Protein AF-I2Q4E9-F1 (afdb_monomer_lite)

Secondary structure (DSSP, 8-state):
----EEEPTTS-EEE------HHHHHHHHHH-EEEEEEE-TTT--EEEEEEEEEE--BS-S-HHHHHHHHHHHHHHHHHHHHT----B-TTT--BS--SHHHH----GGGS-SEEEEEE-----TTSTT-B---SSHHHHHHHHHHHHHHHHHH-TTS-SSS---HHHHHHHHSTT-S----S--SS---PPP---TT------------PPPTTTHHHHTSSPPS-HHHHHHHHHHHHTT-S-HHHHHHHHHHHHHHHHHHHTTHHHHH-HHHHHHHHHHHHHHHHHHHHH-SSHHHHHHHHHHHHHHHHHHHHHHHHHHHHTS-GGGHHHHHHHHHHHHHHHHHHHHHHHHHHHHHHHHHHHHHHHHHHHHHHHHHHHHHHHSPPPP------

Organism: NCBI:txid596152

Structure (mmCIF, N/CA/C/O backbone):
data_AF-I2Q4E9-F1
#
_entry.id   AF-I2Q4E9-F1
#
loop_
_atom_site.group_PDB
_atom_site.id
_atom_site.type_symbol
_atom_site.label_atom_id
_atom_site.label_alt_id
_atom_site.label_comp_id
_atom_site.label_asym_id
_atom_site.label_entity_id
_atom_site.label_seq_id
_atom_site.pdbx_PDB_ins_code
_atom_site.Cartn_x
_atom_site.Cartn_y
_atom_site.Cartn_z
_atom_site.occupancy
_atom_site.B_iso_or_equiv
_atom_site.auth_seq_id
_atom_site.auth_comp_id
_atom_site.auth_asym_id
_atom_site.auth_atom_id
_atom_site.pdbx_PDB_model_num
ATOM 1 N N . MET A 1 1 ? -12.817 32.345 -15.854 1.00 25.72 1 MET A N 1
ATOM 2 C CA . MET A 1 1 ? -14.142 31.921 -15.344 1.00 25.72 1 MET A CA 1
ATOM 3 C C . MET A 1 1 ? -14.482 30.576 -15.973 1.00 25.72 1 MET A C 1
ATOM 5 O O . MET A 1 1 ? -15.157 30.546 -16.992 1.00 25.72 1 MET A O 1
ATOM 9 N N . GLU A 1 2 ? -13.985 29.474 -15.420 1.00 22.28 2 GLU A N 1
ATOM 10 C CA . GLU A 1 2 ? -14.404 28.134 -15.856 1.00 22.28 2 GLU A CA 1
ATOM 11 C C . GLU A 1 2 ? -15.542 27.676 -14.948 1.00 22.28 2 GLU A C 1
ATOM 13 O O . GLU A 1 2 ? -15.425 27.701 -13.723 1.00 22.28 2 GLU A O 1
ATOM 18 N N . ARG A 1 3 ? -16.692 27.393 -15.563 1.00 25.44 3 ARG A N 1
ATOM 19 C CA . ARG A 1 3 ? -17.965 27.120 -14.894 1.00 25.44 3 ARG A CA 1
ATOM 20 C C . ARG A 1 3 ? -18.155 25.608 -14.843 1.00 25.44 3 ARG A C 1
ATOM 22 O O . ARG A 1 3 ? -18.410 25.006 -15.881 1.00 25.44 3 ARG A O 1
ATOM 29 N N . LEU A 1 4 ? -18.049 25.005 -13.660 1.00 29.97 4 LEU A N 1
ATOM 30 C CA . LEU A 1 4 ? -18.476 23.620 -13.465 1.00 29.97 4 LEU A CA 1
ATOM 31 C C . LEU A 1 4 ? -20.012 23.584 -13.503 1.00 29.97 4 LEU A C 1
ATOM 33 O O . LEU A 1 4 ? -20.673 24.251 -12.707 1.00 29.97 4 LEU A O 1
ATOM 37 N N . ILE A 1 5 ? -20.573 22.848 -14.461 1.00 29.17 5 ILE A N 1
ATOM 38 C CA . ILE A 1 5 ? -22.015 22.625 -14.598 1.00 29.17 5 ILE A CA 1
ATOM 39 C C . ILE A 1 5 ? -22.276 21.173 -14.206 1.00 29.17 5 ILE A C 1
ATOM 41 O O . ILE A 1 5 ? -21.861 20.262 -14.915 1.00 29.17 5 ILE A O 1
ATOM 45 N N . THR A 1 6 ? -22.970 20.955 -13.094 1.00 33.75 6 THR A N 1
ATOM 46 C CA . THR A 1 6 ? -23.475 19.636 -12.698 1.00 33.75 6 THR A CA 1
ATOM 47 C C . THR A 1 6 ? -24.942 19.485 -13.113 1.00 33.75 6 THR A C 1
ATOM 49 O O . THR A 1 6 ? -25.739 20.425 -13.016 1.00 33.75 6 THR A O 1
ATOM 52 N N . LEU A 1 7 ? -25.285 18.303 -13.635 1.00 27.81 7 LEU A N 1
ATOM 53 C CA . LEU A 1 7 ? -26.624 17.926 -14.094 1.00 27.81 7 LEU A CA 1
ATOM 54 C C . LEU A 1 7 ? -27.297 17.040 -13.034 1.00 27.81 7 LEU A C 1
ATOM 56 O O . LEU A 1 7 ? -26.728 16.031 -12.627 1.00 27.81 7 LEU A O 1
ATOM 60 N N . ASP A 1 8 ? -28.495 17.427 -12.591 1.00 29.73 8 ASP A N 1
ATOM 61 C CA . ASP A 1 8 ? -29.363 16.628 -11.711 1.00 29.73 8 ASP A CA 1
ATOM 62 C C . ASP A 1 8 ? -29.952 15.411 -12.464 1.00 29.73 8 ASP A C 1
ATOM 64 O O . ASP A 1 8 ? -30.070 15.425 -13.691 1.00 29.73 8 ASP A O 1
ATOM 68 N N . VAL A 1 9 ? -30.398 14.382 -11.736 1.00 37.41 9 VAL A N 1
ATOM 69 C CA . VAL A 1 9 ? -31.041 13.148 -12.241 1.00 37.41 9 VAL A CA 1
ATOM 70 C C . VAL A 1 9 ? -32.334 13.443 -13.032 1.00 37.41 9 VAL A C 1
ATOM 72 O O . VAL A 1 9 ? -32.775 12.619 -13.825 1.00 37.41 9 VAL A O 1
ATOM 75 N N . ASN A 1 10 ? -32.899 14.649 -12.893 1.00 28.41 10 ASN A N 1
ATOM 76 C CA . ASN A 1 10 ? -34.045 15.152 -13.667 1.00 28.41 10 ASN A CA 1
ATOM 77 C C . ASN A 1 10 ? -33.666 16.090 -14.837 1.00 28.41 10 ASN A C 1
ATOM 79 O O . ASN A 1 10 ? -34.530 16.776 -15.382 1.00 28.41 10 ASN A O 1
ATOM 83 N N . GLY A 1 11 ? -32.385 16.183 -15.212 1.00 29.09 11 GLY A N 1
ATOM 84 C CA . GLY A 1 11 ? -31.930 16.983 -16.356 1.00 29.09 11 GLY A CA 1
ATOM 85 C C . GLY A 1 11 ? -31.947 18.504 -16.150 1.00 29.09 11 GLY A C 1
ATOM 86 O O . GLY A 1 11 ? -31.750 19.250 -17.108 1.00 29.09 11 GLY A O 1
ATOM 87 N N . GLN A 1 12 ? -32.156 18.999 -14.924 1.00 30.12 12 GLN A N 1
ATOM 88 C CA . GLN A 1 12 ? -32.081 20.434 -14.633 1.00 30.12 12 GLN A CA 1
ATOM 89 C C . GLN A 1 12 ? -30.677 20.850 -14.175 1.00 30.12 12 GLN A C 1
ATOM 91 O O . GLN A 1 12 ? -30.132 20.327 -13.205 1.00 30.12 12 GLN A O 1
ATOM 96 N N . GLN A 1 13 ? -30.095 21.826 -14.880 1.00 31.19 13 GLN A N 1
ATOM 97 C CA . GLN A 1 13 ? -28.816 22.450 -14.536 1.00 31.19 13 GLN A CA 1
ATOM 98 C C . GLN A 1 13 ? -28.975 23.347 -13.302 1.00 31.19 13 GLN A C 1
ATOM 100 O O . GLN A 1 13 ? -29.776 24.285 -13.318 1.00 31.19 13 GLN A O 1
ATOM 105 N N . ARG A 1 14 ? -28.166 23.136 -12.256 1.00 34.09 14 ARG A N 1
ATOM 106 C CA . ARG A 1 14 ? -28.027 24.106 -11.158 1.00 34.09 14 ARG A CA 1
ATOM 107 C C . ARG A 1 14 ? -26.578 24.540 -10.973 1.00 34.09 14 ARG A C 1
ATOM 109 O O . ARG A 1 14 ? -25.658 23.734 -10.988 1.00 34.09 14 ARG A O 1
ATOM 116 N N . ARG A 1 15 ? -26.411 25.858 -10.830 1.00 30.95 15 ARG A N 1
ATOM 117 C CA . ARG A 1 15 ? -25.130 26.566 -10.720 1.00 30.95 15 ARG A CA 1
ATOM 118 C C . ARG A 1 15 ? -24.689 26.602 -9.258 1.00 30.95 15 ARG A C 1
ATOM 120 O O . ARG A 1 15 ? -25.474 27.010 -8.406 1.00 30.95 15 ARG A O 1
ATOM 127 N N . VAL A 1 16 ? -23.448 26.212 -8.985 1.00 36.72 16 VAL A N 1
ATOM 128 C CA . VAL A 1 16 ? -22.804 26.403 -7.680 1.00 36.72 16 VAL A CA 1
ATOM 129 C C . VAL A 1 16 ? -21.796 27.541 -7.826 1.00 36.72 16 VAL A C 1
ATOM 131 O O . VAL A 1 16 ? -20.816 27.406 -8.555 1.00 36.72 16 VAL A O 1
ATOM 134 N N . ASP A 1 17 ? -22.055 28.671 -7.165 1.00 27.62 17 ASP A N 1
ATOM 135 C CA . ASP A 1 17 ? -21.123 29.802 -7.127 1.00 27.62 17 ASP A CA 1
ATOM 136 C C . ASP A 1 17 ? -19.975 29.491 -6.157 1.00 27.62 17 ASP A C 1
ATOM 138 O O . ASP A 1 17 ? -20.152 29.430 -4.940 1.00 27.62 17 ASP A O 1
ATOM 142 N N . VAL A 1 18 ? -18.782 29.269 -6.710 1.00 36.78 18 VAL A N 1
ATOM 143 C CA . VAL A 1 18 ? -17.543 29.073 -5.947 1.00 36.78 18 VAL A CA 1
ATOM 144 C C . VAL A 1 18 ? -16.968 30.447 -5.598 1.00 36.78 18 VAL A C 1
ATOM 146 O O . VAL A 1 18 ? -16.813 31.291 -6.482 1.00 36.78 18 VAL A O 1
ATOM 149 N N . MET A 1 19 ? -16.648 30.687 -4.318 1.00 28.83 19 MET A N 1
ATOM 150 C CA . MET A 1 19 ? -16.044 31.954 -3.885 1.00 28.83 19 MET A CA 1
ATOM 151 C C . MET A 1 19 ? -14.761 32.261 -4.682 1.00 28.83 19 MET A C 1
ATOM 153 O O . MET A 1 19 ? -13.938 31.362 -4.878 1.00 28.83 19 MET A O 1
ATOM 157 N N . PRO A 1 20 ? -14.556 33.520 -5.117 1.00 30.92 20 PRO A N 1
ATOM 158 C CA . PRO A 1 20 ? -13.465 33.905 -6.001 1.00 30.92 20 PRO A CA 1
ATOM 159 C C . PRO A 1 20 ? -12.181 34.073 -5.187 1.00 30.92 20 PRO A C 1
ATOM 161 O O . PRO A 1 20 ? -11.743 35.181 -4.906 1.00 30.92 20 PRO A O 1
ATOM 164 N N . ASN A 1 21 ? -11.593 32.965 -4.749 1.00 38.53 21 ASN A N 1
ATOM 165 C CA . ASN A 1 21 ? -10.270 32.973 -4.144 1.00 38.53 21 ASN A CA 1
ATOM 166 C C . ASN A 1 21 ? -9.388 32.032 -4.966 1.00 38.53 21 ASN A C 1
ATOM 168 O O . ASN A 1 21 ? -9.621 30.822 -4.979 1.00 38.53 21 ASN A O 1
ATOM 172 N N . GLU A 1 22 ? -8.417 32.582 -5.699 1.00 38.06 22 GLU A N 1
ATOM 173 C CA . GLU A 1 22 ? -7.571 31.829 -6.640 1.00 38.06 22 GLU A CA 1
ATOM 174 C C . GLU A 1 22 ? -6.900 30.627 -5.967 1.00 38.06 22 GLU A C 1
ATOM 176 O O . GLU A 1 22 ? -6.833 29.549 -6.550 1.00 38.06 22 GLU A O 1
ATOM 181 N N . THR A 1 23 ? -6.523 30.767 -4.696 1.00 35.53 23 THR A N 1
ATOM 182 C CA . THR A 1 23 ? -5.937 29.711 -3.862 1.00 35.53 23 THR A CA 1
ATOM 183 C C . THR A 1 23 ? -6.911 28.565 -3.580 1.00 35.53 23 THR A C 1
ATOM 185 O O . THR A 1 23 ? -6.511 27.401 -3.597 1.00 35.53 23 THR A O 1
ATOM 188 N N . LEU A 1 24 ? -8.195 28.864 -3.348 1.00 35.16 24 LEU A N 1
ATOM 189 C CA . LEU A 1 24 ? -9.225 27.848 -3.119 1.00 35.16 24 LEU A CA 1
ATOM 190 C C . LEU A 1 24 ? -9.562 27.141 -4.434 1.00 35.16 24 LEU A C 1
ATOM 192 O O . LEU A 1 24 ? -9.652 25.922 -4.454 1.00 35.16 24 LEU A O 1
ATOM 196 N N . ALA A 1 25 ? -9.649 27.879 -5.543 1.00 36.25 25 ALA A N 1
ATOM 197 C CA . ALA A 1 25 ? -9.829 27.296 -6.868 1.00 36.25 25 ALA A CA 1
ATOM 198 C C . ALA A 1 25 ? -8.639 26.406 -7.274 1.00 36.25 25 ALA A C 1
ATOM 200 O O . ALA A 1 25 ? -8.851 25.346 -7.846 1.00 36.25 25 ALA A O 1
ATOM 201 N N . GLN A 1 26 ? -7.397 26.778 -6.940 1.00 36.91 26 GLN A N 1
ATOM 202 C CA . GLN A 1 26 ? -6.211 25.929 -7.131 1.00 36.91 26 GLN A CA 1
ATOM 203 C C . GLN A 1 26 ? -6.264 24.662 -6.257 1.00 36.91 26 GLN A C 1
ATOM 205 O O . GLN A 1 26 ? -6.006 23.564 -6.729 1.00 36.91 26 GLN A O 1
ATOM 210 N N . THR A 1 27 ? -6.666 24.797 -4.991 1.00 36.69 27 THR A N 1
ATOM 211 C CA . THR A 1 27 ? -6.737 23.669 -4.043 1.00 36.69 27 THR A CA 1
ATOM 212 C C . THR A 1 27 ? -7.867 22.694 -4.393 1.00 36.69 27 THR A C 1
ATOM 214 O O . THR A 1 27 ? -7.703 21.479 -4.288 1.00 36.69 27 THR A O 1
ATOM 217 N N . LEU A 1 28 ? -9.008 23.225 -4.845 1.00 40.31 28 LEU A N 1
ATOM 218 C CA . LEU A 1 28 ? -10.130 22.450 -5.374 1.00 40.31 28 LEU A CA 1
ATOM 219 C C . LEU A 1 28 ? -9.763 21.769 -6.696 1.00 40.31 28 LEU A C 1
ATOM 221 O O . LEU A 1 28 ? -10.203 20.648 -6.926 1.00 40.31 28 LEU A O 1
ATOM 225 N N . ARG A 1 29 ? -8.918 22.406 -7.519 1.00 42.44 29 ARG A N 1
ATOM 226 C CA . ARG A 1 29 ? -8.370 21.806 -8.741 1.00 42.44 29 ARG A CA 1
ATOM 227 C C . ARG A 1 29 ? -7.461 20.616 -8.446 1.00 42.44 29 ARG A C 1
ATOM 229 O O . ARG A 1 29 ? -7.549 19.625 -9.153 1.00 42.44 29 ARG A O 1
ATOM 236 N N . ASP A 1 30 ? -6.647 20.657 -7.395 1.00 50.84 30 ASP A N 1
ATOM 237 C CA . ASP A 1 30 ? -5.638 19.613 -7.201 1.00 50.84 30 ASP A CA 1
ATOM 238 C C . ASP A 1 30 ? -6.224 18.272 -6.691 1.00 50.84 30 ASP A C 1
ATOM 240 O O . ASP A 1 30 ? -5.701 17.205 -7.036 1.00 50.84 30 ASP A O 1
ATOM 244 N N . LYS A 1 31 ? -7.254 18.274 -5.815 1.00 63.19 31 LYS A N 1
ATOM 245 C CA . LYS A 1 31 ? -7.641 17.066 -5.034 1.00 63.19 31 LYS A CA 1
ATOM 246 C C . LYS A 1 31 ? -9.112 17.005 -4.555 1.00 63.19 31 LYS A C 1
ATOM 248 O O . LYS A 1 31 ? -9.338 16.685 -3.385 1.00 63.19 31 LYS A O 1
ATOM 253 N N . LEU A 1 32 ? -10.112 17.251 -5.404 1.00 71.56 32 LEU A N 1
ATOM 254 C CA . LEU A 1 32 ? -11.533 17.185 -5.008 1.00 71.56 32 LEU A CA 1
ATOM 255 C C . LEU A 1 32 ? -12.065 15.744 -4.872 1.00 71.56 32 LEU A C 1
ATOM 257 O O . LEU A 1 32 ? -11.861 14.892 -5.734 1.00 71.56 32 LEU A O 1
ATOM 261 N N . ARG A 1 33 ? -12.802 15.471 -3.790 1.00 77.56 33 ARG A N 1
ATOM 262 C CA . ARG A 1 33 ? -13.567 14.228 -3.598 1.00 77.56 33 ARG A CA 1
ATOM 263 C C . ARG A 1 33 ? -14.935 14.544 -3.034 1.00 77.56 33 ARG A C 1
ATOM 265 O O . ARG A 1 33 ? -15.054 15.418 -2.180 1.00 77.56 33 ARG A O 1
ATOM 272 N N . LEU A 1 34 ? -15.933 13.812 -3.503 1.00 76.94 34 LEU A N 1
ATOM 273 C CA . LEU A 1 34 ? -17.318 13.951 -3.080 1.00 76.94 34 LEU A CA 1
ATOM 274 C C . LEU A 1 34 ? -17.823 12.579 -2.645 1.00 76.94 34 LEU A C 1
ATOM 276 O O . LEU A 1 34 ? -17.596 11.594 -3.345 1.00 76.94 34 LEU A O 1
ATOM 280 N N . ALA A 1 35 ? -18.473 12.529 -1.488 1.00 80.50 35 ALA A N 1
ATOM 281 C CA . ALA A 1 35 ? -19.070 11.323 -0.939 1.00 80.50 35 ALA A CA 1
ATOM 282 C C . ALA A 1 35 ? -20.516 11.617 -0.531 1.00 80.50 35 ALA A C 1
ATOM 284 O O . ALA A 1 35 ? -20.783 12.631 0.113 1.00 80.50 35 ALA A O 1
ATOM 285 N N . GLU A 1 36 ? -21.426 10.720 -0.887 1.00 80.56 36 GLU A N 1
ATOM 286 C CA . GLU A 1 36 ? -22.821 10.718 -0.460 1.00 80.56 36 GLU A CA 1
ATOM 287 C C . GLU A 1 36 ? -23.061 9.496 0.425 1.00 80.56 36 GLU A C 1
ATOM 289 O O . GLU A 1 36 ? -22.721 8.369 0.051 1.00 80.56 36 GLU A O 1
ATOM 294 N N . VAL A 1 37 ? -23.651 9.715 1.601 1.00 85.50 37 VAL A N 1
ATOM 295 C CA . VAL A 1 37 ? -23.957 8.654 2.564 1.00 85.50 37 VAL A CA 1
ATOM 296 C C . VAL A 1 37 ? -25.436 8.664 2.930 1.00 85.50 37 VAL A C 1
ATOM 298 O O . VAL A 1 37 ? -26.036 9.715 3.136 1.00 85.50 37 VAL A O 1
ATOM 301 N N . GLU A 1 38 ? -26.016 7.476 3.032 1.00 83.19 38 GLU A N 1
ATOM 302 C CA . GLU A 1 38 ? -27.360 7.245 3.553 1.00 83.19 38 GLU A CA 1
ATOM 303 C C . GLU A 1 38 ? -27.222 6.547 4.906 1.00 83.19 38 GLU A C 1
ATOM 305 O O . GLU A 1 38 ? -26.589 5.493 4.989 1.00 83.19 38 GLU A O 1
ATOM 310 N N . VAL A 1 39 ? -27.768 7.156 5.961 1.00 86.00 39 VAL A N 1
ATOM 311 C CA . VAL A 1 39 ? -27.661 6.671 7.344 1.00 86.00 39 VAL A CA 1
ATOM 312 C C . VAL A 1 39 ? -29.039 6.265 7.847 1.00 86.00 39 VAL A C 1
ATOM 314 O O . VAL A 1 39 ? -29.979 7.058 7.796 1.00 86.00 39 VAL A O 1
ATOM 317 N N . ASP A 1 40 ? -29.145 5.043 8.356 1.00 84.75 40 ASP A N 1
ATOM 318 C CA . ASP A 1 40 ? -30.302 4.564 9.098 1.00 84.75 40 ASP A CA 1
ATOM 319 C C . ASP A 1 40 ? -30.143 4.939 10.576 1.00 84.75 40 ASP A C 1
ATOM 321 O O . ASP A 1 40 ? -29.236 4.477 11.267 1.00 84.75 40 ASP A O 1
ATOM 325 N N . THR A 1 41 ? -31.030 5.803 11.062 1.00 81.62 41 THR A N 1
ATOM 326 C CA . THR A 1 41 ? -30.992 6.312 12.435 1.00 81.62 41 THR A CA 1
ATOM 327 C C . THR A 1 41 ? -31.463 5.305 13.478 1.00 81.62 41 THR A C 1
ATOM 329 O O . THR A 1 41 ? -31.186 5.505 14.655 1.00 81.62 41 THR A O 1
ATOM 332 N N . GLU A 1 42 ? -32.181 4.249 13.085 1.00 80.88 42 GLU A N 1
ATOM 333 C CA . GLU A 1 42 ? -32.656 3.223 14.021 1.00 80.88 42 GLU A CA 1
ATOM 334 C C . GLU A 1 42 ? -31.565 2.188 14.311 1.00 80.88 42 GLU A C 1
ATOM 336 O O . GLU A 1 42 ? -31.411 1.742 15.446 1.00 80.88 42 GLU A O 1
ATOM 341 N N . THR A 1 43 ? -30.779 1.827 13.293 1.00 81.44 43 THR A N 1
ATOM 342 C CA . THR A 1 43 ? -29.720 0.810 13.410 1.00 81.44 43 THR A CA 1
ATOM 343 C C . THR A 1 43 ? -28.309 1.393 13.506 1.00 81.44 43 THR A C 1
ATOM 345 O O . THR A 1 43 ? -27.374 0.685 13.879 1.00 81.44 43 THR A O 1
ATOM 348 N N . GLY A 1 44 ? -28.127 2.665 13.140 1.00 81.69 44 GLY A N 1
ATOM 349 C CA . GLY A 1 44 ? -26.822 3.314 12.986 1.00 81.69 44 GLY A CA 1
ATOM 350 C C . GLY A 1 44 ? -26.017 2.815 11.784 1.00 81.69 44 GLY A C 1
ATOM 351 O O . GLY A 1 44 ? -24.884 3.252 11.572 1.00 81.69 44 GLY A O 1
ATOM 352 N N . MET A 1 45 ? -26.570 1.892 10.993 1.00 84.06 45 MET A N 1
ATOM 353 C CA . MET A 1 45 ? -25.941 1.408 9.773 1.00 84.06 45 MET A CA 1
ATOM 354 C C . MET A 1 45 ? -25.996 2.489 8.700 1.00 84.06 45 MET A C 1
ATOM 356 O O . MET A 1 45 ? -26.955 3.250 8.599 1.00 84.06 45 MET A O 1
ATOM 360 N N . TYR A 1 46 ? -24.970 2.544 7.860 1.00 86.19 46 TYR A N 1
ATOM 361 C CA . TYR A 1 46 ? -24.936 3.493 6.759 1.00 86.19 46 TYR A CA 1
ATOM 362 C C . TYR A 1 46 ? -24.282 2.897 5.521 1.00 86.19 46 TYR A C 1
ATOM 364 O O . TYR A 1 46 ? -23.523 1.926 5.589 1.00 86.19 46 TYR A O 1
ATOM 372 N N . ARG A 1 47 ? -24.591 3.496 4.374 1.00 84.06 47 ARG A N 1
ATOM 373 C CA . ARG A 1 47 ? -24.114 3.074 3.059 1.00 84.06 47 ARG A CA 1
ATOM 374 C C . ARG A 1 47 ? -23.636 4.276 2.266 1.00 84.06 47 ARG A C 1
ATOM 376 O O . ARG A 1 47 ? -24.246 5.339 2.318 1.00 84.06 47 ARG A O 1
ATOM 383 N N . ILE A 1 48 ? -22.554 4.092 1.518 1.00 86.88 48 ILE A N 1
ATOM 384 C CA . ILE A 1 48 ? -22.030 5.108 0.603 1.00 86.88 48 ILE A CA 1
ATOM 385 C C . ILE A 1 48 ? -22.743 4.920 -0.738 1.00 86.88 48 ILE A C 1
ATOM 387 O O . ILE A 1 48 ? -22.608 3.872 -1.367 1.00 86.88 48 ILE A O 1
ATOM 391 N N . VAL A 1 49 ? -23.542 5.904 -1.140 1.00 84.12 49 VAL A N 1
ATOM 392 C CA . VAL A 1 49 ? -24.394 5.824 -2.338 1.00 84.12 49 VAL A CA 1
ATOM 393 C C . VAL A 1 49 ? -23.619 6.268 -3.575 1.00 84.12 49 VAL A C 1
ATOM 395 O O . VAL A 1 49 ? -23.603 5.570 -4.589 1.00 84.12 49 VAL A O 1
ATOM 398 N N . ASP A 1 50 ? -22.930 7.401 -3.469 1.00 83.25 50 ASP A N 1
ATOM 399 C CA . ASP A 1 50 ? -22.132 7.977 -4.545 1.00 83.25 50 ASP A CA 1
ATOM 400 C C . ASP A 1 50 ? -20.769 8.408 -4.013 1.00 83.25 50 ASP A C 1
ATOM 402 O O . ASP A 1 50 ? -20.639 8.934 -2.905 1.00 83.25 50 ASP A O 1
ATOM 406 N N . PHE A 1 51 ? -19.734 8.144 -4.797 1.00 84.50 51 PHE A N 1
ATOM 407 C CA . PHE A 1 51 ? -18.377 8.528 -4.488 1.00 84.50 51 PHE A CA 1
ATOM 408 C C . PHE A 1 51 ? -17.636 8.915 -5.769 1.00 84.50 51 PHE A C 1
ATOM 410 O O . PHE A 1 51 ? -17.380 8.088 -6.651 1.00 84.50 51 PHE A O 1
ATOM 417 N N . HIS A 1 52 ? -17.250 10.186 -5.851 1.00 85.44 52 HIS A N 1
ATOM 418 C CA . HIS A 1 52 ? -16.552 10.754 -6.998 1.00 85.44 52 HIS A CA 1
ATOM 419 C C . HIS A 1 52 ? -15.161 11.249 -6.605 1.00 85.44 52 HIS A C 1
ATOM 421 O O . HIS A 1 52 ? -14.992 11.960 -5.608 1.00 85.44 52 HIS A O 1
ATOM 427 N N . VAL A 1 53 ? -14.158 10.899 -7.413 1.00 82.81 53 VAL A N 1
ATOM 428 C CA . VAL A 1 53 ? -12.767 11.312 -7.207 1.00 82.81 53 VAL A CA 1
ATOM 429 C C . VAL A 1 53 ? -12.265 12.123 -8.386 1.00 82.81 53 VAL A C 1
ATOM 431 O O . VAL A 1 53 ? -12.031 11.570 -9.456 1.00 82.81 53 VAL A O 1
ATOM 434 N N . GLN A 1 54 ? -11.969 13.396 -8.153 1.00 82.56 54 GLN A N 1
ATOM 435 C CA . GLN A 1 54 ? -11.176 14.199 -9.067 1.00 82.56 54 GLN A CA 1
ATOM 436 C C . GLN A 1 54 ? -9.730 14.245 -8.568 1.00 82.56 54 GLN A C 1
ATOM 438 O O . GLN A 1 54 ? -9.436 14.597 -7.420 1.00 82.56 54 GLN A O 1
ATOM 443 N N . ALA A 1 55 ? -8.807 13.833 -9.426 1.00 78.62 55 ALA A N 1
ATOM 444 C CA . ALA A 1 55 ? -7.404 13.701 -9.075 1.00 78.62 55 ALA A CA 1
ATOM 445 C C . ALA A 1 55 ? -6.513 14.417 -10.086 1.00 78.62 55 ALA A C 1
ATOM 447 O O . ALA A 1 55 ? -6.535 14.112 -11.280 1.00 78.62 55 ALA A O 1
ATOM 448 N N . ASP A 1 56 ? -5.665 15.317 -9.592 1.00 75.69 56 ASP A N 1
ATOM 449 C CA . ASP A 1 56 ? -4.569 15.846 -10.384 1.00 75.69 56 ASP A CA 1
ATOM 450 C C . ASP A 1 56 ? -3.318 14.975 -10.220 1.00 75.69 56 ASP A C 1
ATOM 452 O O . ASP A 1 56 ? -2.668 14.947 -9.172 1.00 75.69 56 ASP A O 1
ATOM 456 N N . ALA A 1 57 ? -2.992 14.242 -11.280 1.00 73.56 57 ALA A N 1
ATOM 457 C CA . ALA A 1 57 ? -1.784 13.434 -11.374 1.00 73.56 57 ALA A CA 1
ATOM 458 C C . ALA A 1 57 ? -0.878 13.887 -12.516 1.00 73.56 57 ALA A C 1
ATOM 460 O O . ALA A 1 57 ? -0.079 13.104 -13.029 1.00 73.56 57 ALA A O 1
ATOM 461 N N . GLY A 1 58 ? -0.984 15.147 -12.933 1.00 77.81 58 GLY A N 1
ATOM 462 C CA . GLY A 1 58 ? -0.251 15.576 -14.107 1.00 77.81 58 GLY A CA 1
ATOM 463 C C . GLY A 1 58 ? -0.824 14.965 -15.392 1.00 77.81 58 GLY A C 1
ATOM 464 O O . GLY A 1 58 ? -2.029 14.747 -15.542 1.00 77.81 58 GLY A O 1
ATOM 465 N N . ARG A 1 59 ? 0.076 14.600 -16.304 1.00 75.00 59 ARG A N 1
ATOM 466 C CA . ARG A 1 59 ? -0.214 13.794 -17.487 1.00 75.00 59 ARG A CA 1
ATOM 467 C C . ARG A 1 59 ? -0.527 12.350 -17.088 1.00 75.00 59 ARG A C 1
ATOM 469 O O . ARG A 1 59 ? 0.330 11.629 -16.576 1.00 75.00 59 ARG A O 1
ATOM 476 N N . VAL A 1 60 ? -1.737 11.893 -17.402 1.00 80.25 60 VAL A N 1
ATOM 477 C CA . VAL A 1 60 ? -2.123 10.486 -17.228 1.00 80.25 60 VAL A CA 1
ATOM 478 C C . VAL A 1 60 ? -1.423 9.634 -18.285 1.00 80.25 60 VAL A C 1
ATOM 480 O O . VAL A 1 60 ? -1.737 9.715 -19.468 1.00 80.25 60 VAL A O 1
ATOM 483 N N . VAL A 1 61 ? -0.476 8.800 -17.852 1.00 76.50 61 VAL A N 1
ATOM 484 C CA . VAL A 1 61 ? 0.286 7.915 -18.750 1.00 76.50 61 VAL A CA 1
ATOM 485 C C . VAL A 1 61 ? -0.559 6.732 -19.228 1.00 76.50 61 VAL A C 1
ATOM 487 O O . VAL A 1 61 ? -0.552 6.403 -20.408 1.00 76.50 61 VAL A O 1
ATOM 490 N N . HIS A 1 62 ? -1.303 6.091 -18.319 1.00 79.00 62 HIS A N 1
ATOM 491 C CA . HIS A 1 62 ? -2.130 4.926 -18.641 1.00 79.00 62 HIS A CA 1
ATOM 492 C C . HIS A 1 62 ? -3.483 4.974 -17.904 1.00 79.00 62 HIS A C 1
ATOM 494 O O . HIS A 1 62 ? -3.547 4.626 -16.718 1.00 79.00 62 HIS A O 1
ATOM 500 N N . PRO A 1 63 ? -4.593 5.324 -18.585 1.00 80.50 63 PRO A N 1
ATOM 501 C CA . PRO A 1 63 ? -5.891 5.575 -17.946 1.00 80.50 63 PRO A CA 1
ATOM 502 C C . PRO A 1 63 ? -6.442 4.414 -17.109 1.00 80.50 63 PRO A C 1
ATOM 504 O O . PRO A 1 63 ? -6.939 4.627 -16.008 1.00 80.50 63 PRO A O 1
ATOM 507 N N . ARG A 1 64 ? -6.309 3.159 -17.565 1.00 76.81 64 ARG A N 1
ATOM 508 C CA . ARG A 1 64 ? -6.833 2.004 -16.800 1.00 76.81 64 ARG A CA 1
ATOM 509 C C . ARG A 1 64 ? -6.056 1.739 -15.508 1.00 76.81 64 ARG A C 1
ATOM 511 O O . ARG A 1 64 ? -6.644 1.341 -14.510 1.00 76.81 64 ARG A O 1
ATOM 518 N N . ALA A 1 65 ? -4.741 1.963 -15.525 1.00 73.94 65 ALA A N 1
ATOM 519 C CA . ALA A 1 65 ? -3.889 1.768 -14.354 1.00 73.94 65 ALA A CA 1
ATOM 520 C C . ALA A 1 65 ? -4.120 2.902 -13.350 1.00 73.94 65 ALA A C 1
ATOM 522 O O . ALA A 1 65 ? -4.200 2.664 -12.148 1.00 73.94 65 ALA A O 1
ATOM 523 N N . PHE A 1 66 ? -4.307 4.117 -13.871 1.00 80.00 66 PHE A N 1
ATOM 524 C CA . PHE A 1 66 ? -4.726 5.277 -13.103 1.00 80.00 66 PHE A CA 1
ATOM 525 C C . PHE A 1 66 ? -6.054 5.027 -12.374 1.00 80.00 66 PHE A C 1
ATOM 527 O O . PHE A 1 66 ? -6.097 5.129 -11.150 1.00 80.00 66 PHE A O 1
ATOM 534 N N . ALA A 1 67 ? -7.092 4.593 -13.096 1.00 81.81 67 ALA A N 1
ATOM 535 C CA . ALA A 1 67 ? -8.389 4.244 -12.518 1.00 81.81 67 ALA A CA 1
ATOM 536 C C . ALA A 1 67 ? -8.266 3.171 -11.422 1.00 81.81 67 ALA A C 1
ATOM 538 O O . ALA A 1 67 ? -8.815 3.327 -10.335 1.00 81.81 67 ALA A O 1
ATOM 539 N N . GLY A 1 68 ? -7.486 2.112 -11.671 1.00 83.38 68 GLY A N 1
ATOM 540 C CA . GLY A 1 68 ? -7.250 1.053 -10.687 1.00 83.38 68 GLY A CA 1
ATOM 541 C C . GLY A 1 68 ? -6.608 1.562 -9.391 1.00 83.38 68 GLY A C 1
ATOM 542 O O . GLY A 1 68 ? -7.021 1.159 -8.304 1.00 83.38 68 GLY A O 1
ATOM 543 N N . GLN A 1 69 ? -5.640 2.481 -9.485 1.00 82.19 69 GLN A N 1
ATOM 544 C CA . GLN A 1 69 ? -5.034 3.103 -8.303 1.00 82.19 69 GLN A CA 1
ATOM 545 C C . GLN A 1 69 ? -6.016 4.023 -7.580 1.00 82.19 69 GLN A C 1
ATOM 547 O O . GLN A 1 69 ? -6.124 3.941 -6.360 1.00 82.19 69 GLN A O 1
ATOM 552 N N . VAL A 1 70 ? -6.759 4.859 -8.310 1.00 85.25 70 VAL A N 1
ATOM 553 C CA . VAL A 1 70 ? -7.757 5.757 -7.716 1.00 85.25 70 VAL A CA 1
ATOM 554 C C . VAL A 1 70 ? -8.795 4.958 -6.931 1.00 85.25 70 VAL A C 1
ATOM 556 O O . VAL A 1 70 ? -8.978 5.205 -5.740 1.00 85.25 70 VAL A O 1
ATOM 559 N N . PHE A 1 71 ? -9.395 3.940 -7.548 1.00 89.31 71 PHE A N 1
ATOM 560 C CA . PHE A 1 71 ? -10.400 3.108 -6.894 1.00 89.31 71 PHE A CA 1
ATOM 561 C C . PHE A 1 71 ? -9.835 2.308 -5.722 1.00 89.31 71 PHE A C 1
ATOM 563 O O . PHE A 1 71 ? -10.384 2.365 -4.622 1.00 89.31 71 PHE A O 1
ATOM 570 N N . GLY A 1 72 ? -8.714 1.607 -5.915 1.00 88.06 72 GLY A N 1
ATOM 571 C CA . GLY A 1 72 ? -8.128 0.774 -4.864 1.00 88.06 72 GLY A CA 1
ATOM 572 C C . GLY A 1 72 ? -7.728 1.579 -3.626 1.00 88.06 72 GLY A C 1
ATOM 573 O O . GLY A 1 72 ? -7.939 1.146 -2.494 1.00 88.06 72 GLY A O 1
ATOM 574 N N . ARG A 1 73 ? -7.191 2.786 -3.825 1.00 88.25 73 ARG A N 1
ATOM 575 C CA . ARG A 1 73 ? -6.708 3.646 -2.736 1.00 88.25 73 ARG A CA 1
ATOM 576 C C . ARG A 1 73 ? -7.833 4.410 -2.061 1.00 88.25 73 ARG A C 1
ATOM 578 O O . ARG A 1 73 ? -7.822 4.546 -0.842 1.00 88.25 73 ARG A O 1
ATOM 585 N N . SER A 1 74 ? -8.850 4.824 -2.810 1.00 88.50 74 SER A N 1
ATOM 586 C CA . SER A 1 74 ? -10.069 5.354 -2.205 1.00 88.50 74 SER A CA 1
ATOM 587 C C . SER A 1 74 ? -10.800 4.298 -1.378 1.00 88.50 74 SER A C 1
ATOM 589 O O . SER A 1 74 ? -11.244 4.616 -0.279 1.00 88.50 74 SER A O 1
ATOM 591 N N . MET A 1 75 ? -10.824 3.035 -1.814 1.00 92.75 75 MET A N 1
ATOM 592 C CA . MET A 1 75 ? -11.404 1.948 -1.021 1.00 92.75 75 MET A CA 1
ATOM 593 C C . MET A 1 75 ? -10.651 1.710 0.297 1.00 92.75 75 MET A C 1
ATOM 595 O O . MET A 1 75 ? -11.274 1.459 1.328 1.00 92.75 75 MET A O 1
ATOM 599 N N . LEU A 1 76 ? -9.320 1.852 0.296 1.00 89.75 76 LEU A N 1
ATOM 600 C CA . LEU A 1 76 ? -8.517 1.811 1.524 1.00 89.75 76 LEU A CA 1
ATOM 601 C C . LEU A 1 76 ? -8.895 2.951 2.487 1.00 89.75 76 LEU A C 1
ATOM 603 O O . LEU A 1 76 ? -9.074 2.719 3.679 1.00 89.75 76 LEU A O 1
ATOM 607 N N . GLY A 1 77 ? -9.074 4.171 1.972 1.00 88.75 77 GLY A N 1
ATOM 608 C CA . GLY A 1 77 ? -9.522 5.315 2.773 1.00 88.75 77 GLY A CA 1
ATOM 609 C C . GLY A 1 77 ? -10.932 5.140 3.344 1.00 88.75 77 GLY A C 1
ATOM 610 O O . GLY A 1 77 ? -11.160 5.420 4.520 1.00 88.75 77 GLY A O 1
ATOM 611 N N . ILE A 1 78 ? -11.855 4.602 2.542 1.00 90.44 78 ILE A N 1
ATOM 612 C CA . ILE A 1 78 ? -13.204 4.213 2.980 1.00 90.44 78 ILE A CA 1
ATOM 613 C C . ILE A 1 78 ? -13.121 3.165 4.101 1.00 90.44 78 ILE A C 1
ATOM 615 O O . ILE A 1 78 ? -13.847 3.258 5.089 1.00 90.44 78 ILE A O 1
ATOM 619 N N . GLY A 1 79 ? -12.208 2.195 4.004 1.00 90.75 79 GLY A N 1
ATOM 620 C CA . GLY A 1 79 ? -11.982 1.200 5.054 1.00 90.75 79 GLY A CA 1
ATOM 621 C C . GLY A 1 79 ? -11.533 1.807 6.378 1.00 90.75 79 GLY A C 1
ATOM 622 O O . GLY A 1 79 ? -12.108 1.486 7.420 1.00 90.75 79 GLY A O 1
ATOM 623 N N . HIS A 1 80 ? -10.586 2.744 6.339 1.00 89.38 80 HIS A N 1
ATOM 624 C CA . HIS A 1 80 ? -10.161 3.495 7.524 1.00 89.38 80 HIS A CA 1
ATOM 625 C C . HIS A 1 80 ? -11.296 4.330 8.137 1.00 89.38 80 HIS A C 1
ATOM 627 O O . HIS A 1 80 ? -11.343 4.492 9.355 1.00 89.38 80 HIS A O 1
ATOM 633 N N . ALA A 1 81 ? -12.217 4.846 7.317 1.00 88.38 81 ALA A N 1
ATOM 634 C CA . ALA A 1 81 ? -13.356 5.626 7.798 1.00 88.38 81 ALA A CA 1
ATOM 635 C C . ALA A 1 81 ? -14.418 4.751 8.473 1.00 88.38 81 ALA A C 1
ATOM 637 O O . ALA A 1 81 ? -15.036 5.180 9.441 1.00 88.38 81 ALA A O 1
ATOM 638 N N . THR A 1 82 ? -14.629 3.538 7.958 1.00 86.88 82 THR A N 1
ATOM 639 C CA . THR A 1 82 ? -15.839 2.753 8.237 1.00 86.88 82 THR A CA 1
ATOM 640 C C . THR A 1 82 ? -15.640 1.600 9.201 1.00 86.88 82 THR A C 1
ATOM 642 O O . THR A 1 82 ? -16.539 1.316 9.980 1.00 86.88 82 THR A O 1
ATOM 645 N N . SER A 1 83 ? -14.511 0.890 9.129 1.00 84.50 83 SER A N 1
ATOM 646 C CA . SER A 1 83 ? -14.436 -0.480 9.664 1.00 84.50 83 SER A CA 1
ATOM 647 C C . SER A 1 83 ? -13.078 -0.884 10.227 1.00 84.50 83 SER A C 1
ATOM 649 O O . SER A 1 83 ? -13.012 -1.640 11.200 1.00 84.50 83 SER A O 1
ATOM 651 N N . GLN A 1 84 ? -11.988 -0.368 9.663 1.00 86.94 84 GLN A N 1
ATOM 652 C CA . GLN A 1 84 ? -10.647 -0.819 10.004 1.00 86.94 84 GLN A CA 1
ATOM 653 C C . GLN A 1 84 ? -10.138 -0.162 11.288 1.00 86.94 84 GLN A C 1
ATOM 655 O O . GLN A 1 84 ? -9.794 1.018 11.312 1.00 86.94 84 GLN A O 1
ATOM 660 N N . LYS A 1 85 ? -10.030 -0.960 12.357 1.00 82.56 85 LYS A N 1
ATOM 661 C CA . LYS A 1 85 ? -9.370 -0.572 13.611 1.00 82.56 85 LYS A CA 1
ATOM 662 C C . LYS A 1 85 ? -8.475 -1.672 14.159 1.00 82.56 85 LYS A C 1
ATOM 664 O O . LYS A 1 85 ? -8.789 -2.859 14.077 1.00 82.56 85 LYS A O 1
ATOM 669 N N . TRP A 1 86 ? -7.392 -1.245 14.798 1.00 82.00 86 TRP A N 1
ATOM 670 C CA . TRP A 1 86 ? -6.510 -2.099 15.582 1.00 82.00 86 TRP A CA 1
ATOM 671 C C . TRP A 1 86 ? -6.788 -1.860 17.057 1.00 82.00 86 TRP A C 1
ATOM 673 O O . TRP A 1 86 ? -6.817 -0.719 17.512 1.00 82.00 86 TRP A O 1
ATOM 683 N N . PHE A 1 87 ? -7.009 -2.934 17.804 1.00 82.25 87 PHE A N 1
ATOM 684 C CA . PHE A 1 87 ? -7.255 -2.860 19.236 1.00 82.25 87 PHE A CA 1
ATOM 685 C C . PHE A 1 87 ? -6.316 -3.807 19.971 1.00 82.25 87 PHE A C 1
ATOM 687 O O . PHE A 1 87 ? -6.049 -4.927 19.524 1.00 82.25 87 PHE A O 1
ATOM 694 N N . TYR A 1 88 ? -5.807 -3.305 21.088 1.00 84.88 88 TYR A N 1
ATOM 695 C CA . TYR A 1 88 ? -4.835 -3.965 21.941 1.00 84.88 88 TYR A CA 1
ATOM 696 C C . TYR A 1 88 ? -5.448 -4.171 23.322 1.00 84.88 88 TYR A C 1
ATOM 698 O O . TYR A 1 88 ? -6.215 -3.332 23.802 1.00 84.88 88 TYR A O 1
ATOM 706 N N . ASP A 1 89 ? -5.116 -5.291 23.951 1.00 84.31 89 ASP A N 1
ATOM 707 C CA . ASP A 1 89 ? -5.468 -5.551 25.339 1.00 84.31 89 ASP A CA 1
ATOM 708 C C . ASP A 1 89 ? -4.723 -4.558 26.240 1.00 84.31 89 ASP A C 1
ATOM 710 O O . ASP A 1 89 ? -3.495 -4.474 26.198 1.00 84.31 89 ASP A O 1
ATOM 714 N N . LYS A 1 90 ? -5.458 -3.809 27.068 1.00 87.56 90 LYS A N 1
ATOM 715 C CA . LYS A 1 90 ? -4.873 -2.812 27.974 1.00 87.56 90 LYS A CA 1
ATOM 716 C C . LYS A 1 90 ? -3.990 -3.433 29.055 1.00 87.56 90 LYS A C 1
ATOM 718 O O . LYS A 1 90 ? -3.092 -2.756 29.539 1.00 87.56 90 LYS A O 1
ATOM 723 N N . ARG A 1 91 ? -4.245 -4.683 29.458 1.00 89.75 91 ARG A N 1
ATOM 724 C CA . ARG A 1 91 ? -3.499 -5.339 30.542 1.00 89.75 91 ARG A CA 1
ATOM 725 C C . ARG A 1 91 ? -2.180 -5.929 30.058 1.00 89.75 91 ARG A C 1
ATOM 727 O O . ARG A 1 91 ? -1.183 -5.835 30.762 1.00 89.75 91 ARG A O 1
ATOM 734 N N . TYR A 1 92 ? -2.190 -6.542 28.876 1.00 85.25 92 TYR A N 1
ATOM 735 C CA . TYR A 1 92 ? -1.056 -7.320 28.364 1.00 85.25 92 TYR A CA 1
ATOM 736 C C . TYR A 1 92 ? -0.411 -6.728 27.102 1.00 85.25 92 TYR A C 1
ATOM 738 O O . TYR A 1 92 ? 0.568 -7.277 26.608 1.00 85.25 92 TYR A O 1
ATOM 746 N N . GLY A 1 93 ? -0.963 -5.652 26.532 1.00 86.31 93 GLY A N 1
ATOM 747 C CA . GLY A 1 93 ? -0.463 -5.034 25.297 1.00 86.31 93 GLY A CA 1
ATOM 748 C C . GLY A 1 93 ? -0.617 -5.909 24.048 1.00 86.31 93 GLY A C 1
ATOM 749 O O . GLY A 1 93 ? -0.055 -5.602 23.000 1.00 86.31 93 GLY A O 1
ATOM 750 N N . LEU A 1 94 ? -1.362 -7.014 24.132 1.00 83.88 94 LEU A N 1
ATOM 751 C CA . LEU A 1 94 ? -1.484 -7.976 23.041 1.00 83.88 94 LEU A CA 1
ATOM 752 C C . LEU A 1 94 ? -2.451 -7.465 21.964 1.00 83.88 94 LEU A C 1
ATOM 754 O O . LEU A 1 94 ? -3.541 -7.000 22.305 1.00 83.88 94 LEU A O 1
ATOM 758 N N . PRO A 1 95 ? -2.123 -7.596 20.664 1.00 84.25 95 PRO A N 1
ATOM 759 C CA . PRO A 1 95 ? -3.056 -7.251 19.600 1.00 84.25 95 PRO A CA 1
ATOM 760 C C . PRO A 1 95 ? -4.225 -8.231 19.627 1.00 84.25 95 PRO A C 1
ATOM 762 O O . PRO A 1 95 ? -4.033 -9.442 19.515 1.00 84.25 95 PRO A O 1
ATOM 765 N N . VAL A 1 96 ? -5.445 -7.723 19.761 1.00 82.12 96 VAL A N 1
ATOM 766 C CA . VAL A 1 96 ? -6.653 -8.557 19.776 1.00 82.12 96 VAL A CA 1
ATOM 767 C C . VAL A 1 96 ? -7.192 -8.733 18.356 1.00 82.12 96 VAL A C 1
ATOM 769 O O . VAL A 1 96 ? -7.724 -9.791 18.033 1.00 82.12 96 VAL A O 1
ATOM 772 N N . ALA A 1 97 ? -6.983 -7.743 17.483 1.00 82.25 97 ALA A N 1
ATOM 773 C CA . ALA A 1 97 ? -7.387 -7.755 16.078 1.00 82.25 97 ALA A CA 1
ATOM 774 C C . ALA A 1 97 ? -6.425 -8.582 15.196 1.00 82.25 97 ALA A C 1
ATOM 776 O O . ALA A 1 97 ? -5.741 -8.047 14.329 1.00 82.25 97 ALA A O 1
ATOM 777 N N . LYS A 1 98 ? -6.333 -9.897 15.435 1.00 82.06 98 LYS A N 1
ATOM 778 C CA . LYS A 1 98 ? -5.403 -10.792 14.713 1.00 82.06 98 LYS A CA 1
ATOM 779 C C . LYS A 1 98 ? -5.990 -11.380 13.429 1.00 82.06 98 LYS A C 1
ATOM 781 O O . LYS A 1 98 ? -5.251 -11.894 12.595 1.00 82.06 98 LYS A O 1
ATOM 786 N N . ARG A 1 99 ? -7.318 -11.367 13.282 1.00 83.94 99 ARG A N 1
ATOM 787 C CA . ARG A 1 99 ? -8.037 -11.995 12.160 1.00 83.94 99 ARG A CA 1
ATOM 788 C C . ARG A 1 99 ? -8.831 -10.964 11.363 1.00 83.94 99 ARG A C 1
ATOM 790 O O . ARG A 1 99 ? -9.316 -9.985 11.926 1.00 83.94 99 ARG A O 1
ATOM 797 N N . PHE A 1 100 ? -9.070 -11.245 10.080 1.00 84.38 100 PHE A N 1
ATOM 798 C CA . PHE A 1 100 ? -9.853 -10.362 9.201 1.00 84.38 100 PHE A CA 1
ATOM 799 C C . PHE A 1 100 ? -11.288 -10.121 9.674 1.00 84.38 100 PHE A C 1
ATOM 801 O O . PHE A 1 100 ? -11.838 -9.056 9.433 1.00 84.38 100 PHE A O 1
ATOM 808 N N . TYR A 1 101 ? -11.884 -11.052 10.420 1.00 81.69 101 TYR A N 1
ATOM 809 C CA . TYR A 1 101 ? -13.202 -10.830 11.022 1.00 81.69 101 TYR A CA 1
ATOM 810 C C . TYR A 1 101 ? -13.214 -9.686 12.059 1.00 81.69 101 TYR A C 1
ATOM 812 O O . TYR A 1 101 ? -14.239 -9.038 12.268 1.00 81.69 101 TYR A O 1
ATOM 820 N N . GLN A 1 102 ? -12.077 -9.437 12.713 1.00 81.31 102 GLN A N 1
ATOM 821 C CA . GLN A 1 102 ? -11.927 -8.418 13.753 1.00 81.31 102 GLN A CA 1
ATOM 822 C C . GLN A 1 102 ? -11.471 -7.076 13.178 1.00 81.31 102 GLN A C 1
ATOM 824 O O . GLN A 1 102 ? -11.992 -6.043 13.583 1.00 81.31 102 GLN A O 1
ATOM 829 N N . THR A 1 103 ? -10.526 -7.091 12.232 1.00 80.62 103 THR A N 1
ATOM 830 C CA . THR A 1 103 ? -10.059 -5.878 11.537 1.00 80.62 103 THR A CA 1
ATOM 831 C C . THR A 1 103 ? -11.022 -5.404 10.450 1.00 80.62 103 THR A C 1
ATOM 833 O O . THR A 1 103 ? -10.903 -4.265 10.015 1.00 80.62 103 THR A O 1
ATOM 836 N N . ARG A 1 104 ? -11.955 -6.268 10.020 1.00 83.88 104 ARG A N 1
ATOM 837 C CA . ARG A 1 104 ? -13.045 -6.011 9.063 1.00 83.88 104 ARG A CA 1
ATOM 838 C C . ARG A 1 104 ? -12.594 -5.167 7.863 1.00 83.88 104 ARG A C 1
ATOM 840 O O . ARG A 1 104 ? -13.094 -4.062 7.685 1.00 83.88 104 ARG A O 1
ATOM 847 N N . PRO A 1 105 ? -11.646 -5.651 7.036 1.00 86.75 105 PRO A N 1
ATOM 848 C CA . PRO A 1 105 ? -11.333 -4.963 5.792 1.00 86.75 105 PRO A CA 1
ATOM 849 C C . PRO A 1 105 ? -12.595 -4.865 4.917 1.00 86.75 105 PRO A C 1
ATOM 851 O O . PRO A 1 105 ? -13.432 -5.776 4.962 1.00 86.75 105 PRO A O 1
ATOM 854 N N . PRO A 1 106 ? -12.740 -3.798 4.113 1.00 88.12 106 PRO A N 1
ATOM 855 C CA . PRO A 1 106 ? -13.904 -3.637 3.259 1.00 88.12 106 PRO A CA 1
ATOM 856 C C . PRO A 1 106 ? -14.081 -4.815 2.311 1.00 88.12 106 PRO A C 1
ATOM 858 O O . PRO A 1 106 ? -13.115 -5.343 1.756 1.00 88.12 106 PRO A O 1
ATOM 861 N N . THR A 1 107 ? -15.333 -5.211 2.117 1.00 88.62 107 THR A N 1
ATOM 862 C CA . THR A 1 107 ? -15.689 -6.286 1.188 1.00 88.62 107 THR A CA 1
ATOM 863 C C . THR A 1 107 ? -16.207 -5.699 -0.118 1.00 88.62 107 THR A C 1
ATOM 865 O O . THR A 1 107 ? -16.416 -4.491 -0.228 1.00 88.62 107 THR A O 1
ATOM 868 N N . ILE A 1 108 ? -16.479 -6.554 -1.106 1.00 88.81 108 ILE A N 1
ATOM 869 C CA . ILE A 1 108 ? -17.122 -6.127 -2.355 1.00 88.81 108 ILE A CA 1
ATOM 870 C C . ILE A 1 108 ? -18.489 -5.460 -2.118 1.00 88.81 108 ILE A C 1
ATOM 872 O O . ILE A 1 108 ? -18.882 -4.585 -2.876 1.00 88.81 108 ILE A O 1
ATOM 876 N N . LEU A 1 109 ? -19.178 -5.815 -1.027 1.00 86.75 109 LEU A N 1
ATOM 877 C CA . LEU A 1 109 ? -20.463 -5.220 -0.642 1.00 86.75 109 LEU A CA 1
ATOM 878 C C . LEU A 1 109 ? -20.319 -3.827 -0.017 1.00 86.75 109 LEU A C 1
ATOM 880 O O . LEU A 1 109 ? -21.310 -3.138 0.187 1.00 86.75 109 LEU A O 1
ATOM 884 N N . SER A 1 110 ? -19.096 -3.416 0.317 1.00 84.44 110 SER A N 1
ATOM 885 C CA . SER A 1 110 ? -18.802 -2.096 0.881 1.00 84.44 110 SER A CA 1
ATOM 886 C C . SER A 1 110 ? -18.502 -1.051 -0.199 1.00 84.44 110 SER A C 1
ATOM 888 O O . SER A 1 110 ? -18.276 0.111 0.133 1.00 84.44 110 SER A O 1
ATOM 890 N N . ILE A 1 111 ? -18.442 -1.461 -1.470 1.00 88.62 111 ILE A N 1
ATOM 891 C CA . ILE A 1 111 ? -18.147 -0.573 -2.595 1.00 88.62 111 ILE A CA 1
ATOM 892 C C . ILE A 1 111 ? -19.327 0.397 -2.798 1.00 88.62 111 ILE A C 1
ATOM 894 O O . ILE A 1 111 ? -20.475 -0.052 -2.761 1.00 88.62 111 ILE A O 1
ATOM 898 N N . PRO A 1 112 ? -19.071 1.701 -3.029 1.00 87.06 112 PRO A N 1
ATOM 899 C CA . PRO A 1 112 ? -20.122 2.652 -3.387 1.00 87.06 112 PRO A CA 1
ATOM 900 C C . PRO A 1 112 ? -20.877 2.221 -4.650 1.00 87.06 112 PRO A C 1
ATOM 902 O O . PRO A 1 112 ? -20.254 1.757 -5.605 1.00 87.06 112 PRO A O 1
ATOM 905 N N . GLU A 1 113 ? -22.199 2.407 -4.693 1.00 80.38 113 GLU A N 1
ATOM 906 C CA . GLU A 1 113 ? -22.996 2.019 -5.873 1.00 80.38 113 GLU A CA 1
ATOM 907 C C . GLU A 1 113 ? -22.574 2.782 -7.125 1.00 80.38 113 GLU A C 1
ATOM 909 O O . GLU A 1 113 ? -22.426 2.205 -8.204 1.00 80.38 113 GLU A O 1
ATOM 914 N N . LYS A 1 114 ? -22.352 4.087 -6.970 1.00 83.19 114 LYS A N 1
ATOM 915 C CA . LYS A 1 114 ? -21.748 4.930 -7.994 1.00 83.19 114 LYS A CA 1
ATOM 916 C C . LYS A 1 114 ? -20.333 5.260 -7.562 1.00 83.19 114 LYS A C 1
ATOM 918 O O . LYS A 1 114 ? -20.121 5.982 -6.595 1.00 83.19 114 LYS A O 1
ATOM 923 N N . PHE A 1 115 ? -19.359 4.717 -8.285 1.00 90.25 115 PHE A N 1
ATOM 924 C CA . PHE A 1 115 ? -17.950 4.982 -8.029 1.00 90.25 115 PHE A CA 1
ATOM 925 C C . PHE A 1 115 ? -17.284 5.476 -9.311 1.00 90.25 115 PHE A C 1
ATOM 927 O O . PHE A 1 115 ? -17.071 4.713 -10.254 1.00 90.25 115 PHE A O 1
ATOM 934 N N . SER A 1 116 ? -16.982 6.773 -9.360 1.00 86.88 116 SER A N 1
ATOM 935 C CA . SER A 1 116 ? -16.468 7.438 -10.560 1.00 86.88 116 SER A CA 1
ATOM 936 C C . SER A 1 116 ? -15.173 8.203 -10.293 1.00 86.88 116 SER A C 1
ATOM 938 O O . SER A 1 116 ? -14.859 8.566 -9.157 1.00 86.88 116 SER A O 1
ATOM 940 N N . TRP A 1 117 ? -14.397 8.425 -11.354 1.00 86.56 117 TRP A N 1
ATOM 941 C CA . TRP A 1 117 ? -13.145 9.171 -11.299 1.00 86.56 117 TRP A CA 1
ATOM 942 C C . TRP A 1 117 ? -13.030 10.145 -12.469 1.00 86.56 117 TRP A C 1
ATOM 944 O O . TRP A 1 117 ? -13.543 9.886 -13.556 1.00 86.56 117 TRP A O 1
ATOM 954 N N . GLU A 1 118 ? -12.295 11.227 -12.247 1.00 83.00 118 GLU A N 1
ATOM 955 C CA . GLU A 1 118 ? -11.908 12.198 -13.261 1.00 83.00 118 GLU A CA 1
ATOM 956 C C . GLU A 1 118 ? -10.452 12.632 -13.037 1.00 83.00 118 GLU A C 1
ATOM 958 O O . GLU A 1 118 ? -9.979 12.737 -11.900 1.00 83.00 118 GLU A O 1
ATOM 963 N N . ALA A 1 119 ? -9.719 12.854 -14.128 1.00 81.31 119 ALA A N 1
ATOM 964 C CA . ALA A 1 119 ? -8.356 13.369 -14.084 1.00 81.31 119 ALA A CA 1
ATOM 965 C C . ALA A 1 119 ? -8.319 14.801 -14.611 1.00 81.31 119 ALA A C 1
ATOM 967 O O . ALA A 1 119 ? -8.870 15.088 -15.668 1.00 81.31 119 ALA A O 1
ATOM 968 N N . VAL A 1 120 ? -7.610 15.673 -13.899 1.00 80.94 120 VAL A N 1
ATOM 969 C CA . VAL A 1 120 ? -7.483 17.093 -14.268 1.00 80.94 120 VAL A CA 1
ATOM 970 C C . VAL A 1 120 ? -6.626 17.272 -15.527 1.00 80.94 120 VAL A C 1
ATOM 972 O O . VAL A 1 120 ? -6.891 18.142 -16.348 1.00 80.94 120 VAL A O 1
ATOM 975 N N . GLY A 1 121 ? -5.607 16.424 -15.706 1.00 74.38 121 GLY A N 1
ATOM 976 C CA . GLY A 1 121 ? -4.845 16.324 -16.954 1.00 74.38 121 GLY A CA 1
ATOM 977 C C . GLY A 1 121 ? -3.857 17.462 -17.227 1.00 74.38 121 GLY A C 1
ATOM 978 O O . GLY A 1 121 ? -3.357 17.552 -18.346 1.00 74.38 121 GLY A O 1
ATOM 979 N N . ILE A 1 122 ? -3.550 18.310 -16.240 1.00 76.81 122 ILE A N 1
ATOM 980 C CA . ILE A 1 122 ? -2.599 19.425 -16.376 1.00 76.81 122 ILE A CA 1
ATOM 981 C C . ILE A 1 122 ? -1.170 18.899 -16.184 1.00 76.81 122 ILE A C 1
ATOM 983 O O . ILE A 1 122 ? -0.837 18.530 -15.062 1.00 76.81 122 ILE A O 1
ATOM 987 N N . PRO A 1 123 ? -0.302 18.863 -17.215 1.00 72.19 123 PRO A N 1
ATOM 988 C CA . PRO A 1 123 ? 1.053 18.329 -17.081 1.00 72.19 123 PRO A CA 1
ATOM 989 C C . PRO A 1 123 ? 1.917 19.143 -16.109 1.00 72.19 123 PRO A C 1
ATOM 991 O O . PRO A 1 123 ? 1.893 20.372 -16.129 1.00 72.19 123 PRO A O 1
ATOM 994 N N . ASP A 1 124 ? 2.721 18.461 -15.292 1.00 69.75 124 ASP A N 1
ATOM 995 C CA . ASP A 1 124 ? 3.656 19.107 -14.366 1.00 69.75 124 ASP A CA 1
ATOM 996 C C . ASP A 1 124 ? 4.953 19.535 -15.088 1.00 69.75 124 ASP A C 1
ATOM 998 O O . ASP A 1 124 ? 5.712 18.663 -15.525 1.00 69.75 124 ASP A O 1
ATOM 1002 N N . PRO A 1 125 ? 5.268 20.843 -15.174 1.00 68.00 125 PRO A N 1
ATOM 1003 C CA . PRO A 1 125 ? 6.462 21.336 -15.864 1.00 68.00 125 PRO A CA 1
ATOM 1004 C C . PRO A 1 125 ? 7.785 20.901 -15.211 1.00 68.00 125 PRO A C 1
ATOM 1006 O O . PRO A 1 125 ? 8.835 21.021 -15.835 1.00 68.00 125 PRO A O 1
ATOM 1009 N N . GLN A 1 126 ? 7.766 20.412 -13.967 1.00 61.03 126 GLN A N 1
ATOM 1010 C CA . GLN A 1 126 ? 8.964 19.972 -13.240 1.00 61.03 126 GLN A CA 1
ATOM 1011 C C . GLN A 1 126 ? 9.349 18.519 -13.534 1.00 61.03 126 GLN A C 1
ATOM 1013 O O . GLN A 1 126 ? 10.417 18.070 -13.116 1.00 61.03 126 GLN A O 1
ATOM 1018 N N . THR A 1 127 ? 8.496 17.774 -14.240 1.00 56.31 127 THR A N 1
ATOM 1019 C CA . THR A 1 127 ? 8.728 16.359 -14.542 1.00 56.31 127 THR A CA 1
ATOM 1020 C C . THR A 1 127 ? 8.912 16.159 -16.049 1.00 56.31 127 THR A C 1
ATOM 1022 O O . THR A 1 127 ? 8.122 16.698 -16.824 1.00 56.31 127 THR A O 1
ATOM 1025 N N . PRO A 1 128 ? 9.893 15.353 -16.505 1.00 54.88 128 PRO A N 1
ATOM 1026 C CA . PRO A 1 128 ? 10.176 15.178 -17.937 1.00 54.88 128 PRO A CA 1
ATOM 1027 C C . PRO A 1 128 ? 8.981 14.688 -18.767 1.00 54.88 128 PRO A C 1
ATOM 1029 O O . PRO A 1 128 ? 8.872 14.982 -19.951 1.00 54.88 128 PRO A O 1
ATOM 1032 N N . VAL A 1 129 ? 8.074 13.935 -18.139 1.00 66.00 129 VAL A N 1
ATOM 1033 C CA . VAL A 1 129 ? 6.868 13.365 -18.763 1.00 66.00 129 VAL A CA 1
ATOM 1034 C C . VAL A 1 129 ? 5.580 14.084 -18.348 1.00 66.00 129 VAL A C 1
ATOM 1036 O O . VAL A 1 129 ? 4.489 13.694 -18.763 1.00 66.00 129 VAL A O 1
ATOM 1039 N N . GLY A 1 130 ? 5.678 15.112 -17.506 1.00 64.44 130 GLY A N 1
ATOM 1040 C CA . GLY A 1 130 ? 4.523 15.841 -16.993 1.00 64.44 130 GLY A CA 1
ATOM 1041 C C . GLY A 1 130 ? 3.662 15.080 -15.980 1.00 64.44 130 GLY A C 1
ATOM 1042 O O . GLY A 1 130 ? 2.586 15.573 -15.653 1.00 64.44 130 GLY A O 1
ATOM 1043 N N . ALA A 1 131 ? 4.062 13.891 -15.518 1.00 71.31 131 ALA A N 1
ATOM 1044 C CA . ALA A 1 131 ? 3.257 13.001 -14.675 1.00 71.31 131 ALA A CA 1
ATOM 1045 C C . ALA A 1 131 ? 3.617 13.106 -13.183 1.00 71.31 131 ALA A C 1
ATOM 1047 O O . ALA A 1 131 ? 4.783 13.240 -12.819 1.00 71.31 131 ALA A O 1
ATOM 1048 N N . ARG A 1 132 ? 2.611 12.959 -12.314 1.00 70.19 132 ARG A N 1
ATOM 1049 C CA . ARG A 1 132 ? 2.727 12.949 -10.847 1.00 70.19 132 ARG A CA 1
ATOM 1050 C C . ARG A 1 132 ? 2.161 11.657 -10.253 1.00 70.19 132 ARG A C 1
ATOM 1052 O O . ARG A 1 132 ? 1.341 10.968 -10.857 1.00 70.19 132 ARG A O 1
ATOM 1059 N N . GLY A 1 133 ? 2.606 11.318 -9.045 1.00 67.38 133 GLY A N 1
ATOM 1060 C CA . GLY A 1 133 ? 2.146 10.123 -8.334 1.00 67.38 133 GLY A CA 1
ATOM 1061 C C . GLY A 1 133 ? 0.710 10.256 -7.813 1.00 67.38 133 GLY A C 1
ATOM 1062 O O . GLY A 1 133 ? 0.360 11.270 -7.214 1.00 67.38 133 GLY A O 1
ATOM 1063 N N . ILE A 1 134 ? -0.106 9.204 -7.982 1.00 77.06 134 ILE A N 1
ATOM 1064 C CA . ILE A 1 134 ? -1.504 9.158 -7.503 1.00 77.06 134 ILE A CA 1
ATOM 1065 C C . ILE A 1 134 ? -1.807 8.013 -6.524 1.00 77.06 134 ILE A C 1
ATOM 1067 O O . ILE A 1 134 ? -2.937 7.849 -6.082 1.00 77.06 134 ILE A O 1
ATOM 1071 N N . GLY A 1 135 ? -0.820 7.198 -6.155 1.00 67.62 135 GLY A N 1
ATOM 1072 C CA . GLY A 1 135 ? -1.074 5.985 -5.372 1.00 67.62 135 GLY A CA 1
ATOM 1073 C C . GLY A 1 135 ? -1.393 6.208 -3.886 1.00 67.62 135 GLY A C 1
ATOM 1074 O O . GLY A 1 135 ? -1.884 5.302 -3.233 1.00 67.62 135 GLY A O 1
ATOM 1075 N N . GLU A 1 136 ? -1.132 7.378 -3.316 1.00 73.00 136 GLU A N 1
ATOM 1076 C CA . GLU A 1 136 ? -1.453 7.694 -1.914 1.00 73.00 136 GLU A CA 1
ATOM 1077 C C . GLU A 1 136 ? -2.612 8.692 -1.767 1.00 73.00 136 GLU A C 1
ATOM 1079 O O . GLU A 1 136 ? -3.523 8.410 -0.978 1.00 73.00 136 GLU A O 1
ATOM 1084 N N . PRO A 1 137 ? -2.654 9.808 -2.535 1.00 77.00 137 PRO A N 1
ATOM 1085 C CA . PRO A 1 137 ? -3.623 10.883 -2.317 1.00 77.00 137 PRO A CA 1
ATOM 1086 C C . PRO A 1 137 ? -5.100 10.456 -2.233 1.00 77.00 137 PRO A C 1
ATOM 1088 O O . PRO A 1 137 ? -5.826 11.041 -1.424 1.00 77.00 137 PRO A O 1
ATOM 1091 N N . PRO A 1 138 ? -5.586 9.455 -3.002 1.00 81.81 138 PRO A N 1
ATOM 1092 C CA . PRO A 1 138 ? -6.967 8.995 -2.896 1.00 81.81 138 PRO A CA 1
ATOM 1093 C C . PRO A 1 138 ? -7.337 8.415 -1.529 1.00 81.81 138 PRO A C 1
ATOM 1095 O O . PRO A 1 138 ? -8.510 8.472 -1.174 1.00 81.81 138 PRO A O 1
ATOM 1098 N N . THR A 1 139 ? -6.367 7.927 -0.750 1.00 82.38 139 THR A N 1
ATOM 1099 C CA . THR A 1 139 ? -6.595 7.302 0.563 1.00 82.38 139 THR A CA 1
ATOM 1100 C C . THR A 1 139 ? -7.037 8.328 1.605 1.00 82.38 139 THR A C 1
ATOM 1102 O O . THR A 1 139 ? -8.127 8.223 2.163 1.00 82.38 139 THR A O 1
ATOM 1105 N N . ALA A 1 140 ? -6.216 9.355 1.845 1.00 78.12 140 ALA A N 1
ATOM 1106 C CA . ALA A 1 140 ? -6.503 10.374 2.855 1.00 78.12 140 ALA A CA 1
ATOM 1107 C C . ALA A 1 140 ? -7.745 11.198 2.489 1.00 78.12 140 ALA A C 1
ATOM 1109 O O . ALA A 1 140 ? -8.587 11.481 3.339 1.00 78.12 140 ALA A O 1
ATOM 1110 N N . GLY A 1 141 ? -7.888 11.537 1.204 1.00 79.19 141 GLY A N 1
ATOM 1111 C CA . GLY A 1 141 ? -9.048 12.281 0.735 1.00 79.19 141 GLY A CA 1
ATOM 1112 C C . GLY A 1 141 ? -10.352 11.484 0.831 1.00 79.19 141 GLY A C 1
ATOM 1113 O O . GLY A 1 141 ? -11.392 12.075 1.096 1.00 79.19 141 GLY A O 1
ATOM 1114 N N . ALA A 1 142 ? -10.316 10.160 0.640 1.00 84.88 142 ALA A N 1
ATOM 1115 C CA . ALA A 1 142 ? -11.514 9.336 0.776 1.00 84.88 142 ALA A CA 1
ATOM 1116 C C . ALA A 1 142 ? -11.964 9.191 2.229 1.00 84.88 142 ALA A C 1
ATOM 1118 O O . ALA A 1 142 ? -13.153 9.325 2.504 1.00 84.88 142 ALA A O 1
ATOM 1119 N N . LEU A 1 143 ? -11.015 9.008 3.151 1.00 87.31 143 LEU A N 1
ATOM 1120 C CA . LEU A 1 143 ? -11.289 9.046 4.587 1.00 87.31 143 LEU A CA 1
ATOM 1121 C C . LEU A 1 143 ? -11.993 10.356 4.970 1.00 87.31 143 LEU A C 1
ATOM 1123 O O . LEU A 1 143 ? -13.070 10.331 5.558 1.00 87.31 143 LEU A O 1
ATOM 1127 N N . ALA A 1 144 ? -11.410 11.496 4.589 1.00 83.69 144 ALA A N 1
ATOM 1128 C CA . ALA A 1 144 ? -11.957 12.809 4.919 1.00 83.69 144 ALA A CA 1
ATOM 1129 C C . ALA A 1 144 ? -13.347 13.042 4.306 1.00 83.69 144 ALA A C 1
ATOM 1131 O O . ALA A 1 144 ? -14.242 13.502 5.007 1.00 83.69 144 ALA A O 1
ATOM 1132 N N . ALA A 1 145 ? -13.551 12.692 3.032 1.00 83.81 145 ALA A N 1
ATOM 1133 C CA . ALA A 1 145 ? -14.835 12.882 2.356 1.00 83.81 145 ALA A CA 1
ATOM 1134 C C . ALA A 1 145 ? -15.967 12.091 3.031 1.00 83.81 145 ALA A C 1
ATOM 1136 O O . ALA A 1 145 ? -17.037 12.644 3.273 1.00 83.81 145 ALA A O 1
ATOM 1137 N N . VAL A 1 146 ? -15.720 10.827 3.395 1.00 86.31 146 VAL A N 1
ATOM 1138 C CA . VAL A 1 146 ? -16.715 9.996 4.093 1.00 86.31 146 VAL A CA 1
ATOM 1139 C C . VAL A 1 146 ? -17.012 10.539 5.490 1.00 86.31 146 VAL A C 1
ATOM 1141 O O . VAL A 1 146 ? -18.177 10.639 5.864 1.00 86.31 146 VAL A O 1
ATOM 1144 N N . LEU A 1 147 ? -15.989 10.939 6.253 1.00 86.25 147 LEU A N 1
ATOM 1145 C CA . LEU A 1 147 ? -16.193 11.533 7.578 1.00 86.25 147 LEU A CA 1
ATOM 1146 C C . LEU A 1 147 ? -16.962 12.859 7.502 1.00 86.25 147 LEU A C 1
ATOM 1148 O O . LEU A 1 147 ? -17.845 13.088 8.320 1.00 86.25 147 LEU A O 1
ATOM 1152 N N . CYS A 1 148 ? -16.684 13.710 6.513 1.00 84.06 148 CYS A N 1
ATOM 1153 C CA . CYS A 1 148 ? -17.446 14.940 6.300 1.00 84.06 148 CYS A CA 1
ATOM 1154 C C . CYS A 1 148 ? -18.905 14.652 5.928 1.00 84.06 148 CYS A C 1
ATOM 1156 O O . CYS A 1 148 ? -19.797 15.300 6.463 1.00 84.06 148 CYS A O 1
ATOM 1158 N N . ALA A 1 149 ? -19.159 13.666 5.063 1.00 82.19 149 ALA A N 1
ATOM 1159 C CA . ALA A 1 149 ? -20.516 13.277 4.686 1.00 82.19 149 ALA A CA 1
ATOM 1160 C C . ALA A 1 149 ? -21.308 12.722 5.885 1.00 82.19 149 ALA A C 1
ATOM 1162 O O . ALA A 1 149 ? -22.472 13.061 6.082 1.00 82.19 149 ALA A O 1
ATOM 1163 N N . LEU A 1 150 ? -20.661 11.920 6.735 1.00 82.12 150 LEU A N 1
ATOM 1164 C CA . LEU A 1 150 ? -21.258 11.424 7.977 1.00 82.12 150 LEU A CA 1
ATOM 1165 C C . LEU A 1 150 ? -21.503 12.548 8.994 1.00 82.12 150 LEU A C 1
ATOM 1167 O O . LEU A 1 150 ? -22.524 12.532 9.677 1.00 82.12 150 LEU A O 1
ATOM 1171 N N . ALA A 1 151 ? -20.602 13.528 9.089 1.00 83.31 151 ALA A N 1
ATOM 1172 C CA . ALA A 1 151 ? -20.769 14.683 9.967 1.00 83.31 151 ALA A CA 1
ATOM 1173 C C . ALA A 1 151 ? -21.904 15.600 9.484 1.00 83.31 151 ALA A C 1
ATOM 1175 O O . ALA A 1 151 ? -22.662 16.099 10.306 1.00 83.31 151 ALA A O 1
ATOM 1176 N N . ASP A 1 152 ? -22.093 15.766 8.172 1.00 80.06 152 ASP A N 1
ATOM 1177 C CA . ASP A 1 152 ? -23.246 16.495 7.622 1.00 80.06 152 ASP A CA 1
ATOM 1178 C C . ASP A 1 152 ? -24.569 15.760 7.915 1.00 80.06 152 ASP A C 1
ATOM 1180 O O . ASP A 1 152 ? -25.560 16.386 8.295 1.00 80.06 152 ASP A O 1
ATOM 1184 N N . ALA A 1 153 ? -24.574 14.423 7.831 1.00 79.19 153 ALA A N 1
ATOM 1185 C CA . ALA A 1 153 ? -25.754 13.606 8.119 1.00 79.19 153 ALA A CA 1
ATOM 1186 C C . ALA A 1 153 ? -26.130 13.566 9.616 1.00 79.19 153 ALA A C 1
ATOM 1188 O O . ALA A 1 153 ? -27.315 13.594 9.954 1.00 79.19 153 ALA A O 1
ATOM 1189 N N . LEU A 1 154 ? -25.141 13.497 10.516 1.00 79.06 154 LEU A N 1
ATOM 1190 C CA . LEU A 1 154 ? -25.339 13.304 11.964 1.00 79.06 154 LEU A CA 1
ATOM 1191 C C . LEU A 1 154 ? -25.197 14.596 12.791 1.00 79.06 154 LEU A C 1
ATOM 1193 O O . LEU A 1 154 ? -25.668 14.669 13.929 1.00 79.06 154 LEU A O 1
ATOM 1197 N N . GLY A 1 155 ? -24.584 15.630 12.218 1.00 73.06 155 GLY A N 1
ATOM 1198 C CA . GLY A 1 155 ? -24.220 16.894 12.857 1.00 73.06 155 GLY A CA 1
ATOM 1199 C C . GLY A 1 155 ? -22.727 16.990 13.209 1.00 73.06 155 GLY A C 1
ATOM 1200 O O . GLY A 1 155 ? -22.087 16.003 13.566 1.00 73.06 155 GLY A O 1
ATOM 1201 N N . ASP A 1 156 ? -22.191 18.215 13.186 1.00 65.50 156 ASP A N 1
ATOM 1202 C CA . ASP A 1 156 ? -20.749 18.525 13.295 1.00 65.50 156 ASP A CA 1
ATOM 1203 C C . ASP A 1 156 ? -20.034 17.981 14.552 1.00 65.50 156 ASP A C 1
ATOM 1205 O O . ASP A 1 156 ? -18.814 17.847 14.561 1.00 65.50 156 ASP A O 1
ATOM 1209 N N . ASN A 1 157 ? -20.776 17.644 15.614 1.00 63.88 157 ASN A N 1
ATOM 1210 C CA . ASN A 1 157 ? -20.228 17.149 16.886 1.00 63.88 157 ASN A CA 1
ATOM 1211 C C . ASN A 1 157 ? -20.486 15.651 17.123 1.00 63.88 157 ASN A C 1
ATOM 1213 O O . ASN A 1 157 ? -20.318 15.177 18.247 1.00 63.88 157 ASN A O 1
ATOM 1217 N N . ALA A 1 158 ? -20.938 14.916 16.104 1.00 63.44 158 ALA A N 1
ATOM 1218 C CA . ALA A 1 158 ? -21.335 13.517 16.242 1.00 63.44 158 ALA A CA 1
ATOM 1219 C C . ALA A 1 158 ? -20.154 12.593 16.593 1.00 63.44 158 ALA A C 1
ATOM 1221 O O . ALA A 1 158 ? -20.296 11.688 17.409 1.00 63.44 158 ALA A O 1
ATOM 1222 N N . PHE A 1 159 ? -18.971 12.820 16.014 1.00 70.88 159 PHE A N 1
ATOM 1223 C CA . PHE A 1 159 ? -17.792 11.985 16.256 1.00 70.88 159 PHE A CA 1
ATOM 1224 C C . PHE A 1 159 ? -16.487 12.753 16.004 1.00 70.88 159 PHE A C 1
ATOM 1226 O O . PHE A 1 159 ? -16.397 13.596 15.119 1.00 70.88 159 PHE A O 1
ATOM 1233 N N . LEU A 1 160 ? -15.443 12.429 16.778 1.00 70.88 160 LEU A N 1
ATOM 1234 C CA . LEU A 1 160 ? -14.086 12.999 16.647 1.00 70.88 160 LEU A CA 1
ATOM 1235 C C . LEU A 1 160 ? -13.023 11.935 16.332 1.00 70.88 160 LEU A C 1
ATOM 1237 O O . LEU A 1 160 ? -11.823 12.196 16.408 1.00 70.88 160 LEU A O 1
ATOM 1241 N N . ARG A 1 161 ? -13.448 10.698 16.060 1.00 76.00 161 ARG A N 1
ATOM 1242 C CA . ARG A 1 161 ? -12.560 9.549 15.867 1.00 76.00 161 ARG A CA 1
ATOM 1243 C C . ARG A 1 161 ? -13.069 8.679 14.729 1.00 76.00 161 ARG A C 1
ATOM 1245 O O . ARG A 1 161 ? -14.271 8.504 14.575 1.00 76.00 161 ARG A O 1
ATOM 1252 N N . ALA A 1 162 ? -12.127 8.122 13.977 1.00 82.44 162 ALA A N 1
ATOM 1253 C CA . ALA A 1 162 ? -12.367 7.062 13.010 1.00 82.44 162 ALA A CA 1
ATOM 1254 C C . ALA A 1 162 ? -11.830 5.727 13.565 1.00 82.44 162 ALA A C 1
ATOM 1256 O O . ALA A 1 162 ? -10.865 5.742 14.341 1.00 82.44 162 ALA A O 1
ATOM 1257 N N . PRO A 1 163 ? -12.410 4.580 13.176 1.00 88.06 163 PRO A N 1
ATOM 1258 C CA . PRO A 1 163 ? -13.552 4.436 12.269 1.00 88.06 163 PRO A CA 1
ATOM 1259 C C . PRO A 1 163 ? -14.896 4.775 12.931 1.00 88.06 163 PRO A C 1
ATOM 1261 O O . PRO A 1 163 ? -15.073 4.569 14.131 1.00 88.06 163 PRO A O 1
ATOM 1264 N N . VAL A 1 164 ? -15.846 5.258 12.130 1.00 87.25 164 VAL A N 1
ATOM 1265 C CA . VAL A 1 164 ? -17.232 5.526 12.531 1.00 87.25 164 VAL A CA 1
ATOM 1266 C C . VAL A 1 164 ? -18.045 4.263 12.285 1.00 87.25 164 VAL A C 1
ATOM 1268 O O . VAL A 1 164 ? -18.486 3.990 11.174 1.00 87.25 164 VAL A O 1
ATOM 1271 N N . MET A 1 165 ? -18.192 3.450 13.320 1.00 87.69 165 MET A N 1
ATOM 1272 C CA . MET A 1 165 ? -18.953 2.200 13.274 1.00 87.69 165 MET A CA 1
ATOM 1273 C C . MET A 1 165 ? -20.419 2.453 13.674 1.00 87.69 165 MET A C 1
ATOM 1275 O O . MET A 1 165 ? -20.738 3.518 14.200 1.00 87.69 165 MET A O 1
ATOM 1279 N N . ALA A 1 166 ? -21.322 1.492 13.449 1.00 87.12 166 ALA A N 1
ATOM 1280 C CA . ALA A 1 166 ? -22.748 1.660 13.764 1.00 87.12 166 ALA A CA 1
ATOM 1281 C C . ALA A 1 166 ? -23.013 2.000 15.245 1.00 87.12 166 ALA A C 1
ATOM 1283 O O . ALA A 1 166 ? -23.846 2.846 15.544 1.00 87.12 166 ALA A O 1
ATOM 1284 N N . ASP A 1 167 ? -22.240 1.423 16.170 1.00 85.31 167 ASP A N 1
ATOM 1285 C CA . ASP A 1 167 ? -22.255 1.773 17.598 1.00 85.31 167 ASP A CA 1
ATOM 1286 C C . ASP A 1 1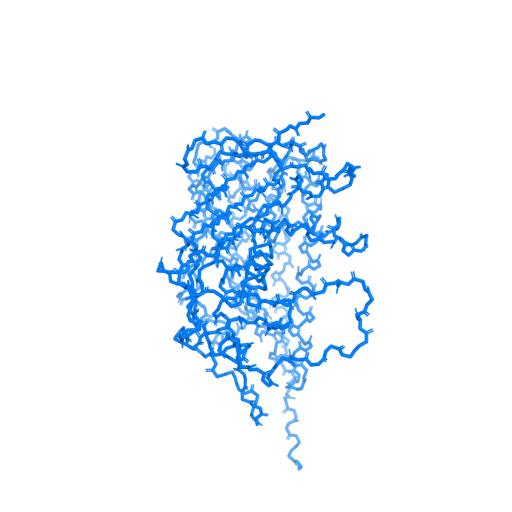67 ? -21.860 3.236 17.846 1.00 85.31 167 ASP A C 1
ATOM 1288 O O . ASP A 1 167 ? -22.450 3.907 18.685 1.00 85.31 167 ASP A O 1
ATOM 1292 N N . THR A 1 168 ? -20.895 3.751 17.082 1.00 85.00 168 THR A N 1
ATOM 1293 C CA . THR A 1 168 ? -20.474 5.158 17.147 1.00 85.00 168 THR A CA 1
ATOM 1294 C C . THR A 1 168 ? -21.573 6.085 16.632 1.00 85.00 168 THR A C 1
ATOM 1296 O O . THR A 1 168 ? -21.797 7.146 17.207 1.00 85.00 168 THR A O 1
ATOM 1299 N N . VAL A 1 169 ? -22.279 5.680 15.573 1.00 85.00 169 VAL A N 1
ATOM 1300 C CA . VAL A 1 169 ? -23.416 6.430 15.023 1.00 85.00 169 VAL A CA 1
ATOM 1301 C C . VAL A 1 169 ? -24.582 6.455 16.008 1.00 85.00 169 VAL A C 1
ATOM 1303 O O . VAL A 1 169 ? -25.107 7.527 16.289 1.00 85.00 169 VAL A O 1
ATOM 1306 N N . LEU A 1 170 ? -24.955 5.305 16.574 1.00 84.75 170 LEU A N 1
ATOM 1307 C CA . LEU A 1 170 ? -26.021 5.218 17.575 1.00 84.75 170 LEU A CA 1
ATOM 1308 C C . LEU A 1 170 ? -25.698 6.054 18.815 1.00 84.75 170 LEU A C 1
ATOM 1310 O O . LEU A 1 170 ? -26.529 6.852 19.239 1.00 84.75 170 LEU A O 1
ATOM 1314 N N . ALA A 1 171 ? -24.468 5.956 19.330 1.00 82.19 171 ALA A N 1
ATOM 1315 C CA . ALA A 1 171 ? -24.022 6.785 20.446 1.00 82.19 171 ALA A CA 1
ATOM 1316 C C . ALA A 1 171 ? -24.096 8.285 20.115 1.00 82.19 171 ALA A C 1
ATOM 1318 O O . ALA A 1 171 ? -24.452 9.087 20.969 1.00 82.19 171 ALA A O 1
ATOM 1319 N N . ALA A 1 172 ? -23.808 8.688 18.875 1.00 77.25 172 ALA A N 1
ATOM 1320 C CA . ALA A 1 172 ? -23.917 10.085 18.457 1.00 77.25 172 ALA A CA 1
ATOM 1321 C C . ALA A 1 172 ? -25.369 10.591 18.341 1.00 77.25 172 ALA A C 1
ATOM 1323 O O . ALA A 1 172 ? -25.612 11.799 18.428 1.00 77.25 172 ALA A O 1
ATOM 1324 N N . LEU A 1 173 ? -26.329 9.686 18.126 1.00 77.38 173 LEU A N 1
ATOM 1325 C CA . LEU A 1 173 ? -27.757 9.996 18.038 1.00 77.38 173 LEU A CA 1
ATOM 1326 C C . LEU A 1 173 ? -28.419 10.125 19.420 1.00 77.38 173 LEU A C 1
ATOM 1328 O O . LEU A 1 173 ? -29.479 10.749 19.524 1.00 77.38 173 LEU A O 1
ATOM 1332 N N . GLU A 1 174 ? -27.795 9.605 20.482 1.00 76.56 174 GLU A N 1
ATOM 1333 C CA . GLU A 1 174 ? -28.300 9.741 21.847 1.00 76.56 174 GLU A CA 1
ATOM 1334 C C . GLU A 1 174 ? -28.239 11.211 22.332 1.00 76.56 174 GLU A C 1
ATOM 1336 O O . GLU A 1 174 ? -27.190 11.861 22.251 1.00 76.56 174 GLU A O 1
ATOM 1341 N N . PRO A 1 175 ? -29.345 11.776 22.867 1.00 57.81 175 PRO A N 1
ATOM 1342 C CA . PRO A 1 175 ? -29.430 13.193 23.241 1.00 57.81 175 PRO A CA 1
ATOM 1343 C C . PRO A 1 175 ? -28.402 13.654 24.287 1.00 57.81 175 PRO A C 1
ATOM 1345 O O . PRO A 1 175 ? -28.022 14.825 24.291 1.00 57.81 175 PRO A O 1
ATOM 1348 N N . GLU A 1 176 ? -27.965 12.748 25.163 1.00 50.81 176 GLU A N 1
ATOM 1349 C CA . GLU A 1 176 ? -27.065 13.025 26.294 1.00 50.81 176 GLU A CA 1
ATOM 1350 C C . GLU A 1 176 ? -25.575 12.876 25.940 1.00 50.81 176 GLU A C 1
ATOM 1352 O O . GLU A 1 176 ? -24.718 13.370 26.670 1.00 50.81 176 GLU A O 1
ATOM 1357 N N . ALA A 1 177 ? -25.250 12.255 24.801 1.00 48.28 177 ALA A N 1
ATOM 1358 C CA . ALA A 1 177 ? -23.884 11.891 24.416 1.00 48.28 177 ALA A CA 1
ATOM 1359 C C . ALA A 1 177 ? -23.183 12.919 23.506 1.00 48.28 177 ALA A C 1
ATOM 1361 O O . ALA A 1 177 ? -22.024 12.731 23.124 1.00 48.28 177 ALA A O 1
ATOM 1362 N N . ARG A 1 178 ? -23.845 14.036 23.167 1.00 51.12 178 ARG A N 1
ATOM 1363 C CA . ARG A 1 178 ? -23.208 15.125 22.409 1.00 51.12 178 ARG A CA 1
ATOM 1364 C C . ARG A 1 178 ? -22.052 15.700 23.219 1.00 51.12 178 ARG A C 1
ATOM 1366 O O . ARG A 1 178 ? -22.262 16.341 24.246 1.00 51.12 178 ARG A O 1
ATOM 1373 N N . LEU A 1 179 ? -20.834 15.491 22.725 1.00 48.78 179 LEU A N 1
ATOM 1374 C CA . LEU A 1 179 ? -19.612 15.961 23.369 1.00 48.78 179 LEU A CA 1
ATOM 1375 C C . LEU A 1 179 ? -19.701 17.475 23.661 1.00 48.78 179 LEU A C 1
ATOM 1377 O O . LEU A 1 179 ? -19.969 18.256 22.740 1.00 48.78 179 LEU A O 1
ATOM 1381 N N . PRO A 1 180 ? -19.478 17.922 24.913 1.00 39.66 180 PRO A N 1
ATOM 1382 C CA . PRO A 1 180 ? -19.456 19.340 25.236 1.00 39.66 180 PRO A CA 1
ATOM 1383 C C . PRO A 1 180 ? -18.237 19.987 24.572 1.00 39.66 180 PRO A C 1
ATOM 1385 O O . PRO A 1 180 ? -17.091 19.720 24.933 1.00 39.66 180 PRO A O 1
ATOM 1388 N N . VAL A 1 181 ? -18.478 20.856 23.590 1.00 42.88 181 VAL A N 1
ATOM 1389 C CA . VAL A 1 181 ? -17.425 21.652 22.948 1.00 42.88 181 VAL A CA 1
ATOM 1390 C C . VAL A 1 181 ? -17.060 22.809 23.878 1.00 42.88 181 VAL A C 1
ATOM 1392 O O . VAL A 1 181 ? -17.540 23.931 23.734 1.00 42.88 181 VAL A O 1
ATOM 1395 N N . GLY A 1 182 ? -16.223 22.534 24.874 1.00 33.06 182 GLY A N 1
ATOM 1396 C CA . GLY A 1 182 ? -15.556 23.577 25.643 1.00 33.06 182 GLY A CA 1
ATOM 1397 C C . GLY A 1 182 ? -14.463 24.233 24.797 1.00 33.06 182 GLY A C 1
ATOM 1398 O O . GLY A 1 182 ? -13.415 23.633 24.584 1.00 33.06 182 GLY A O 1
ATOM 1399 N N . GLY A 1 183 ? -14.693 25.463 24.327 1.00 29.56 183 GLY A N 1
ATOM 1400 C CA . GLY A 1 183 ? -13.606 26.412 24.042 1.00 29.56 183 GLY A CA 1
ATOM 1401 C C . GLY A 1 183 ? -13.338 26.847 22.596 1.00 29.56 183 GLY A C 1
ATOM 1402 O O . GLY A 1 183 ? -12.550 27.770 22.425 1.00 29.56 183 GLY A O 1
ATOM 1403 N N . LEU A 1 184 ? -13.979 26.286 21.561 1.00 29.56 184 LEU A N 1
ATOM 1404 C CA . LEU A 1 184 ? -13.743 26.717 20.162 1.00 29.56 184 LEU A CA 1
ATOM 1405 C C . LEU A 1 184 ? -15.009 27.141 19.394 1.00 29.56 184 LEU A C 1
ATOM 1407 O O . LEU A 1 184 ? -15.034 27.155 18.167 1.00 29.56 184 LEU A O 1
ATOM 1411 N N . ALA A 1 185 ? -16.072 27.512 20.107 1.00 30.69 185 ALA A N 1
ATOM 1412 C CA . ALA A 1 185 ? -17.276 28.078 19.507 1.00 30.69 185 ALA A CA 1
ATOM 1413 C C . ALA A 1 185 ? -17.181 29.611 19.448 1.00 30.69 185 ALA A C 1
ATOM 1415 O O . ALA A 1 185 ? -17.755 30.316 20.274 1.00 30.69 18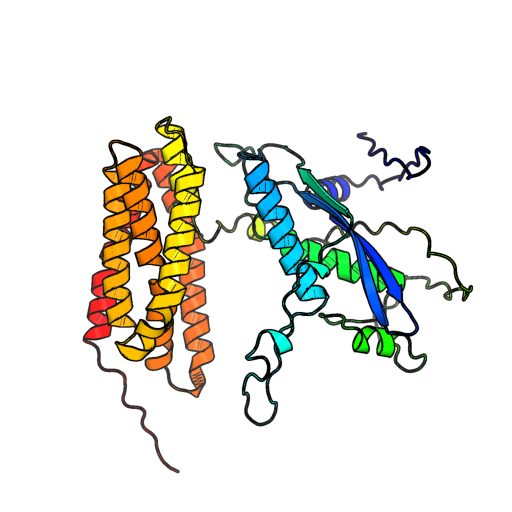5 ALA A O 1
ATOM 1416 N N . ALA A 1 186 ? -16.491 30.133 18.438 1.00 26.92 186 ALA A N 1
ATOM 1417 C CA . ALA A 1 186 ? -16.733 31.490 17.965 1.00 26.92 186 ALA A CA 1
ATOM 1418 C C . ALA A 1 186 ? -17.015 31.429 16.458 1.00 26.92 186 ALA A C 1
ATOM 1420 O O . ALA A 1 186 ? -16.107 31.254 15.654 1.00 26.92 186 ALA A O 1
ATOM 1421 N N . ASN A 1 187 ? -18.297 31.586 16.109 1.00 26.36 187 ASN A N 1
ATOM 1422 C CA . ASN A 1 187 ? -18.843 31.902 14.776 1.00 26.36 187 ASN A CA 1
ATOM 1423 C C . ASN A 1 187 ? -19.451 30.802 13.890 1.00 26.36 187 ASN A C 1
ATOM 1425 O O . ASN A 1 187 ? -19.764 31.092 12.737 1.00 26.36 187 ASN A O 1
ATOM 1429 N N . VAL A 1 188 ? -19.795 29.617 14.403 1.00 29.62 188 VAL A N 1
ATOM 1430 C CA . VAL A 1 188 ? -20.741 28.740 13.680 1.00 29.62 188 VAL A CA 1
ATOM 1431 C C . VAL A 1 188 ? -22.124 28.861 14.315 1.00 29.62 188 VAL A C 1
ATOM 1433 O O . VAL A 1 188 ? -22.398 28.300 15.372 1.00 29.62 188 VAL A O 1
ATOM 1436 N N . ARG A 1 189 ? -23.014 29.638 13.680 1.00 21.91 189 ARG A N 1
ATOM 1437 C CA . ARG A 1 189 ? -24.446 29.666 14.022 1.00 21.91 189 ARG A CA 1
ATOM 1438 C C . ARG A 1 189 ? -25.047 28.291 13.712 1.00 21.91 189 ARG A C 1
ATOM 1440 O O . ARG A 1 189 ? -25.482 28.043 12.590 1.00 21.91 189 ARG A O 1
ATOM 1447 N N . THR A 1 190 ? -25.102 27.409 14.702 1.00 24.81 190 THR A N 1
ATOM 1448 C CA . THR A 1 190 ? -25.811 26.132 14.594 1.00 24.81 190 THR A CA 1
ATOM 1449 C C . THR A 1 190 ? -27.319 26.388 14.663 1.00 24.81 190 THR A C 1
ATOM 1451 O O . THR A 1 190 ? -27.873 26.853 15.659 1.00 24.81 190 THR A O 1
ATOM 1454 N N . ARG A 1 191 ? -28.020 26.139 13.553 1.00 22.53 191 ARG A N 1
ATOM 1455 C CA . ARG A 1 191 ? -29.489 26.169 13.504 1.00 22.53 191 ARG A CA 1
ATOM 1456 C C . ARG A 1 191 ? -29.993 24.787 13.934 1.00 22.53 191 ARG A C 1
ATOM 1458 O O . ARG A 1 191 ? -29.517 23.792 13.401 1.00 22.53 191 ARG A O 1
ATOM 1465 N N . LYS A 1 192 ? -30.937 24.722 14.888 1.00 20.88 192 LYS A N 1
ATOM 1466 C CA . LYS A 1 192 ? -31.522 23.462 15.403 1.00 20.88 192 LYS A CA 1
ATOM 1467 C C . LYS A 1 192 ? -31.911 22.499 14.260 1.00 20.88 192 LYS A C 1
ATOM 1469 O O . LYS A 1 192 ? -32.549 22.959 13.305 1.00 20.88 192 LYS A O 1
ATOM 1474 N N . PRO A 1 193 ? -31.616 21.188 14.370 1.00 27.95 193 PRO A N 1
ATOM 1475 C CA . PRO A 1 193 ? -32.057 20.205 13.391 1.00 27.95 193 PRO A CA 1
ATOM 1476 C C . PRO A 1 193 ? -33.584 20.111 13.432 1.00 27.95 193 PRO A C 1
ATOM 1478 O O . PRO A 1 193 ? -34.199 19.997 14.494 1.00 27.95 193 PRO A O 1
ATOM 1481 N N . ARG A 1 194 ? -34.214 20.232 12.264 1.00 25.42 194 ARG A N 1
ATOM 1482 C CA . ARG A 1 194 ? -35.667 20.157 12.120 1.00 25.42 194 ARG A CA 1
ATOM 1483 C C . ARG A 1 194 ? -36.025 18.686 11.917 1.00 25.42 194 ARG A C 1
ATOM 1485 O O . ARG A 1 194 ? -35.840 18.165 10.824 1.00 25.42 194 ARG A O 1
ATOM 1492 N N . HIS A 1 195 ? -36.525 18.039 12.966 1.00 32.31 195 HIS A N 1
ATOM 1493 C CA . HIS A 1 195 ? -37.086 16.688 12.897 1.00 32.31 195 HIS A CA 1
ATOM 1494 C C . HIS A 1 195 ? -38.231 16.681 11.868 1.00 32.31 195 HIS A C 1
ATOM 1496 O O . HIS A 1 195 ? -39.233 17.377 12.056 1.00 32.31 195 HIS A O 1
ATOM 1502 N N . LYS A 1 196 ? -38.081 15.953 10.758 1.00 29.06 196 LYS A N 1
ATOM 1503 C CA . LYS A 1 196 ? -39.183 15.648 9.837 1.00 29.06 196 LYS A CA 1
ATOM 1504 C C . LYS A 1 196 ? -39.028 14.231 9.291 1.00 29.06 196 LYS A C 1
ATOM 1506 O O . LYS A 1 196 ? -38.055 13.931 8.611 1.00 29.06 196 LYS A O 1
ATOM 1511 N N . ASN A 1 197 ? -40.030 13.413 9.601 1.00 26.77 197 ASN A N 1
ATOM 1512 C CA . ASN A 1 197 ? -40.205 12.020 9.203 1.00 26.77 197 ASN A CA 1
ATOM 1513 C C . ASN A 1 197 ? -39.894 11.758 7.718 1.00 26.77 197 ASN A C 1
ATOM 1515 O O . ASN A 1 197 ? -40.435 12.433 6.838 1.00 26.77 197 ASN A O 1
ATOM 1519 N N . GLY A 1 198 ? -39.106 10.709 7.463 1.00 29.69 198 GLY A N 1
ATOM 1520 C CA . GLY A 1 198 ? -39.274 9.829 6.301 1.00 29.69 198 GLY A CA 1
ATOM 1521 C C . GLY A 1 198 ? -39.026 10.410 4.906 1.00 29.69 198 GLY A C 1
ATOM 1522 O O . GLY A 1 198 ? -39.633 9.938 3.949 1.00 29.69 198 GLY A O 1
ATOM 1523 N N . ARG A 1 199 ? -38.155 11.411 4.737 1.00 24.34 199 ARG A N 1
ATOM 1524 C CA . ARG A 1 199 ? -37.715 11.853 3.400 1.00 24.34 199 ARG A CA 1
ATOM 1525 C C . ARG A 1 199 ? -36.195 11.875 3.313 1.00 24.34 199 ARG A C 1
ATOM 1527 O O . ARG A 1 199 ? -35.559 12.475 4.174 1.00 24.34 199 ARG A O 1
ATOM 1534 N N . ARG A 1 200 ? -35.655 11.263 2.245 1.00 30.06 200 ARG A N 1
ATOM 1535 C CA . ARG A 1 200 ? -34.256 11.383 1.794 1.00 30.06 200 ARG A CA 1
ATOM 1536 C C . ARG A 1 200 ? -33.778 12.821 1.997 1.00 30.06 200 ARG A C 1
ATOM 1538 O O . ARG A 1 200 ? -34.355 13.752 1.429 1.00 30.06 200 ARG A O 1
ATOM 1545 N N . LEU A 1 201 ? -32.789 12.989 2.868 1.00 25.89 201 LEU A N 1
ATOM 1546 C CA . LEU A 1 201 ? -32.253 14.290 3.251 1.00 25.89 201 LEU A CA 1
ATOM 1547 C C . LEU A 1 201 ? -31.528 14.907 2.048 1.00 25.89 201 LEU A C 1
ATOM 1549 O O . LEU A 1 201 ? -30.704 14.266 1.407 1.00 25.89 201 LEU A O 1
ATOM 1553 N N . SER A 1 202 ? -31.911 16.137 1.694 1.00 25.05 202 SER A N 1
ATOM 1554 C CA . SER A 1 202 ? -31.436 16.817 0.490 1.00 25.05 202 SER A CA 1
ATOM 1555 C C . SER A 1 202 ? -30.077 17.485 0.696 1.00 25.05 202 SER A C 1
ATOM 1557 O O . SER A 1 202 ? -29.932 18.287 1.619 1.00 25.05 202 SER A O 1
ATOM 1559 N N . TRP A 1 203 ? -29.176 17.222 -0.250 1.00 27.02 203 TRP A N 1
ATOM 1560 C CA . TRP A 1 203 ? -27.968 17.947 -0.661 1.00 27.02 203 TRP A CA 1
ATOM 1561 C C . TRP A 1 203 ? -27.481 19.119 0.209 1.00 27.02 203 TRP A C 1
ATOM 1563 O O . TRP A 1 203 ? -28.032 20.225 0.159 1.00 27.02 203 TRP A O 1
ATOM 1573 N N . ARG A 1 204 ? -26.315 18.928 0.837 1.00 26.94 204 ARG A N 1
ATOM 1574 C CA . ARG A 1 204 ? -25.329 19.988 1.085 1.00 26.94 204 ARG A CA 1
ATOM 1575 C C . ARG A 1 204 ? -23.948 19.517 0.633 1.00 26.94 204 ARG A C 1
ATOM 1577 O O . ARG A 1 204 ? -23.355 18.615 1.206 1.00 26.94 204 ARG A O 1
ATOM 1584 N N . SER A 1 205 ? -23.446 20.114 -0.445 1.00 27.75 205 SER A N 1
ATOM 1585 C CA . SER A 1 205 ? -22.121 19.815 -0.986 1.00 27.75 205 SER A CA 1
ATOM 1586 C C . SER A 1 205 ? -21.039 20.403 -0.079 1.00 27.75 205 SER A C 1
ATOM 1588 O O . SER A 1 205 ? -20.823 21.613 -0.091 1.00 27.75 205 SER A O 1
ATOM 1590 N N . TYR A 1 206 ? -20.331 19.559 0.670 1.00 31.48 206 TYR A N 1
ATOM 1591 C CA . TYR A 1 206 ? -19.051 19.935 1.263 1.00 31.48 206 TYR A CA 1
ATOM 1592 C C . TYR A 1 206 ? -17.922 19.456 0.357 1.00 31.48 206 TYR A C 1
ATOM 1594 O O . TYR A 1 206 ? -17.591 18.276 0.296 1.00 31.48 206 TYR A O 1
ATOM 1602 N N . ALA A 1 207 ? -17.322 20.400 -0.364 1.00 28.08 207 ALA A N 1
ATOM 1603 C CA . ALA A 1 207 ? -16.004 20.197 -0.930 1.00 28.08 207 ALA A CA 1
ATOM 1604 C C . ALA A 1 207 ? -15.003 20.262 0.228 1.00 28.08 207 ALA A C 1
ATOM 1606 O O . ALA A 1 207 ? -14.673 21.350 0.703 1.00 28.08 207 ALA A O 1
ATOM 1607 N N . THR A 1 208 ? -14.522 19.116 0.707 1.00 32.91 208 THR A N 1
ATOM 1608 C CA . THR A 1 208 ? -13.400 19.107 1.647 1.00 32.91 208 THR A CA 1
ATOM 1609 C C . THR A 1 208 ? -12.128 19.433 0.866 1.00 32.91 208 THR A C 1
ATOM 1611 O O . THR A 1 208 ? -11.358 18.557 0.479 1.00 32.91 208 THR A O 1
ATOM 1614 N N . ALA A 1 209 ? -11.898 20.721 0.606 1.00 27.91 209 ALA A N 1
ATOM 1615 C CA . ALA A 1 209 ? -10.545 21.208 0.413 1.00 27.91 209 ALA A CA 1
ATOM 1616 C C . ALA A 1 209 ? -9.863 21.040 1.773 1.00 27.91 209 ALA A C 1
ATOM 1618 O O . ALA A 1 209 ? -10.127 21.811 2.695 1.00 27.91 209 ALA A O 1
ATOM 1619 N N . CYS A 1 210 ? -9.050 19.991 1.941 1.00 27.50 210 CYS A N 1
ATOM 1620 C CA . CYS A 1 210 ? -8.178 19.901 3.106 1.00 27.50 210 CYS A CA 1
ATOM 1621 C C . CYS A 1 210 ? -7.409 21.222 3.188 1.00 27.50 210 CYS A C 1
ATOM 1623 O O . CYS A 1 210 ? -6.615 21.524 2.294 1.00 27.50 210 CYS A O 1
ATOM 1625 N N . HIS A 1 211 ? -7.673 22.023 4.225 1.00 23.84 211 HIS A N 1
ATOM 1626 C CA . HIS A 1 211 ? -6.869 23.202 4.506 1.00 23.84 211 HIS A CA 1
ATOM 1627 C C . HIS A 1 211 ? -5.400 22.759 4.525 1.00 23.84 211 HIS A C 1
ATOM 1629 O O . HIS A 1 211 ? -5.072 21.794 5.225 1.00 23.84 211 HIS A O 1
ATOM 1635 N N . PRO A 1 212 ? -4.507 23.401 3.753 1.00 25.81 212 PRO A N 1
ATOM 1636 C CA . PRO A 1 212 ? -3.100 23.091 3.859 1.00 25.81 212 PRO A CA 1
ATOM 1637 C C . PRO A 1 212 ? -2.667 23.468 5.275 1.00 25.81 212 PRO A C 1
ATOM 1639 O O . PRO A 1 212 ? -2.726 24.635 5.660 1.00 25.81 212 PRO A O 1
ATOM 1642 N N . LEU A 1 213 ? -2.193 22.482 6.041 1.00 23.14 213 LEU A N 1
ATOM 1643 C CA . LEU A 1 213 ? -1.203 22.770 7.071 1.00 23.14 213 LEU A CA 1
ATOM 1644 C C . LEU A 1 213 ? -0.110 23.636 6.410 1.00 23.14 213 LEU A C 1
ATOM 1646 O O . LEU A 1 213 ? 0.299 23.318 5.281 1.00 23.14 213 LEU A O 1
ATOM 1650 N N . PRO A 1 214 ? 0.315 24.750 7.037 1.00 22.08 214 PRO A N 1
ATOM 1651 C CA . PRO A 1 214 ? 1.228 25.689 6.404 1.00 22.08 214 PRO A CA 1
ATOM 1652 C C . PRO A 1 214 ? 2.513 24.972 5.968 1.00 22.08 214 PRO A C 1
ATOM 1654 O O . PRO A 1 214 ? 3.041 24.127 6.689 1.00 22.08 214 PRO A O 1
ATOM 1657 N N . SER A 1 215 ? 2.965 25.304 4.755 1.00 26.48 215 SER A N 1
ATOM 1658 C CA . SER A 1 215 ? 4.281 25.029 4.143 1.00 26.48 215 SER A CA 1
ATOM 1659 C C . SER A 1 215 ? 4.805 23.584 4.016 1.00 26.48 215 SER A C 1
ATOM 1661 O O . SER A 1 215 ? 5.710 23.371 3.212 1.00 26.48 215 SER A O 1
ATOM 1663 N N . THR A 1 216 ? 4.231 22.575 4.671 1.00 24.92 216 THR A N 1
ATOM 1664 C CA . THR A 1 216 ? 4.754 21.185 4.669 1.00 24.92 216 THR A CA 1
ATOM 1665 C C . THR A 1 216 ? 4.114 20.268 3.619 1.00 24.92 216 THR A C 1
ATOM 1667 O O . THR A 1 216 ? 4.734 19.316 3.145 1.00 24.92 216 THR A O 1
ATOM 1670 N N . SER A 1 217 ? 2.901 20.574 3.150 1.00 27.06 217 SER A N 1
ATOM 1671 C CA . SER A 1 217 ? 2.174 19.734 2.178 1.00 27.06 217 SER A CA 1
ATOM 1672 C C . SER A 1 217 ? 2.699 19.823 0.737 1.00 27.06 217 SER A C 1
ATOM 1674 O O . SER A 1 217 ? 2.525 18.874 -0.028 1.00 27.06 217 SER A O 1
ATOM 1676 N N . ARG A 1 218 ? 3.426 20.896 0.374 1.00 27.02 218 ARG A N 1
ATOM 1677 C CA . ARG A 1 218 ? 4.206 20.948 -0.883 1.00 27.02 218 ARG A CA 1
ATOM 1678 C C . ARG A 1 218 ? 5.349 19.929 -0.894 1.00 27.02 218 ARG A C 1
ATOM 1680 O O . ARG A 1 218 ? 5.820 19.570 -1.966 1.00 27.02 218 ARG A O 1
ATOM 1687 N N . GLN A 1 219 ? 5.802 19.474 0.275 1.00 26.89 219 GLN A N 1
ATOM 1688 C CA . GLN A 1 219 ? 6.831 18.442 0.420 1.00 26.89 219 GLN A CA 1
ATOM 1689 C C . GLN A 1 219 ? 6.245 17.023 0.429 1.00 26.89 219 GLN A C 1
ATOM 1691 O O . GLN A 1 219 ? 6.878 16.115 -0.094 1.00 26.89 219 GLN A O 1
ATOM 1696 N N . ALA A 1 220 ? 5.017 16.833 0.917 1.00 26.61 220 ALA A N 1
ATOM 1697 C CA . ALA A 1 220 ? 4.361 15.520 0.948 1.00 26.61 220 ALA A CA 1
ATOM 1698 C C . ALA A 1 220 ? 3.912 15.009 -0.439 1.00 26.61 220 ALA A C 1
ATOM 1700 O O . ALA A 1 220 ? 3.660 13.826 -0.604 1.00 26.61 220 ALA A O 1
ATOM 1701 N N . SER A 1 221 ? 3.823 15.878 -1.455 1.00 30.16 221 SER A N 1
ATOM 1702 C CA . SER A 1 221 ? 3.712 15.467 -2.868 1.00 30.16 221 SER A CA 1
ATOM 1703 C C . SER A 1 221 ? 5.064 15.384 -3.586 1.00 30.16 221 SER A C 1
ATOM 1705 O O . SER A 1 221 ? 5.109 15.015 -4.756 1.00 30.16 221 SER A O 1
ATOM 1707 N N . ARG A 1 222 ? 6.152 15.782 -2.909 1.00 27.97 222 ARG A N 1
ATOM 1708 C CA . ARG A 1 222 ? 7.547 15.666 -3.364 1.00 27.97 222 ARG A CA 1
ATOM 1709 C C . ARG A 1 222 ? 8.234 14.424 -2.805 1.00 27.97 222 ARG A C 1
ATOM 1711 O O . ARG A 1 222 ? 9.388 14.189 -3.153 1.00 27.97 222 ARG A O 1
ATOM 1718 N N . THR A 1 223 ? 7.568 13.645 -1.954 1.00 25.27 223 THR A N 1
ATOM 1719 C CA . THR A 1 223 ? 8.069 12.334 -1.560 1.00 25.27 223 THR A CA 1
ATOM 1720 C C . THR A 1 223 ? 8.056 11.447 -2.800 1.00 25.27 223 THR A C 1
ATOM 1722 O O . THR A 1 223 ? 7.005 11.225 -3.411 1.00 25.27 223 THR A O 1
ATOM 1725 N N . PRO A 1 224 ? 9.225 10.971 -3.237 1.00 29.91 224 PRO A N 1
ATOM 1726 C CA . PRO A 1 224 ? 9.260 9.970 -4.270 1.00 29.91 224 PRO A CA 1
ATOM 1727 C C . PRO A 1 224 ? 8.546 8.731 -3.742 1.00 29.91 224 PRO A C 1
ATOM 1729 O O . PRO A 1 224 ? 8.725 8.336 -2.591 1.00 29.91 224 PRO A O 1
ATOM 1732 N N . TRP A 1 225 ? 7.704 8.146 -4.587 1.00 32.50 225 TRP A N 1
ATOM 1733 C CA . TRP A 1 225 ? 7.053 6.874 -4.313 1.00 32.50 225 TRP A CA 1
ATOM 1734 C C . TRP A 1 225 ? 8.085 5.853 -3.793 1.00 32.50 225 TRP A C 1
ATOM 1736 O O . TRP A 1 225 ? 9.205 5.841 -4.307 1.00 32.50 225 TRP A O 1
ATOM 1746 N N . PRO A 1 226 ? 7.722 4.949 -2.865 1.00 34.00 226 PRO A N 1
ATOM 1747 C CA . PRO A 1 226 ? 8.625 3.923 -2.332 1.00 34.00 226 PRO A CA 1
ATOM 1748 C C . PRO A 1 226 ? 9.156 2.909 -3.370 1.00 34.00 226 PRO A C 1
ATOM 1750 O O . PRO A 1 226 ? 9.806 1.940 -3.002 1.00 34.00 226 PRO A O 1
ATOM 1753 N N . TRP A 1 227 ? 8.904 3.117 -4.670 1.00 40.34 227 TRP A N 1
ATOM 1754 C CA . TRP A 1 227 ? 9.340 2.236 -5.761 1.00 40.34 227 TRP A CA 1
ATOM 1755 C C . TRP A 1 227 ? 9.972 3.026 -6.921 1.00 40.34 227 TRP A C 1
ATOM 1757 O O . TRP A 1 227 ? 9.376 3.141 -8.000 1.00 40.34 227 TRP A O 1
ATOM 1767 N N . PRO A 1 228 ? 11.161 3.620 -6.721 1.00 42.53 228 PRO A N 1
ATOM 1768 C CA . PRO A 1 228 ? 11.872 4.391 -7.751 1.00 42.53 228 PRO A CA 1
ATOM 1769 C C . PRO A 1 228 ? 12.212 3.536 -8.981 1.00 42.53 228 PRO A C 1
ATOM 1771 O O . PRO A 1 228 ? 12.153 3.980 -10.127 1.00 42.53 228 PRO A O 1
ATOM 1774 N N . ASP A 1 229 ? 12.501 2.266 -8.718 1.00 43.88 229 ASP A N 1
ATOM 1775 C CA . ASP A 1 229 ? 12.778 1.186 -9.654 1.00 43.88 229 ASP A CA 1
ATOM 1776 C C . ASP A 1 229 ? 11.562 0.819 -10.524 1.00 43.88 229 ASP A C 1
ATOM 1778 O O . ASP A 1 229 ? 11.703 0.478 -11.697 1.00 43.88 229 ASP A O 1
ATOM 1782 N N . ALA A 1 230 ? 10.341 0.902 -9.993 1.00 44.44 230 ALA A N 1
ATOM 1783 C CA . ALA A 1 230 ? 9.118 0.598 -10.736 1.00 44.44 230 ALA A CA 1
ATOM 1784 C C . ALA A 1 230 ? 8.844 1.612 -11.859 1.00 44.44 230 ALA A C 1
ATOM 1786 O O . ALA A 1 230 ? 8.531 1.212 -12.980 1.00 44.44 230 ALA A O 1
ATOM 1787 N N . SER A 1 231 ? 9.044 2.903 -11.589 1.00 49.59 231 SER A N 1
ATOM 1788 C CA . SER A 1 231 ? 8.912 3.975 -12.586 1.00 49.59 231 SER A CA 1
ATOM 1789 C C . SER A 1 231 ? 10.060 3.978 -13.603 1.00 49.59 231 SER A C 1
ATOM 1791 O O . SER A 1 231 ? 9.844 4.259 -14.777 1.00 49.59 231 SER A O 1
ATOM 1793 N N . ALA A 1 232 ? 11.283 3.625 -13.192 1.00 48.41 232 ALA A N 1
ATOM 1794 C CA . ALA A 1 232 ? 12.400 3.467 -14.125 1.00 48.41 232 ALA A CA 1
ATOM 1795 C C . ALA A 1 232 ? 12.200 2.268 -15.073 1.00 48.41 232 ALA A C 1
ATOM 1797 O O . ALA A 1 232 ? 12.534 2.355 -16.253 1.00 48.41 232 ALA A O 1
ATOM 1798 N N . ARG A 1 233 ? 11.600 1.164 -14.596 1.00 55.44 233 ARG A N 1
ATOM 1799 C CA . ARG A 1 233 ? 11.254 -0.009 -15.425 1.00 55.44 233 ARG A CA 1
ATOM 1800 C C . ARG A 1 233 ? 10.260 0.329 -16.528 1.00 55.44 233 ARG A C 1
ATOM 1802 O O . ARG A 1 233 ? 10.449 -0.112 -17.657 1.00 55.44 233 ARG A O 1
ATOM 1809 N N . THR A 1 234 ? 9.237 1.131 -16.240 1.00 52.75 234 THR A N 1
ATOM 1810 C CA . THR A 1 234 ? 8.275 1.538 -17.273 1.00 52.75 234 THR A CA 1
ATOM 1811 C C . THR A 1 234 ? 8.883 2.444 -18.311 1.00 52.75 234 THR A C 1
ATOM 1813 O O . THR A 1 234 ? 8.685 2.222 -19.503 1.00 52.75 234 THR A O 1
ATOM 1816 N N . LEU A 1 235 ? 9.636 3.443 -17.852 1.00 50.12 235 LEU A N 1
ATOM 1817 C CA . LEU A 1 235 ? 10.323 4.362 -18.737 1.00 50.12 235 LEU A CA 1
ATOM 1818 C C . LEU A 1 235 ? 11.348 3.620 -19.598 1.00 50.12 235 LEU A C 1
ATOM 1820 O O . LEU A 1 235 ? 11.409 3.881 -20.786 1.00 50.12 235 LEU A O 1
ATOM 1824 N N . GLY A 1 236 ? 12.093 2.658 -19.047 1.00 52.28 236 GLY A N 1
ATOM 1825 C CA . GLY A 1 236 ? 13.066 1.869 -19.807 1.00 52.28 236 GLY A CA 1
ATOM 1826 C C . GLY A 1 236 ? 12.441 0.964 -20.876 1.00 52.28 236 GLY A C 1
ATOM 1827 O O . GLY A 1 236 ? 13.041 0.772 -21.929 1.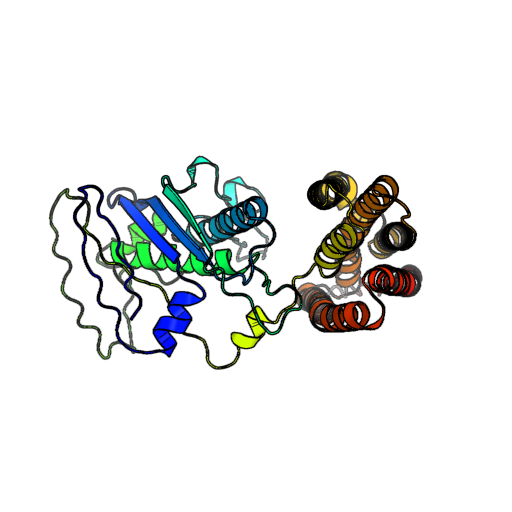00 52.28 236 GLY A O 1
ATOM 1828 N N . TYR A 1 237 ? 11.241 0.420 -20.640 1.00 57.62 237 TYR A N 1
ATOM 1829 C CA . TYR A 1 237 ? 10.494 -0.318 -21.672 1.00 57.62 237 TYR A CA 1
ATOM 1830 C C . TYR A 1 237 ? 9.965 0.619 -22.764 1.00 57.62 237 TYR A C 1
ATOM 1832 O O . TYR A 1 237 ? 10.068 0.295 -23.945 1.00 57.62 237 TYR A O 1
ATOM 1840 N N . ALA A 1 238 ? 9.451 1.792 -22.378 1.00 52.94 238 ALA A N 1
ATOM 1841 C CA . ALA A 1 238 ? 8.957 2.797 -23.317 1.00 52.94 238 ALA A CA 1
ATOM 1842 C C . ALA A 1 238 ? 10.083 3.406 -24.176 1.00 52.94 238 ALA A C 1
ATOM 1844 O O . ALA A 1 238 ? 9.906 3.569 -25.378 1.00 52.94 238 ALA A O 1
ATOM 1845 N N . ASP A 1 239 ? 11.247 3.676 -23.581 1.00 52.97 239 ASP A N 1
ATOM 1846 C CA . ASP A 1 239 ? 12.447 4.198 -24.253 1.00 52.97 239 ASP A CA 1
ATOM 1847 C C . ASP A 1 239 ? 13.014 3.205 -25.283 1.00 52.97 239 ASP A C 1
ATOM 1849 O O . ASP A 1 239 ? 13.489 3.593 -26.345 1.00 52.97 239 ASP A O 1
ATOM 1853 N N . ARG A 1 240 ? 12.886 1.898 -25.015 1.00 61.31 240 ARG A N 1
ATOM 1854 C CA . ARG A 1 240 ? 13.287 0.825 -25.942 1.00 61.31 240 ARG A CA 1
ATOM 1855 C C . ARG A 1 240 ? 12.196 0.427 -26.948 1.00 61.31 240 ARG A C 1
ATOM 1857 O O . ARG A 1 240 ? 12.421 -0.482 -27.743 1.00 61.31 240 ARG A O 1
ATOM 1864 N N . GLY A 1 241 ? 11.028 1.075 -26.914 1.00 54.44 241 GLY A N 1
ATOM 1865 C CA . GLY A 1 241 ? 9.902 0.775 -27.804 1.00 54.44 241 GLY A CA 1
ATOM 1866 C C . GLY A 1 241 ? 9.312 -0.628 -27.617 1.00 54.44 241 GLY A C 1
ATOM 1867 O O . GLY A 1 241 ? 8.782 -1.198 -28.566 1.00 54.44 241 GLY A O 1
ATOM 1868 N N . TRP A 1 242 ? 9.443 -1.221 -26.428 1.00 66.38 242 TRP A N 1
ATOM 1869 C CA . TRP A 1 242 ? 8.925 -2.561 -26.150 1.00 66.38 242 TRP A CA 1
ATOM 1870 C C . TRP A 1 242 ? 7.478 -2.508 -25.659 1.00 66.38 242 TRP A C 1
ATOM 1872 O O . TRP A 1 242 ? 7.172 -1.874 -24.647 1.00 66.38 242 TRP A O 1
ATOM 1882 N N . ASP A 1 243 ? 6.598 -3.247 -26.333 1.00 55.53 243 ASP A N 1
ATOM 1883 C CA . ASP A 1 243 ? 5.224 -3.461 -25.885 1.00 55.53 243 ASP A CA 1
ATOM 1884 C C . ASP A 1 243 ? 5.172 -4.360 -24.636 1.00 55.53 243 ASP A C 1
ATOM 1886 O O . ASP A 1 243 ? 5.991 -5.261 -24.448 1.00 55.53 243 ASP A O 1
ATOM 1890 N N . GLY A 1 244 ? 4.173 -4.144 -23.771 1.00 62.34 244 GLY A N 1
ATOM 1891 C CA . GLY A 1 244 ? 3.928 -5.018 -22.615 1.00 62.34 244 GLY A CA 1
ATOM 1892 C C . GLY A 1 244 ? 4.449 -4.514 -21.267 1.00 62.34 244 GLY A C 1
ATOM 1893 O O . GLY A 1 244 ? 4.616 -5.305 -20.344 1.00 62.34 244 GLY A O 1
ATOM 1894 N N . THR A 1 245 ? 4.620 -3.205 -21.080 1.00 62.81 245 THR A N 1
ATOM 1895 C CA . THR A 1 245 ? 4.988 -2.596 -19.784 1.00 62.81 245 THR 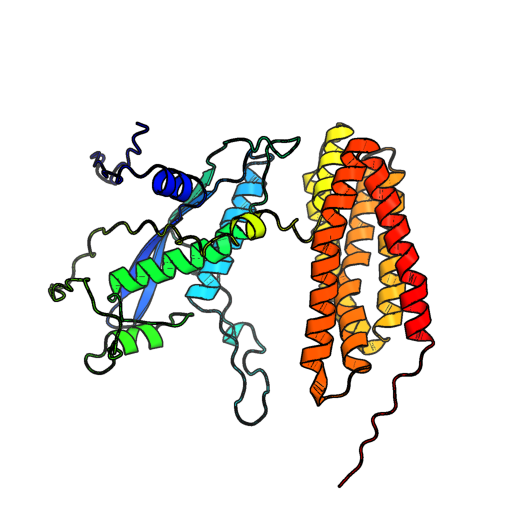A CA 1
ATOM 1896 C C . THR A 1 245 ? 4.100 -3.045 -18.611 1.00 62.81 245 THR A C 1
ATOM 1898 O O . THR A 1 245 ? 4.558 -3.164 -17.476 1.00 62.81 245 THR A O 1
ATOM 1901 N N . TRP A 1 246 ? 2.822 -3.335 -18.874 1.00 65.25 246 TRP A N 1
ATOM 1902 C CA . TRP A 1 246 ? 1.888 -3.851 -17.871 1.00 65.25 246 TRP A CA 1
ATOM 1903 C C . TRP A 1 246 ? 2.249 -5.269 -17.393 1.00 65.25 246 TRP A C 1
ATOM 1905 O O . TRP A 1 246 ? 2.113 -5.547 -16.202 1.00 65.25 246 TRP A O 1
ATOM 1915 N N . LEU A 1 247 ? 2.772 -6.134 -18.276 1.00 72.69 247 LEU A N 1
ATOM 1916 C CA . LEU A 1 247 ? 3.207 -7.494 -17.930 1.00 72.69 247 LEU A CA 1
ATOM 1917 C C . LEU A 1 247 ? 4.351 -7.458 -16.924 1.00 72.69 247 LEU A C 1
ATOM 1919 O O . LEU A 1 247 ? 4.336 -8.232 -15.973 1.00 72.69 247 LEU A O 1
ATOM 1923 N N . ALA A 1 248 ? 5.291 -6.524 -17.076 1.00 73.12 248 ALA A N 1
ATOM 1924 C CA . ALA A 1 248 ? 6.387 -6.353 -16.130 1.00 73.12 248 ALA A CA 1
ATOM 1925 C C . ALA A 1 248 ? 5.870 -6.066 -14.707 1.00 73.12 248 ALA A C 1
ATOM 1927 O O . ALA A 1 248 ? 6.283 -6.727 -13.757 1.00 73.12 248 ALA A O 1
ATOM 1928 N N . PHE A 1 249 ? 4.906 -5.156 -14.536 1.00 72.88 249 PHE A N 1
ATOM 1929 C CA . PHE A 1 249 ? 4.310 -4.889 -13.219 1.00 72.88 249 PHE A CA 1
ATOM 1930 C C . PHE A 1 249 ? 3.528 -6.061 -12.650 1.00 72.88 249 PHE A C 1
ATOM 1932 O O . PHE A 1 249 ? 3.599 -6.325 -11.448 1.00 72.88 249 PHE A O 1
ATOM 1939 N N . THR A 1 250 ? 2.751 -6.733 -13.498 1.00 78.94 250 THR A N 1
ATOM 1940 C CA . THR A 1 250 ? 1.971 -7.898 -13.093 1.00 78.94 250 THR A CA 1
ATOM 1941 C C . THR A 1 250 ? 2.906 -9.009 -12.636 1.00 78.94 250 THR A C 1
ATOM 1943 O O . THR A 1 250 ? 2.718 -9.546 -11.550 1.00 78.94 250 THR A O 1
ATOM 1946 N N . MET A 1 251 ? 3.965 -9.290 -13.394 1.00 82.50 251 MET A N 1
ATOM 1947 C CA . MET A 1 251 ? 4.967 -10.288 -13.041 1.00 82.50 251 MET A CA 1
ATOM 1948 C C . MET A 1 251 ? 5.758 -9.912 -11.785 1.00 82.50 251 MET A C 1
ATOM 1950 O O . MET A 1 251 ? 5.945 -10.771 -10.928 1.00 82.50 251 MET A O 1
ATOM 1954 N N . LEU A 1 252 ? 6.145 -8.642 -11.622 1.00 84.06 252 LEU A N 1
ATOM 1955 C CA . LEU A 1 252 ? 6.770 -8.141 -10.393 1.00 84.06 252 LEU A CA 1
ATOM 1956 C C . LEU A 1 252 ? 5.874 -8.377 -9.175 1.00 84.06 252 LEU A C 1
ATOM 1958 O O . LEU A 1 252 ? 6.324 -8.878 -8.149 1.00 84.06 252 LEU A O 1
ATOM 1962 N N . SER A 1 253 ? 4.600 -8.000 -9.297 1.00 82.62 253 SER A N 1
ATOM 1963 C CA . SER A 1 253 ? 3.632 -8.039 -8.203 1.00 82.62 253 SER A CA 1
ATOM 1964 C C . SER A 1 253 ? 3.259 -9.476 -7.847 1.00 82.62 253 SER A C 1
ATOM 1966 O O . SER A 1 253 ? 3.223 -9.816 -6.669 1.00 82.62 253 SER A O 1
ATOM 1968 N N . ILE A 1 254 ? 3.048 -10.341 -8.846 1.00 87.56 254 ILE A N 1
ATOM 1969 C CA . ILE A 1 254 ? 2.816 -11.776 -8.638 1.00 87.56 254 ILE A CA 1
ATOM 1970 C C . ILE A 1 254 ? 4.038 -12.404 -7.971 1.00 87.56 254 ILE A C 1
ATOM 1972 O O . ILE A 1 254 ? 3.878 -13.075 -6.958 1.00 87.56 254 ILE A O 1
ATOM 1976 N N . ALA A 1 255 ? 5.248 -12.151 -8.479 1.00 88.50 255 ALA A N 1
ATOM 1977 C CA . ALA A 1 255 ? 6.482 -12.651 -7.881 1.00 88.50 255 ALA A CA 1
ATOM 1978 C C . ALA A 1 255 ? 6.616 -12.208 -6.416 1.00 88.50 255 ALA A C 1
ATOM 1980 O O . ALA A 1 255 ? 6.812 -13.042 -5.536 1.00 88.50 255 ALA A O 1
ATOM 1981 N N . PHE A 1 256 ? 6.413 -10.920 -6.135 1.00 88.88 256 PHE A N 1
ATOM 1982 C CA . PHE A 1 256 ? 6.446 -10.375 -4.780 1.00 88.88 256 PHE A CA 1
ATOM 1983 C C . PHE A 1 256 ? 5.397 -11.027 -3.864 1.00 88.88 256 PHE A C 1
ATOM 1985 O O . PHE A 1 256 ? 5.705 -11.406 -2.734 1.00 88.88 256 PHE A O 1
ATOM 1992 N N . MET A 1 257 ? 4.153 -11.177 -4.336 1.00 87.81 257 MET A N 1
ATOM 1993 C CA . MET A 1 257 ? 3.060 -11.784 -3.568 1.00 87.81 257 MET A CA 1
ATOM 1994 C C . MET A 1 257 ? 3.312 -13.268 -3.295 1.00 87.81 257 MET A C 1
ATOM 1996 O O . MET A 1 257 ? 3.116 -13.712 -2.166 1.00 87.81 257 MET A O 1
ATOM 2000 N N . VAL A 1 258 ? 3.781 -14.021 -4.293 1.00 90.88 258 VAL A N 1
ATOM 2001 C CA . VAL A 1 258 ? 4.155 -15.436 -4.160 1.00 90.88 258 VAL A CA 1
ATOM 2002 C C . VAL A 1 258 ? 5.308 -15.576 -3.170 1.00 90.88 258 VAL A C 1
ATOM 2004 O O . VAL A 1 258 ? 5.211 -16.366 -2.232 1.00 90.88 258 VAL A O 1
ATOM 2007 N N . ALA A 1 259 ? 6.359 -14.765 -3.301 1.00 89.19 259 ALA A N 1
ATOM 2008 C CA . ALA A 1 259 ? 7.483 -14.805 -2.375 1.00 89.19 259 ALA A CA 1
ATOM 2009 C C . ALA A 1 259 ? 7.047 -14.507 -0.933 1.00 89.19 259 ALA A C 1
ATOM 2011 O O . ALA A 1 259 ? 7.378 -15.253 -0.015 1.00 89.19 259 ALA A O 1
ATOM 2012 N N . ARG A 1 260 ? 6.209 -13.489 -0.722 1.00 86.56 260 ARG A N 1
ATOM 2013 C CA . ARG A 1 260 ? 5.620 -13.195 0.594 1.00 86.56 260 ARG A CA 1
ATOM 2014 C C . ARG A 1 260 ? 4.750 -14.328 1.136 1.00 86.56 260 ARG A C 1
ATOM 2016 O O . ARG A 1 260 ? 4.841 -14.624 2.324 1.00 86.56 260 ARG A O 1
ATOM 2023 N N . ALA A 1 261 ? 3.913 -14.936 0.300 1.00 89.19 261 ALA A N 1
ATOM 2024 C CA . ALA A 1 261 ? 2.969 -15.965 0.725 1.00 89.19 261 ALA A CA 1
ATOM 2025 C C . ALA A 1 261 ? 3.669 -17.266 1.145 1.00 89.19 261 ALA A C 1
ATOM 2027 O O . ALA A 1 261 ? 3.312 -17.844 2.167 1.00 89.19 261 ALA A O 1
ATOM 2028 N N . PHE A 1 262 ? 4.674 -17.706 0.382 1.00 90.31 262 PHE A N 1
ATOM 2029 C CA . PHE A 1 262 ? 5.343 -18.990 0.616 1.00 90.31 262 PHE A CA 1
ATOM 2030 C C . PHE A 1 262 ? 6.613 -18.873 1.462 1.00 90.31 262 PHE A C 1
ATOM 2032 O O . PHE A 1 262 ? 6.931 -19.792 2.210 1.00 90.31 262 PHE A O 1
ATOM 2039 N N . PHE A 1 263 ? 7.332 -17.752 1.379 1.00 91.06 263 PHE A N 1
ATOM 2040 C CA . PHE A 1 263 ? 8.644 -17.586 2.012 1.00 91.06 263 PHE A CA 1
ATOM 2041 C C . PHE A 1 263 ? 8.659 -16.545 3.143 1.00 91.06 263 PHE A C 1
ATOM 2043 O O . PHE A 1 263 ? 9.703 -16.305 3.750 1.00 91.06 263 PHE A O 1
ATOM 2050 N N . GLY A 1 264 ? 7.506 -15.965 3.497 1.00 86.88 264 GLY A N 1
ATOM 2051 C CA . GLY A 1 264 ? 7.389 -14.958 4.560 1.00 86.88 264 GLY A CA 1
ATOM 2052 C C . GLY A 1 264 ? 7.848 -15.424 5.946 1.00 86.88 264 GLY A C 1
ATOM 2053 O O . GLY A 1 264 ? 8.271 -14.601 6.747 1.00 86.88 264 GLY A O 1
ATOM 2054 N N . HIS A 1 265 ? 7.825 -16.733 6.217 1.00 87.12 265 HIS A N 1
ATOM 2055 C CA . HIS A 1 265 ? 8.262 -17.313 7.493 1.00 87.12 265 HIS A CA 1
ATOM 2056 C C . HIS A 1 265 ? 9.775 -17.611 7.552 1.00 87.12 265 HIS A C 1
ATOM 2058 O O . HIS A 1 265 ? 10.283 -18.075 8.577 1.00 87.12 265 HIS A O 1
ATOM 2064 N N . LEU A 1 266 ? 10.509 -17.461 6.439 1.00 89.00 266 LEU A N 1
ATOM 2065 C CA . LEU A 1 266 ? 11.933 -17.804 6.384 1.00 89.00 266 LEU A CA 1
ATOM 2066 C C . LEU A 1 266 ? 12.804 -16.948 7.316 1.00 89.00 266 LEU A C 1
ATOM 2068 O O . LEU A 1 266 ? 13.691 -17.538 7.940 1.00 89.00 266 LEU A O 1
ATOM 2072 N N . PRO A 1 267 ? 12.584 -15.622 7.467 1.00 87.06 267 PRO A N 1
ATOM 2073 C CA . PRO A 1 267 ? 13.389 -14.800 8.371 1.00 87.06 267 PRO A CA 1
ATOM 2074 C C . PRO A 1 267 ? 13.360 -15.282 9.823 1.00 87.06 267 PRO A C 1
ATOM 2076 O O . PRO A 1 267 ? 14.393 -15.310 10.490 1.00 87.06 267 PRO A O 1
ATOM 2079 N N . ASP A 1 268 ? 12.197 -15.736 10.292 1.00 82.06 268 ASP A N 1
ATOM 2080 C CA . ASP A 1 268 ? 12.037 -16.223 11.661 1.00 82.06 268 ASP A CA 1
ATOM 2081 C C . ASP A 1 268 ? 12.735 -17.572 11.875 1.00 82.06 268 ASP A C 1
ATOM 2083 O O . ASP A 1 268 ? 13.331 -17.801 12.932 1.00 82.06 268 ASP A O 1
ATOM 2087 N N . LYS A 1 269 ? 12.706 -18.443 10.855 1.00 85.62 269 LYS A N 1
ATOM 2088 C CA . LYS A 1 269 ? 13.256 -19.806 10.906 1.00 85.62 269 LYS A CA 1
ATOM 2089 C C . LYS A 1 269 ? 14.770 -19.862 10.705 1.00 85.62 269 LYS A C 1
ATOM 2091 O O . LYS A 1 269 ? 15.451 -20.598 11.411 1.00 85.62 269 LYS A O 1
ATOM 2096 N N . PHE A 1 270 ? 15.293 -19.132 9.722 1.00 83.38 270 PHE A N 1
ATOM 2097 C CA . PHE A 1 270 ? 16.695 -19.227 9.296 1.00 83.38 270 PHE A CA 1
ATOM 2098 C C . PHE A 1 270 ? 17.547 -18.021 9.710 1.00 83.38 270 PHE A C 1
ATOM 2100 O O . PHE A 1 270 ? 18.761 -18.038 9.503 1.00 83.38 270 PHE A O 1
ATOM 2107 N N . GLY A 1 271 ? 16.932 -17.011 10.330 1.00 83.94 271 GLY A N 1
ATOM 2108 C CA . GLY A 1 271 ? 17.574 -15.761 10.720 1.00 83.94 271 GLY A CA 1
ATOM 2109 C C . GLY A 1 271 ? 17.440 -14.690 9.639 1.00 83.94 271 GLY A C 1
ATOM 2110 O O . GLY A 1 271 ? 17.609 -14.959 8.445 1.00 83.94 271 GLY A O 1
ATOM 2111 N N . GLY A 1 272 ? 17.160 -13.461 10.076 1.00 87.06 272 GLY A N 1
ATOM 2112 C CA . GLY A 1 272 ? 16.910 -12.318 9.204 1.00 87.06 272 GLY A CA 1
ATOM 2113 C C . GLY A 1 272 ? 18.082 -12.021 8.273 1.00 87.06 272 GLY A C 1
ATOM 2114 O O . GLY A 1 272 ? 17.906 -11.950 7.059 1.00 87.06 272 GLY A O 1
ATOM 2115 N N . ALA A 1 273 ? 19.301 -11.956 8.813 1.00 87.69 273 ALA A N 1
ATOM 2116 C CA . ALA A 1 273 ? 20.491 -11.622 8.027 1.00 87.69 273 ALA A CA 1
ATOM 2117 C C . ALA A 1 273 ? 20.787 -12.611 6.871 1.00 87.69 273 ALA A C 1
ATOM 2119 O O . ALA A 1 273 ? 21.137 -12.183 5.771 1.00 87.69 273 ALA A O 1
ATOM 2120 N N . ARG A 1 274 ? 20.585 -13.926 7.072 1.00 89.44 274 ARG A N 1
ATOM 2121 C CA . ARG A 1 274 ? 20.808 -14.957 6.029 1.00 89.44 274 ARG A CA 1
ATOM 2122 C C . ARG A 1 274 ? 19.801 -14.861 4.888 1.00 89.44 274 ARG A C 1
ATOM 2124 O O . ARG A 1 274 ? 20.163 -14.976 3.714 1.00 89.44 274 ARG A O 1
ATOM 2131 N N . VAL A 1 275 ? 18.532 -14.658 5.240 1.00 91.44 275 VAL A N 1
ATOM 2132 C CA . VAL A 1 275 ? 17.458 -14.497 4.255 1.00 91.44 275 VAL A CA 1
ATOM 2133 C C . VAL A 1 275 ? 17.651 -13.193 3.489 1.00 91.44 275 VAL A C 1
ATOM 2135 O O . VAL A 1 275 ? 17.600 -13.210 2.263 1.00 91.44 275 VAL A O 1
ATOM 2138 N N . ALA A 1 276 ? 17.978 -12.099 4.184 1.00 89.31 276 ALA A N 1
ATOM 2139 C CA . ALA A 1 276 ? 18.275 -10.812 3.565 1.00 89.31 276 ALA A CA 1
ATOM 2140 C C . ALA A 1 276 ? 19.427 -10.911 2.555 1.00 89.31 276 ALA A C 1
ATOM 2142 O O . ALA A 1 276 ? 19.267 -10.456 1.428 1.00 89.31 276 ALA A O 1
ATOM 2143 N N . LEU A 1 277 ? 20.542 -11.565 2.909 1.00 92.12 277 LEU A N 1
ATOM 2144 C CA . LEU A 1 277 ? 21.675 -11.760 1.997 1.00 92.12 277 LEU A CA 1
ATOM 2145 C C . LEU A 1 277 ? 21.255 -12.489 0.713 1.00 92.12 277 LEU A C 1
ATOM 2147 O O . LEU A 1 277 ? 21.551 -12.033 -0.387 1.00 92.12 277 LEU A O 1
ATOM 2151 N N . THR A 1 278 ? 20.534 -13.603 0.852 1.00 92.44 278 THR A N 1
ATOM 2152 C CA . THR A 1 278 ? 20.064 -14.392 -0.297 1.00 92.44 278 THR A CA 1
ATOM 2153 C C . THR A 1 278 ? 19.151 -13.554 -1.195 1.00 92.44 278 THR A C 1
ATOM 2155 O O . THR A 1 278 ? 19.331 -13.507 -2.410 1.00 92.44 278 THR A O 1
ATOM 2158 N N . CYS A 1 279 ? 18.204 -12.839 -0.591 1.00 92.06 279 CYS A N 1
ATOM 2159 C CA . CYS A 1 279 ? 17.255 -11.974 -1.279 1.00 92.06 279 CYS A CA 1
ATOM 2160 C C . CYS A 1 279 ? 17.924 -10.812 -2.021 1.00 92.06 279 CYS A C 1
ATOM 2162 O O . CYS A 1 279 ? 17.598 -10.576 -3.181 1.00 92.06 279 CYS A O 1
ATOM 2164 N N . VAL A 1 280 ? 18.903 -10.152 -1.399 1.00 91.94 280 VAL A N 1
ATOM 2165 C CA . VAL A 1 280 ? 19.701 -9.084 -2.019 1.00 91.94 280 VAL A CA 1
ATOM 2166 C C . VAL A 1 280 ? 20.476 -9.601 -3.233 1.00 91.94 280 VAL A C 1
ATOM 2168 O O . VAL A 1 280 ? 20.554 -8.911 -4.247 1.00 91.94 280 VAL A O 1
ATOM 2171 N N . MET A 1 281 ? 21.015 -10.825 -3.177 1.00 93.62 281 MET A N 1
ATOM 2172 C CA . MET A 1 281 ? 21.711 -11.421 -4.325 1.00 93.62 281 MET A CA 1
ATOM 2173 C C . MET A 1 281 ? 20.759 -11.690 -5.497 1.00 93.62 281 MET A C 1
ATOM 2175 O O . MET A 1 281 ? 21.100 -11.389 -6.641 1.00 93.62 281 MET A O 1
ATOM 2179 N N . PHE A 1 282 ? 19.557 -12.210 -5.225 1.00 93.88 282 PHE A N 1
ATOM 2180 C CA . PHE A 1 282 ? 18.518 -12.379 -6.247 1.00 93.88 282 PHE A CA 1
ATOM 2181 C C . PHE A 1 282 ? 18.054 -11.036 -6.824 1.00 93.88 282 PHE A C 1
ATOM 2183 O O . PHE A 1 282 ? 17.895 -10.905 -8.037 1.00 93.88 282 PHE A O 1
ATOM 2190 N N . GLU A 1 283 ? 17.883 -10.026 -5.973 1.00 92.50 283 GLU A N 1
ATOM 2191 C CA . GLU A 1 283 ? 17.497 -8.679 -6.387 1.00 92.50 283 GLU A CA 1
ATOM 2192 C C . GLU A 1 283 ? 18.553 -8.038 -7.296 1.00 92.50 283 GLU A C 1
ATOM 2194 O O . GLU A 1 283 ? 18.226 -7.589 -8.399 1.00 92.50 283 GLU A O 1
ATOM 2199 N N . GLY A 1 284 ? 19.819 -8.061 -6.870 1.00 92.69 284 GLY A N 1
ATOM 2200 C CA . GLY A 1 284 ? 20.954 -7.553 -7.636 1.00 92.69 284 GLY A CA 1
ATOM 2201 C C . GLY A 1 284 ? 21.101 -8.260 -8.982 1.00 92.69 284 GLY A C 1
ATOM 2202 O O . GLY A 1 284 ? 21.259 -7.597 -10.006 1.00 92.69 284 GLY A O 1
ATOM 2203 N N . LEU A 1 285 ? 20.955 -9.591 -9.018 1.00 94.88 285 LEU A N 1
ATOM 2204 C CA . LEU A 1 285 ? 20.966 -10.354 -10.269 1.00 94.88 285 LEU A CA 1
ATOM 2205 C C . LEU A 1 285 ? 19.816 -9.940 -11.203 1.00 94.88 285 LEU A C 1
ATOM 2207 O O . LEU A 1 285 ? 20.037 -9.756 -12.398 1.00 94.88 285 LEU A O 1
ATOM 2211 N N . GLY A 1 286 ? 18.606 -9.732 -10.673 1.00 92.06 286 GLY A N 1
ATOM 2212 C CA . GLY A 1 286 ? 17.463 -9.253 -11.458 1.00 92.06 286 GLY A CA 1
ATOM 2213 C C . GLY A 1 286 ? 17.691 -7.863 -12.063 1.00 92.06 286 GLY A C 1
ATOM 2214 O O . GLY A 1 286 ? 17.369 -7.627 -13.229 1.00 92.06 286 GLY A O 1
ATOM 2215 N N . LEU A 1 287 ? 18.329 -6.962 -11.308 1.00 91.62 287 LEU A N 1
ATOM 2216 C CA . LEU A 1 287 ? 18.704 -5.626 -11.779 1.00 91.62 287 LEU A CA 1
ATOM 2217 C C . LEU A 1 287 ? 19.809 -5.673 -12.849 1.00 91.62 287 LEU A C 1
ATOM 2219 O O . LEU A 1 287 ? 19.733 -4.935 -13.832 1.00 91.62 287 LEU A O 1
ATOM 2223 N N . VAL A 1 288 ? 20.786 -6.579 -12.727 1.00 93.69 288 VAL A N 1
ATOM 2224 C CA . VAL A 1 288 ? 21.797 -6.821 -13.776 1.00 93.69 288 VAL A CA 1
ATOM 2225 C C . VAL A 1 288 ? 21.149 -7.350 -15.058 1.00 93.69 288 VAL A C 1
ATOM 2227 O O . VAL A 1 288 ? 21.486 -6.886 -16.147 1.00 93.69 288 VAL A O 1
ATOM 2230 N N . LEU A 1 289 ? 20.186 -8.271 -14.951 1.00 92.00 289 LEU A N 1
ATOM 2231 C CA . LEU A 1 289 ? 19.436 -8.768 -16.109 1.00 92.00 289 LEU A CA 1
ATOM 2232 C C . LEU A 1 289 ? 18.650 -7.650 -16.803 1.00 92.00 289 LEU A C 1
ATOM 2234 O O . LEU A 1 289 ? 18.612 -7.603 -18.029 1.00 92.00 289 LEU A O 1
ATOM 2238 N N . LEU A 1 290 ? 18.063 -6.723 -16.040 1.00 88.25 290 LEU A N 1
ATOM 2239 C CA . LEU A 1 290 ? 17.383 -5.542 -16.582 1.00 88.25 290 LEU A CA 1
ATOM 2240 C C . LEU A 1 290 ? 18.332 -4.569 -17.287 1.00 88.25 290 LEU A C 1
ATOM 2242 O O . LEU A 1 290 ? 17.964 -3.976 -18.307 1.00 88.25 290 LEU A O 1
ATOM 2246 N N . TRP A 1 291 ? 19.543 -4.411 -16.755 1.00 90.50 291 TRP A N 1
ATOM 2247 C CA . TRP A 1 291 ? 20.586 -3.605 -17.378 1.00 90.50 291 TRP A CA 1
ATOM 2248 C C . TRP A 1 291 ? 21.029 -4.209 -18.719 1.00 90.50 291 TRP A C 1
ATOM 2250 O O . TRP A 1 291 ? 20.998 -3.513 -19.734 1.00 90.50 291 TRP A O 1
ATOM 2260 N N . LEU A 1 292 ? 21.343 -5.509 -18.737 1.00 90.69 292 LEU A N 1
ATOM 2261 C CA . LEU A 1 292 ? 21.837 -6.231 -19.916 1.00 90.69 292 LEU A CA 1
ATOM 2262 C C . LEU A 1 292 ? 20.748 -6.633 -20.918 1.00 90.69 292 LEU A C 1
ATOM 2264 O O . LEU A 1 292 ? 21.084 -7.168 -21.970 1.00 90.69 292 LEU A O 1
ATOM 2268 N N . ALA A 1 293 ? 19.464 -6.419 -20.612 1.00 88.00 293 ALA A N 1
ATOM 2269 C CA . ALA A 1 293 ? 18.353 -6.913 -21.419 1.00 88.00 293 ALA A CA 1
ATOM 2270 C C . ALA A 1 293 ? 18.424 -6.429 -22.883 1.00 88.00 293 ALA A C 1
ATOM 2272 O O . ALA A 1 293 ? 18.207 -5.240 -23.134 1.00 88.00 293 ALA A O 1
ATOM 2273 N N . PRO A 1 294 ? 18.637 -7.337 -23.861 1.00 80.62 294 PRO A N 1
ATOM 2274 C CA . PRO A 1 294 ? 18.584 -6.999 -25.280 1.00 80.62 294 PRO A CA 1
ATOM 2275 C C . PRO A 1 294 ? 17.156 -7.102 -25.841 1.00 80.62 294 PRO A C 1
ATOM 2277 O O . PRO A 1 294 ? 16.897 -6.653 -26.952 1.00 80.62 294 PRO A O 1
ATOM 2280 N N . GLY A 1 295 ? 16.222 -7.690 -25.081 1.00 81.69 295 GLY A N 1
ATOM 2281 C CA . GLY A 1 295 ? 14.833 -7.901 -25.480 1.00 81.69 295 GLY A CA 1
ATOM 2282 C C . GLY A 1 295 ? 13.875 -8.044 -24.286 1.00 81.69 295 GLY A C 1
ATOM 2283 O O . GLY A 1 295 ? 14.319 -8.253 -23.149 1.00 81.69 295 GLY A O 1
ATOM 2284 N N . PRO A 1 296 ? 12.554 -7.989 -24.537 1.00 80.25 296 PRO A N 1
ATOM 2285 C CA . PRO A 1 296 ? 11.527 -7.940 -23.496 1.00 80.25 296 PRO A CA 1
ATOM 2286 C C . PRO A 1 296 ? 11.467 -9.208 -22.636 1.00 80.25 296 PRO A C 1
ATOM 2288 O O . PRO A 1 296 ? 11.221 -9.120 -21.438 1.00 80.25 296 PRO A O 1
ATOM 2291 N N . ALA A 1 297 ? 11.752 -10.388 -23.196 1.00 85.50 297 ALA A N 1
ATOM 2292 C CA . ALA A 1 297 ? 11.735 -11.644 -22.440 1.00 85.50 297 ALA A CA 1
ATOM 2293 C C . ALA A 1 297 ? 12.778 -11.666 -21.306 1.00 85.50 297 ALA A C 1
ATOM 2295 O O . ALA A 1 297 ? 12.460 -12.044 -20.178 1.00 85.50 297 ALA A O 1
ATOM 2296 N N . LEU A 1 298 ? 14.007 -11.209 -21.582 1.00 87.62 298 LEU A N 1
ATOM 2297 C CA . LEU A 1 298 ? 15.064 -11.158 -20.568 1.00 87.62 298 LEU A CA 1
ATOM 2298 C C . LEU A 1 298 ? 14.773 -10.084 -19.517 1.00 87.62 298 LEU A C 1
ATOM 2300 O O . LEU A 1 298 ? 15.016 -10.291 -18.331 1.00 87.62 298 LEU A O 1
ATOM 2304 N N . ALA A 1 299 ? 14.186 -8.962 -19.937 1.00 85.12 299 ALA A N 1
ATOM 2305 C CA . ALA A 1 299 ? 13.756 -7.933 -19.008 1.00 85.12 299 ALA A CA 1
ATOM 2306 C C . ALA A 1 299 ? 12.613 -8.416 -18.101 1.00 85.12 299 ALA A C 1
ATOM 2308 O O . ALA A 1 299 ? 12.645 -8.122 -16.912 1.00 85.12 299 ALA A O 1
ATOM 2309 N N . LEU A 1 300 ? 11.641 -9.184 -18.605 1.00 85.81 300 LEU A N 1
ATOM 2310 C CA . LEU A 1 300 ? 10.583 -9.783 -17.780 1.00 85.81 300 LEU A CA 1
ATOM 2311 C C . LEU A 1 300 ? 11.160 -10.760 -16.750 1.00 85.81 300 LEU A C 1
ATOM 2313 O O . LEU A 1 300 ? 10.767 -10.704 -15.586 1.00 85.81 300 LEU A O 1
ATOM 2317 N N . ALA A 1 301 ? 12.131 -11.588 -17.148 1.00 90.38 301 ALA A N 1
ATOM 2318 C CA . ALA A 1 301 ? 12.862 -12.463 -16.231 1.00 90.38 301 ALA A CA 1
ATOM 2319 C C . ALA A 1 301 ? 13.656 -11.675 -15.171 1.00 90.38 301 ALA A C 1
ATOM 2321 O O . ALA A 1 301 ? 13.698 -12.062 -14.006 1.00 90.38 301 ALA A O 1
ATOM 2322 N N . GLY A 1 302 ? 14.251 -10.539 -15.545 1.00 90.19 302 GLY A N 1
ATOM 2323 C CA . GLY A 1 302 ? 14.893 -9.633 -14.592 1.00 90.19 302 GLY A CA 1
ATOM 2324 C C . GLY A 1 302 ? 13.895 -9.048 -13.590 1.00 90.19 302 GLY A C 1
ATOM 2325 O O . GLY A 1 302 ? 14.124 -9.104 -12.385 1.00 90.19 302 GLY A O 1
ATOM 2326 N N . VAL A 1 303 ? 12.743 -8.560 -14.067 1.00 88.00 303 VAL A N 1
ATOM 2327 C CA . VAL A 1 303 ? 11.688 -7.991 -13.212 1.00 88.00 303 VAL A CA 1
ATOM 2328 C C . VAL A 1 303 ? 11.116 -9.018 -12.232 1.00 88.00 303 VAL A C 1
ATOM 2330 O O . VAL A 1 303 ? 10.930 -8.686 -11.059 1.00 88.00 303 VAL A O 1
ATOM 2333 N N . THR A 1 304 ? 10.834 -10.248 -12.673 1.00 91.00 304 THR A N 1
ATOM 2334 C CA . THR A 1 304 ? 10.350 -11.310 -11.774 1.00 91.00 304 THR A CA 1
ATOM 2335 C C . THR A 1 304 ? 11.370 -11.611 -10.687 1.00 91.00 304 THR A C 1
ATOM 2337 O O . THR A 1 304 ? 11.002 -11.692 -9.516 1.00 91.00 304 THR A O 1
ATOM 2340 N N . LEU A 1 305 ? 12.648 -11.720 -11.053 1.00 93.19 305 LEU A N 1
ATOM 2341 C CA . LEU A 1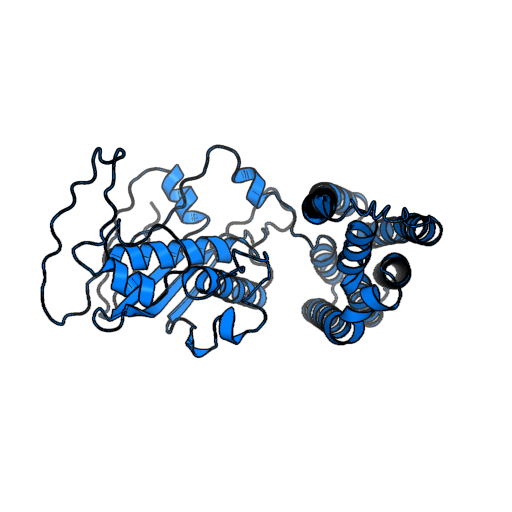 305 ? 13.722 -12.019 -10.115 1.00 93.19 305 LEU A CA 1
ATOM 2342 C C . LEU A 1 305 ? 13.912 -10.904 -9.082 1.00 93.19 305 LEU A C 1
ATOM 2344 O O . LEU A 1 305 ? 14.005 -11.183 -7.888 1.00 93.19 305 LEU A O 1
ATOM 2348 N N . THR A 1 306 ? 13.868 -9.642 -9.520 1.00 90.12 306 THR A N 1
ATOM 2349 C CA . THR A 1 306 ? 13.869 -8.482 -8.620 1.00 90.12 306 THR A CA 1
ATOM 2350 C C . THR A 1 306 ? 12.669 -8.515 -7.670 1.00 90.12 306 THR A C 1
ATOM 2352 O O . THR A 1 306 ? 12.833 -8.256 -6.483 1.00 90.12 306 THR A O 1
ATOM 2355 N N . GLY A 1 307 ? 11.474 -8.889 -8.144 1.00 86.44 307 GLY A N 1
ATOM 2356 C CA . GLY A 1 307 ? 10.278 -9.018 -7.301 1.00 86.44 307 GLY A CA 1
ATOM 2357 C C . GLY A 1 307 ? 10.387 -10.099 -6.228 1.00 86.44 307 GLY A C 1
ATOM 2358 O O . GLY A 1 307 ? 9.969 -9.874 -5.091 1.00 86.44 307 GLY A O 1
ATOM 2359 N N . LEU A 1 308 ? 10.976 -11.249 -6.574 1.00 90.56 308 LEU A N 1
ATOM 2360 C CA . LEU A 1 308 ? 11.256 -12.333 -5.628 1.00 90.56 308 LEU A CA 1
ATOM 2361 C C . LEU A 1 308 ? 12.292 -11.912 -4.578 1.00 90.56 308 LEU A C 1
ATOM 2363 O O . LEU A 1 308 ? 12.087 -12.151 -3.390 1.00 90.56 308 LEU A O 1
ATOM 2367 N N . GLY A 1 309 ? 13.387 -11.278 -5.011 1.00 87.75 309 GLY A N 1
ATOM 2368 C CA . GLY A 1 309 ? 14.462 -10.825 -4.129 1.00 87.75 309 GLY A CA 1
ATOM 2369 C C . GLY A 1 309 ? 13.991 -9.744 -3.160 1.00 87.75 309 GLY A C 1
ATOM 2370 O O . GLY A 1 309 ? 14.039 -9.932 -1.947 1.00 87.75 309 GLY A O 1
ATOM 2371 N N . TYR A 1 310 ? 13.424 -8.659 -3.683 1.00 87.69 310 TYR A N 1
ATOM 2372 C CA . TYR A 1 310 ? 13.021 -7.493 -2.894 1.00 87.69 310 TYR A CA 1
ATOM 2373 C C . TYR A 1 310 ? 11.960 -7.811 -1.818 1.00 87.69 310 TYR A C 1
ATOM 2375 O O . TYR A 1 310 ? 11.891 -7.157 -0.776 1.00 87.69 310 TYR A O 1
ATOM 2383 N N . SER A 1 311 ? 11.133 -8.845 -2.024 1.00 89.56 311 SER A N 1
ATOM 2384 C CA . SER A 1 311 ? 9.962 -9.134 -1.183 1.00 89.56 311 SER A CA 1
ATOM 2385 C C . SER A 1 311 ? 10.258 -9.341 0.307 1.00 89.56 311 SER A C 1
ATOM 2387 O O . SER A 1 311 ? 9.399 -9.033 1.150 1.00 89.56 311 SER A O 1
ATOM 2389 N N . LEU A 1 312 ? 11.425 -9.907 0.629 1.00 89.25 312 LEU A N 1
ATOM 2390 C CA . LEU A 1 312 ? 11.784 -10.294 1.994 1.00 89.25 312 LEU A CA 1
ATOM 2391 C C . LEU A 1 312 ? 12.918 -9.466 2.594 1.00 89.25 312 LEU A C 1
ATOM 2393 O O . LEU A 1 312 ? 13.131 -9.581 3.795 1.00 89.25 312 LEU A O 1
ATOM 2397 N N . VAL A 1 313 ? 13.600 -8.605 1.831 1.00 88.94 313 VAL A N 1
ATOM 2398 C CA . VAL A 1 313 ? 14.739 -7.820 2.349 1.00 88.94 313 VAL A CA 1
ATOM 2399 C C . VAL A 1 313 ? 14.319 -6.964 3.548 1.00 88.94 313 VAL A C 1
ATOM 2401 O O . VAL A 1 313 ? 14.937 -7.042 4.610 1.00 88.94 313 VAL A O 1
ATOM 2404 N N . TYR A 1 314 ? 13.216 -6.218 3.412 1.00 87.19 314 TYR A N 1
ATOM 2405 C CA . TYR A 1 314 ? 12.687 -5.371 4.485 1.00 87.19 314 TYR A CA 1
ATOM 2406 C C . TYR A 1 314 ? 12.276 -6.158 5.748 1.00 87.19 314 TYR A C 1
ATOM 2408 O O . TYR A 1 314 ? 12.811 -5.892 6.824 1.00 87.19 314 TYR A O 1
ATOM 2416 N N . PRO A 1 315 ? 11.370 -7.158 5.679 1.00 87.31 315 PRO A N 1
ATOM 2417 C CA . PRO A 1 315 ? 10.987 -7.906 6.876 1.00 87.31 315 PRO A CA 1
ATOM 2418 C C . PRO A 1 315 ? 12.156 -8.708 7.464 1.00 87.31 315 PRO A C 1
ATOM 2420 O O . PRO A 1 315 ? 12.234 -8.843 8.681 1.00 87.31 315 PRO A O 1
ATOM 2423 N N . ALA A 1 316 ? 13.089 -9.200 6.643 1.00 89.06 316 ALA A N 1
ATOM 2424 C CA . ALA A 1 316 ? 14.224 -9.970 7.134 1.00 89.06 316 ALA A CA 1
ATOM 2425 C C . ALA A 1 316 ? 15.203 -9.121 7.955 1.00 89.06 316 ALA A C 1
ATOM 2427 O O . ALA A 1 316 ? 15.578 -9.516 9.059 1.00 89.06 316 ALA A O 1
ATOM 2428 N N . LEU A 1 317 ? 15.567 -7.933 7.469 1.00 87.75 317 LEU A N 1
ATOM 2429 C CA . LEU A 1 317 ? 16.401 -7.003 8.235 1.00 87.75 317 LEU A CA 1
ATOM 2430 C C . LEU A 1 317 ? 15.644 -6.401 9.430 1.00 87.75 317 LEU A C 1
ATOM 2432 O O . LEU A 1 317 ? 16.252 -6.177 10.473 1.00 87.75 317 LEU A O 1
ATOM 2436 N N . GLY A 1 318 ? 14.324 -6.214 9.328 1.00 86.00 318 GLY A N 1
ATOM 2437 C CA . GLY A 1 318 ? 13.486 -5.781 10.450 1.00 86.00 318 GLY A CA 1
ATOM 2438 C C . GLY A 1 318 ? 13.477 -6.777 11.617 1.00 86.00 318 GLY A C 1
ATOM 2439 O O . GLY A 1 318 ? 13.636 -6.379 12.771 1.00 86.00 318 GLY A O 1
ATOM 2440 N N . VAL A 1 319 ? 13.375 -8.083 11.332 1.00 85.50 319 VAL A N 1
ATOM 2441 C CA . VAL A 1 319 ? 13.503 -9.138 12.359 1.00 85.50 319 VAL A CA 1
ATOM 2442 C C . VAL A 1 319 ? 14.882 -9.094 13.018 1.00 85.50 319 VAL A C 1
ATOM 2444 O O . VAL A 1 319 ? 14.988 -9.243 14.235 1.00 85.50 319 VAL A O 1
ATOM 2447 N N . GLU A 1 320 ? 15.938 -8.856 12.240 1.00 85.62 320 GLU A N 1
ATOM 2448 C CA . GLU A 1 320 ? 17.301 -8.741 12.761 1.00 85.62 320 GLU A CA 1
ATOM 2449 C C . GLU A 1 320 ? 17.474 -7.512 13.670 1.00 85.62 320 GLU A C 1
ATOM 2451 O O . GLU A 1 320 ? 18.099 -7.612 14.726 1.00 85.62 320 GLU A O 1
ATOM 2456 N N . ALA A 1 321 ? 16.873 -6.374 13.305 1.00 85.25 321 ALA A N 1
ATOM 2457 C CA . ALA A 1 321 ? 16.884 -5.157 14.114 1.00 85.25 321 ALA A CA 1
ATOM 2458 C C . ALA A 1 321 ? 16.211 -5.375 15.477 1.00 85.25 321 ALA A C 1
ATOM 2460 O O . ALA A 1 321 ? 16.758 -4.978 16.503 1.00 85.25 321 ALA A O 1
ATOM 2461 N N . ILE A 1 322 ? 15.067 -6.069 15.495 1.00 85.50 322 ILE A N 1
ATOM 2462 C CA . ILE A 1 322 ? 14.353 -6.414 16.730 1.00 85.50 322 ILE A CA 1
ATOM 2463 C C . ILE A 1 322 ? 15.188 -7.378 17.581 1.00 85.50 322 ILE A C 1
ATOM 2465 O O . ILE A 1 322 ? 15.416 -7.105 18.756 1.00 85.50 322 ILE A O 1
ATOM 2469 N N . ARG A 1 323 ? 15.713 -8.463 16.990 1.00 82.62 323 ARG A N 1
ATOM 2470 C CA . ARG A 1 323 ? 16.511 -9.482 17.705 1.00 82.62 323 ARG A CA 1
ATOM 2471 C C . ARG A 1 323 ? 17.774 -8.934 18.372 1.00 82.62 323 ARG A C 1
ATOM 2473 O O . ARG A 1 323 ? 18.265 -9.544 19.316 1.00 82.62 323 ARG A O 1
ATOM 2480 N N . ARG A 1 324 ? 18.321 -7.825 17.870 1.00 80.75 324 ARG A N 1
ATOM 2481 C CA . ARG A 1 324 ? 19.529 -7.172 18.405 1.00 80.75 324 ARG A CA 1
ATOM 2482 C C . ARG A 1 324 ? 19.236 -6.046 19.389 1.00 80.75 324 ARG A C 1
ATOM 2484 O O . ARG A 1 324 ? 20.175 -5.478 19.942 1.00 80.75 324 ARG A O 1
ATOM 2491 N N . SER A 1 325 ? 17.968 -5.709 19.586 1.00 81.50 325 SER A N 1
ATOM 2492 C CA . SER A 1 325 ? 17.544 -4.673 20.520 1.00 81.50 325 SER A CA 1
ATOM 2493 C C . SER A 1 325 ? 16.998 -5.288 21.811 1.00 81.50 325 SER A C 1
ATOM 2495 O O . SER A 1 325 ? 16.407 -6.366 21.764 1.00 81.50 325 SER A O 1
ATOM 2497 N N . PRO A 1 326 ? 17.182 -4.633 22.970 1.00 76.94 326 PRO A N 1
ATOM 2498 C CA . PRO A 1 326 ? 16.534 -5.059 24.204 1.00 76.94 326 PRO A CA 1
ATOM 2499 C C . PRO A 1 326 ? 15.008 -4.930 24.087 1.00 76.94 326 PRO A C 1
ATOM 2501 O O . PRO A 1 326 ? 14.500 -4.083 23.345 1.00 76.94 326 PRO A O 1
ATOM 2504 N N . ALA A 1 327 ? 14.279 -5.757 24.843 1.00 76.81 327 ALA A N 1
ATOM 2505 C CA . ALA A 1 327 ? 12.823 -5.870 24.745 1.00 76.81 327 ALA A CA 1
ATOM 2506 C C . ALA A 1 327 ? 12.095 -4.533 24.966 1.00 76.81 327 ALA A C 1
ATOM 2508 O O . ALA A 1 327 ? 11.099 -4.265 24.291 1.00 76.81 327 ALA A O 1
ATOM 2509 N N . GLU A 1 328 ? 12.614 -3.661 25.842 1.00 75.62 328 GLU A N 1
ATOM 2510 C CA . GLU A 1 328 ? 12.017 -2.342 26.091 1.00 75.62 328 GLU A CA 1
ATOM 2511 C C . GLU A 1 328 ? 12.173 -1.376 24.904 1.00 75.62 328 GLU A C 1
ATOM 2513 O O . GLU A 1 328 ? 11.398 -0.430 24.764 1.00 75.62 328 GLU A O 1
ATOM 2518 N N . ALA A 1 329 ? 13.149 -1.614 24.021 1.00 75.44 329 ALA A N 1
ATOM 2519 C CA . ALA A 1 329 ? 13.494 -0.731 22.910 1.00 75.44 329 ALA A CA 1
ATOM 2520 C C . ALA A 1 329 ? 13.056 -1.259 21.534 1.00 75.44 329 ALA A C 1
ATOM 2522 O O . ALA A 1 329 ? 13.357 -0.617 20.528 1.00 75.44 329 ALA A O 1
ATOM 2523 N N . HIS A 1 330 ? 12.317 -2.372 21.449 1.00 79.38 330 HIS A N 1
ATOM 2524 C CA . HIS A 1 330 ? 11.861 -2.937 20.168 1.00 79.38 330 HIS A CA 1
ATOM 2525 C C . HIS A 1 330 ? 11.130 -1.909 19.285 1.00 79.38 330 HIS A C 1
ATOM 2527 O O . HIS A 1 330 ? 11.360 -1.843 18.076 1.00 79.38 330 HIS A O 1
ATOM 2533 N N . GLY A 1 331 ? 10.275 -1.073 19.888 1.00 73.56 331 GLY A N 1
ATOM 2534 C CA . GLY A 1 331 ? 9.567 -0.007 19.174 1.00 73.56 331 GLY A CA 1
ATOM 2535 C C . GLY A 1 331 ? 10.513 1.056 18.608 1.00 73.56 331 GLY A C 1
ATOM 2536 O O . GLY A 1 331 ? 10.359 1.467 17.459 1.00 73.56 331 GLY A O 1
ATOM 2537 N N . LEU A 1 332 ? 11.532 1.451 19.380 1.00 76.00 332 LEU A N 1
ATOM 2538 C CA . LEU A 1 332 ? 12.553 2.407 18.947 1.00 76.00 332 LEU A CA 1
ATOM 2539 C C . LEU A 1 332 ? 13.452 1.814 17.853 1.00 76.00 332 LEU A C 1
ATOM 2541 O O . LEU A 1 332 ? 13.762 2.503 16.884 1.00 76.00 332 LEU A O 1
ATOM 2545 N N . ALA A 1 333 ? 13.836 0.543 17.974 1.00 75.94 333 ALA A N 1
ATOM 2546 C CA . ALA A 1 333 ? 14.658 -0.156 16.991 1.00 75.94 333 ALA A CA 1
ATOM 2547 C C . ALA A 1 333 ? 13.934 -0.285 15.644 1.00 75.94 333 ALA A C 1
ATOM 2549 O O . ALA A 1 333 ? 14.489 0.079 14.606 1.00 75.94 333 ALA A O 1
ATOM 2550 N N . MET A 1 334 ? 12.667 -0.713 15.660 1.00 83.94 334 MET A N 1
ATOM 2551 C CA . MET A 1 334 ? 11.857 -0.820 14.445 1.00 83.94 334 MET A CA 1
ATOM 2552 C C . MET A 1 334 ? 11.523 0.556 13.844 1.00 83.94 334 MET A C 1
ATOM 2554 O O . MET A 1 334 ? 11.541 0.722 12.621 1.00 83.94 334 MET A O 1
ATOM 2558 N N . GLY A 1 335 ? 11.265 1.561 14.688 1.00 75.25 335 GLY A N 1
ATOM 2559 C CA . GLY A 1 335 ? 11.052 2.944 14.255 1.00 75.25 335 GLY A CA 1
ATOM 2560 C C . GLY A 1 335 ? 12.292 3.543 13.591 1.00 75.25 335 GLY A C 1
ATOM 2561 O O . GLY A 1 335 ? 12.192 4.106 12.506 1.00 75.25 335 GLY A O 1
ATOM 2562 N N . THR A 1 336 ? 13.472 3.346 14.184 1.00 81.56 336 THR A N 1
ATOM 2563 C CA . THR A 1 336 ? 14.759 3.793 13.625 1.00 81.56 336 THR A CA 1
ATOM 2564 C C . THR A 1 336 ? 15.064 3.087 12.305 1.00 81.56 336 THR A C 1
ATOM 2566 O O . THR A 1 336 ? 15.413 3.743 11.326 1.00 81.56 336 THR A O 1
ATOM 2569 N N . TYR A 1 337 ? 14.871 1.766 12.240 1.00 85.25 337 TYR A N 1
ATOM 2570 C CA . TYR A 1 337 ? 15.025 0.991 11.006 1.00 85.25 337 TYR A CA 1
ATOM 2571 C C . TYR A 1 337 ? 14.135 1.531 9.873 1.00 85.25 337 TYR A C 1
ATOM 2573 O O . TYR A 1 337 ? 14.610 1.763 8.762 1.00 85.25 337 TYR A O 1
ATOM 2581 N N . THR A 1 338 ? 12.862 1.799 10.172 1.00 82.50 338 THR A N 1
ATOM 2582 C CA . THR A 1 338 ? 11.907 2.337 9.191 1.00 82.50 338 THR A CA 1
ATOM 2583 C C . THR A 1 338 ? 12.258 3.771 8.788 1.00 82.50 338 THR A C 1
ATOM 2585 O O . THR A 1 338 ? 12.220 4.094 7.608 1.00 82.50 338 THR A O 1
ATOM 2588 N N . ALA A 1 339 ? 12.701 4.609 9.729 1.00 81.50 339 ALA A N 1
ATOM 2589 C CA . ALA A 1 339 ? 13.124 5.976 9.437 1.00 81.50 339 ALA A CA 1
ATOM 2590 C C . ALA A 1 339 ? 14.333 6.027 8.486 1.00 81.50 339 ALA A C 1
ATOM 2592 O O . ALA A 1 339 ? 14.350 6.835 7.559 1.00 81.50 339 ALA A O 1
ATOM 2593 N N . PHE A 1 340 ? 15.331 5.153 8.673 1.00 86.56 340 PHE A N 1
ATOM 2594 C CA . PHE A 1 340 ? 16.460 5.053 7.741 1.00 86.56 340 PHE A CA 1
ATOM 2595 C C . PHE A 1 340 ? 16.027 4.556 6.363 1.00 86.56 340 PHE A C 1
ATOM 2597 O O . PHE A 1 340 ? 16.502 5.074 5.356 1.00 86.56 340 PHE A O 1
ATOM 2604 N N . TYR A 1 341 ? 15.107 3.596 6.313 1.00 84.19 341 TYR A N 1
ATOM 2605 C CA . TYR A 1 341 ? 14.545 3.104 5.060 1.00 84.19 341 TYR A CA 1
ATOM 2606 C C . TYR A 1 341 ? 13.822 4.215 4.278 1.00 84.19 341 TYR A C 1
ATOM 2608 O O . TYR A 1 341 ? 14.111 4.433 3.099 1.00 84.19 341 TYR A O 1
ATOM 2616 N N . ASP A 1 342 ? 12.964 4.983 4.952 1.00 82.12 342 ASP A N 1
ATOM 2617 C CA . ASP A 1 342 ? 12.255 6.121 4.360 1.00 82.12 342 ASP A CA 1
ATOM 2618 C C . ASP A 1 342 ? 13.226 7.228 3.921 1.00 82.12 342 ASP A C 1
ATOM 2620 O O . ASP A 1 342 ? 13.072 7.810 2.844 1.00 82.12 342 ASP A O 1
ATOM 2624 N N . LEU A 1 343 ? 14.279 7.484 4.706 1.00 85.25 343 LEU A N 1
ATOM 2625 C CA . LEU A 1 343 ? 15.344 8.422 4.348 1.00 85.25 343 LEU A CA 1
ATOM 2626 C C . LEU A 1 343 ? 16.081 7.978 3.077 1.00 85.25 343 LEU A C 1
ATOM 2628 O O . LEU A 1 343 ? 16.318 8.792 2.181 1.00 85.25 343 LEU A O 1
ATOM 2632 N N . THR A 1 344 ? 16.415 6.688 2.968 1.00 84.31 344 THR A N 1
ATOM 2633 C CA . THR A 1 344 ? 17.026 6.117 1.763 1.00 84.31 344 THR A CA 1
ATOM 2634 C C . THR A 1 344 ? 16.106 6.261 0.556 1.00 84.31 344 THR A C 1
ATOM 2636 O O . THR A 1 344 ? 16.583 6.625 -0.515 1.00 84.31 344 THR A O 1
ATOM 2639 N N . MET A 1 345 ? 14.795 6.061 0.701 1.00 77.69 345 MET A N 1
ATOM 2640 C CA . MET A 1 345 ? 13.842 6.294 -0.391 1.00 77.69 345 MET A CA 1
ATOM 2641 C C . MET A 1 345 ? 13.752 7.770 -0.785 1.00 77.69 345 MET A C 1
ATOM 2643 O O . MET A 1 345 ? 13.754 8.102 -1.976 1.00 77.69 345 MET A O 1
ATOM 2647 N N . GLY A 1 346 ? 13.735 8.660 0.208 1.00 76.25 346 GLY A N 1
ATOM 2648 C CA . GLY A 1 346 ? 13.683 10.104 0.006 1.00 76.25 346 GLY A CA 1
ATOM 2649 C C . GLY A 1 346 ? 14.898 10.650 -0.744 1.00 76.25 346 GLY A C 1
ATOM 2650 O O . GLY A 1 346 ? 14.734 11.486 -1.630 1.00 76.25 346 GLY A O 1
ATOM 2651 N N . ILE A 1 347 ? 16.104 10.161 -0.435 1.00 84.88 347 ILE A N 1
ATOM 2652 C CA . ILE A 1 347 ? 17.366 10.621 -1.046 1.00 84.88 347 ILE A CA 1
ATOM 2653 C C . ILE A 1 347 ? 17.723 9.823 -2.308 1.00 84.88 347 ILE A C 1
ATOM 2655 O O . ILE A 1 347 ? 18.184 10.390 -3.301 1.00 84.88 347 ILE A O 1
ATOM 2659 N N . GLY A 1 348 ? 17.508 8.510 -2.291 1.00 82.12 348 GLY A N 1
ATOM 2660 C CA . GLY A 1 348 ? 17.892 7.609 -3.375 1.00 82.12 348 GLY A CA 1
ATOM 2661 C C . GLY A 1 348 ? 17.151 7.910 -4.671 1.00 82.12 348 GLY A C 1
ATOM 2662 O O . GLY A 1 348 ? 17.744 7.872 -5.746 1.00 82.12 348 GLY A O 1
ATOM 2663 N N . THR A 1 349 ? 15.877 8.292 -4.590 1.00 77.62 349 THR A N 1
ATOM 2664 C CA . THR A 1 349 ? 15.080 8.539 -5.797 1.00 77.62 349 THR A CA 1
ATOM 2665 C C . THR A 1 349 ? 15.511 9.782 -6.575 1.00 77.62 349 THR A C 1
ATOM 2667 O O . THR A 1 349 ? 15.680 9.663 -7.787 1.00 77.62 349 THR A O 1
ATOM 2670 N N . PRO A 1 350 ? 15.745 10.958 -5.951 1.00 81.56 350 PRO A N 1
ATOM 2671 C CA . PRO A 1 350 ? 16.345 12.094 -6.648 1.00 81.56 350 PRO A CA 1
ATOM 2672 C C . PRO A 1 350 ? 17.702 11.770 -7.281 1.00 81.56 350 PRO A C 1
ATOM 2674 O O . PRO A 1 350 ? 17.956 12.194 -8.406 1.00 81.56 350 PRO A O 1
ATOM 2677 N N . ILE A 1 351 ? 18.552 10.992 -6.598 1.00 84.50 351 ILE A N 1
ATOM 2678 C CA . ILE A 1 351 ? 19.861 10.582 -7.131 1.00 84.50 351 ILE A CA 1
ATOM 2679 C C . ILE A 1 351 ? 19.682 9.716 -8.380 1.00 84.50 351 ILE A C 1
ATOM 2681 O O . ILE A 1 351 ? 20.274 10.008 -9.418 1.00 84.50 351 ILE A O 1
ATOM 2685 N N . LEU A 1 352 ? 18.831 8.688 -8.319 1.00 81.75 352 LEU A N 1
ATOM 2686 C CA . LEU A 1 352 ? 18.550 7.827 -9.469 1.00 81.75 352 LEU A CA 1
ATOM 2687 C C . LEU A 1 352 ? 17.862 8.593 -10.608 1.00 81.75 352 LEU A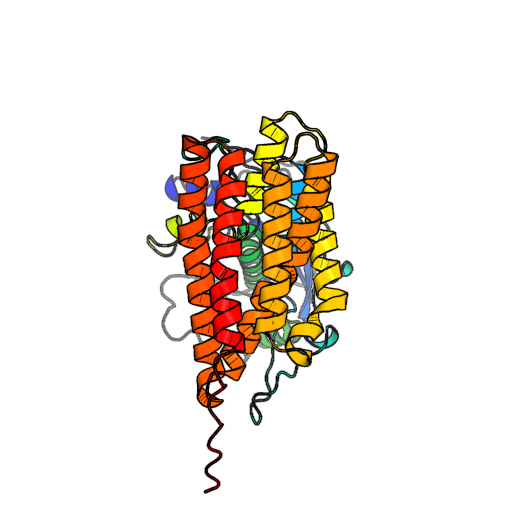 C 1
ATOM 2689 O O . LEU A 1 352 ? 18.168 8.351 -11.771 1.00 81.75 352 LEU A O 1
ATOM 2693 N N . GLY A 1 353 ? 16.993 9.556 -10.298 1.00 73.12 353 GLY A N 1
ATOM 2694 C CA . GLY A 1 353 ? 16.391 10.448 -11.290 1.00 73.12 353 GLY A CA 1
ATOM 2695 C C . GLY A 1 353 ? 17.422 11.348 -11.978 1.00 73.12 353 GLY A C 1
ATOM 2696 O O . GLY A 1 353 ? 17.390 11.513 -13.197 1.00 73.12 353 GLY A O 1
ATOM 2697 N N . TYR A 1 354 ? 18.387 11.880 -11.225 1.00 81.69 354 TYR A N 1
ATOM 2698 C CA . TYR A 1 354 ? 19.504 12.646 -11.778 1.00 81.69 354 TYR A CA 1
ATOM 2699 C C . TYR A 1 354 ? 20.402 11.786 -12.680 1.00 81.69 354 TYR A C 1
ATOM 2701 O O . TYR A 1 354 ? 20.775 12.219 -13.772 1.00 81.69 354 TYR A O 1
ATOM 2709 N N . VAL A 1 355 ? 20.698 10.549 -12.266 1.00 80.88 355 VAL A N 1
ATOM 2710 C CA . VAL A 1 355 ? 21.413 9.559 -13.088 1.00 80.88 355 VAL A CA 1
ATOM 2711 C C . VAL A 1 355 ? 20.639 9.265 -14.367 1.00 80.88 355 VAL A C 1
ATOM 2713 O O . VAL A 1 355 ? 21.234 9.297 -15.440 1.00 80.88 355 VAL A O 1
ATOM 2716 N N . ALA A 1 356 ? 19.327 9.032 -14.278 1.00 77.19 356 ALA A N 1
ATOM 2717 C CA . ALA A 1 356 ? 18.487 8.759 -15.442 1.00 77.19 356 ALA A CA 1
ATOM 2718 C C . ALA A 1 356 ? 18.569 9.896 -16.470 1.00 77.19 356 ALA A C 1
ATOM 2720 O O . ALA A 1 356 ? 18.659 9.642 -17.667 1.00 77.19 356 ALA A O 1
ATOM 2721 N N . ASN A 1 357 ? 18.601 11.144 -15.995 1.00 75.19 357 ASN A N 1
ATOM 2722 C CA . ASN A 1 357 ? 18.697 12.327 -16.845 1.00 75.19 357 ASN A CA 1
ATOM 2723 C C . ASN A 1 357 ? 20.083 12.494 -17.503 1.00 75.19 357 ASN A C 1
ATOM 2725 O O . ASN A 1 357 ? 20.179 12.992 -18.618 1.00 75.19 357 ASN A O 1
ATOM 2729 N N . ARG A 1 358 ? 21.170 12.102 -16.820 1.00 84.12 358 ARG A N 1
ATOM 2730 C CA . ARG A 1 358 ? 22.558 12.281 -17.302 1.00 84.12 358 ARG A CA 1
ATOM 2731 C C . ARG A 1 358 ? 23.086 11.103 -18.122 1.00 84.12 358 ARG A C 1
ATOM 2733 O O . ARG A 1 358 ? 23.831 11.317 -19.070 1.00 84.12 358 ARG A O 1
ATOM 2740 N N . ALA A 1 359 ? 22.763 9.881 -17.714 1.00 81.50 359 ALA A N 1
ATOM 2741 C CA . ALA A 1 359 ? 23.353 8.639 -18.216 1.00 81.50 359 ALA A CA 1
ATOM 2742 C C . ALA A 1 359 ? 22.307 7.663 -18.789 1.00 81.50 359 ALA A C 1
ATOM 2744 O O . ALA A 1 359 ? 22.647 6.548 -19.182 1.00 81.50 359 ALA A O 1
ATOM 2745 N N . GLY A 1 360 ? 21.038 8.077 -18.845 1.00 77.12 360 GLY A N 1
ATOM 2746 C CA . GLY A 1 360 ? 19.936 7.279 -19.368 1.00 77.12 360 GLY A CA 1
ATOM 2747 C C . GLY A 1 360 ? 19.368 6.272 -18.366 1.00 77.12 360 GLY A C 1
ATOM 2748 O O . GLY A 1 360 ? 19.927 5.994 -17.303 1.00 77.12 360 GLY A O 1
ATOM 2749 N N . LEU A 1 361 ? 18.225 5.690 -18.729 1.00 75.19 361 LEU A N 1
ATOM 2750 C CA . LEU A 1 361 ? 17.476 4.751 -17.886 1.00 75.19 361 LEU A CA 1
ATOM 2751 C C . LEU A 1 361 ? 18.217 3.432 -17.643 1.00 75.19 361 LEU A C 1
ATOM 2753 O O . LEU A 1 361 ? 18.028 2.804 -16.606 1.00 75.19 361 LEU A O 1
ATOM 2757 N N . GLN A 1 362 ? 19.097 3.022 -18.560 1.00 78.38 362 GLN A N 1
ATOM 2758 C CA . GLN A 1 362 ? 19.896 1.806 -18.387 1.00 78.38 362 GLN A CA 1
ATOM 2759 C C . GLN A 1 362 ? 20.893 1.925 -17.230 1.00 78.38 362 GLN A C 1
ATOM 2761 O O . GLN A 1 362 ? 21.065 0.976 -16.466 1.00 78.38 362 GLN A O 1
ATOM 2766 N N . ALA A 1 363 ? 21.511 3.099 -17.066 1.00 82.50 363 ALA A N 1
ATOM 2767 C CA . ALA A 1 363 ? 22.463 3.353 -15.989 1.00 82.50 363 ALA A CA 1
ATOM 2768 C C . ALA A 1 363 ? 21.807 3.269 -14.602 1.00 82.50 363 ALA A C 1
ATOM 2770 O O . ALA A 1 363 ? 22.465 2.887 -13.636 1.00 82.50 363 ALA A O 1
ATOM 2771 N N . VAL A 1 364 ? 20.504 3.554 -14.506 1.00 84.81 364 VAL A N 1
ATOM 2772 C CA . VAL A 1 364 ? 19.733 3.419 -13.261 1.00 84.81 364 VAL A CA 1
ATOM 2773 C C . VAL A 1 364 ? 19.771 1.976 -12.758 1.00 84.81 364 VAL A C 1
ATOM 2775 O O . VAL A 1 364 ? 20.081 1.755 -11.592 1.00 84.81 364 VAL A O 1
ATOM 2778 N N . PHE A 1 365 ? 19.537 0.989 -13.632 1.00 87.75 365 PHE A N 1
ATOM 2779 C CA . PHE A 1 365 ? 19.552 -0.427 -13.242 1.00 87.75 365 PHE A CA 1
ATOM 2780 C C . PHE A 1 365 ? 20.933 -0.889 -12.781 1.00 87.75 365 PHE A C 1
ATOM 2782 O O . PHE A 1 365 ? 21.028 -1.613 -11.793 1.00 87.75 365 PHE A O 1
ATOM 2789 N N . LEU A 1 366 ? 21.999 -0.432 -13.445 1.00 90.19 366 LEU A N 1
ATOM 2790 C CA . LEU A 1 366 ? 23.371 -0.754 -13.054 1.00 90.19 366 LEU A CA 1
ATOM 2791 C C . LEU A 1 366 ? 23.717 -0.174 -11.678 1.00 90.19 366 LEU A C 1
ATOM 2793 O O . LEU A 1 366 ? 24.224 -0.891 -10.819 1.00 90.19 366 LEU A O 1
ATOM 2797 N N . ILE A 1 367 ? 23.421 1.107 -11.443 1.00 89.69 367 ILE A N 1
ATOM 2798 C CA . ILE A 1 367 ? 23.708 1.754 -10.155 1.00 89.69 367 ILE A CA 1
ATOM 2799 C C . ILE A 1 367 ? 22.877 1.125 -9.034 1.00 89.69 367 ILE A C 1
ATOM 2801 O O . ILE A 1 367 ? 23.411 0.868 -7.956 1.00 89.69 367 ILE A O 1
ATOM 2805 N N . SER A 1 368 ? 21.603 0.809 -9.284 1.00 88.56 368 SER A N 1
ATOM 2806 C CA . SER A 1 368 ? 20.771 0.078 -8.326 1.00 88.56 368 SER A CA 1
ATOM 2807 C C . SER A 1 368 ? 21.309 -1.329 -8.047 1.00 88.56 368 SER A C 1
ATOM 2809 O O . SER A 1 368 ? 21.322 -1.739 -6.891 1.00 88.56 368 SER A O 1
ATOM 2811 N N . ALA A 1 369 ? 21.804 -2.051 -9.060 1.00 91.38 369 ALA A N 1
ATOM 2812 C CA . ALA A 1 369 ? 22.418 -3.366 -8.869 1.00 91.38 369 ALA A CA 1
ATOM 2813 C C . ALA A 1 369 ? 23.684 -3.282 -8.005 1.00 91.38 369 ALA A C 1
ATOM 2815 O O . ALA A 1 369 ? 23.847 -4.064 -7.071 1.00 91.38 369 ALA A O 1
ATOM 2816 N N . LEU A 1 370 ? 24.557 -2.306 -8.274 1.00 92.62 370 LEU A N 1
ATOM 2817 C CA . LEU A 1 370 ? 25.757 -2.063 -7.472 1.00 92.62 370 LEU A CA 1
ATOM 2818 C C . LEU A 1 370 ? 25.395 -1.725 -6.024 1.00 92.62 370 LEU A C 1
ATOM 2820 O O . LEU A 1 370 ? 25.954 -2.318 -5.106 1.00 92.62 370 LEU A O 1
ATOM 2824 N N . ALA A 1 371 ? 24.422 -0.836 -5.812 1.00 89.50 371 ALA A N 1
ATOM 2825 C CA . ALA A 1 371 ? 23.942 -0.490 -4.478 1.00 89.50 371 ALA A CA 1
ATOM 2826 C C . ALA A 1 371 ? 23.364 -1.708 -3.735 1.00 89.50 371 ALA A C 1
ATOM 2828 O O . ALA A 1 371 ? 23.664 -1.899 -2.555 1.00 89.50 371 ALA A O 1
ATOM 2829 N N . ALA A 1 372 ? 22.601 -2.564 -4.427 1.00 89.00 372 ALA A N 1
ATOM 2830 C CA . ALA A 1 372 ? 22.102 -3.817 -3.869 1.00 89.00 372 ALA A CA 1
ATOM 2831 C C . ALA A 1 372 ? 23.267 -4.724 -3.442 1.00 89.00 372 ALA A C 1
ATOM 2833 O O . ALA A 1 372 ? 23.334 -5.129 -2.281 1.00 89.00 372 ALA A O 1
ATOM 2834 N N . PHE A 1 373 ? 24.253 -4.964 -4.311 1.00 91.62 373 PHE A N 1
ATOM 2835 C CA . PHE A 1 373 ? 25.421 -5.781 -3.963 1.00 91.62 373 PHE A CA 1
ATOM 2836 C C . PHE A 1 373 ? 26.273 -5.178 -2.839 1.00 91.62 373 PHE A C 1
ATOM 2838 O O . PHE A 1 373 ? 26.782 -5.923 -2.004 1.00 91.62 373 PHE A O 1
ATOM 2845 N N . CYS A 1 374 ? 26.374 -3.850 -2.733 1.00 90.06 374 CYS A N 1
ATOM 2846 C CA . CYS A 1 374 ? 27.040 -3.182 -1.610 1.00 90.06 374 CYS A CA 1
ATOM 2847 C C . CYS A 1 374 ? 26.353 -3.426 -0.255 1.00 90.06 374 CYS A C 1
ATOM 2849 O O . CYS A 1 374 ? 26.993 -3.262 0.783 1.00 90.06 374 CYS A O 1
ATOM 2851 N N . SER A 1 375 ? 25.085 -3.851 -0.233 1.00 87.00 375 SER A N 1
ATOM 2852 C CA . SER A 1 375 ? 24.398 -4.239 1.005 1.00 87.00 375 SER A CA 1
ATOM 2853 C C . SER A 1 375 ? 24.696 -5.683 1.448 1.00 87.00 375 SER A C 1
ATOM 2855 O O . SER A 1 375 ? 24.535 -6.009 2.626 1.00 87.00 375 SER A O 1
ATOM 2857 N N . ALA A 1 376 ? 25.216 -6.540 0.559 1.00 89.06 376 ALA A N 1
ATOM 2858 C CA . ALA A 1 376 ? 25.567 -7.925 0.886 1.00 89.06 376 ALA A CA 1
ATOM 2859 C C . ALA A 1 376 ? 26.676 -8.046 1.958 1.00 89.06 376 ALA A C 1
ATOM 2861 O O . ALA A 1 376 ? 26.497 -8.833 2.890 1.00 89.06 376 ALA A O 1
ATOM 2862 N N . PRO A 1 377 ? 27.769 -7.250 1.934 1.00 90.62 377 PRO A N 1
ATOM 2863 C CA . PRO A 1 377 ? 28.750 -7.216 3.022 1.00 90.62 377 PRO A CA 1
ATOM 2864 C C . PRO A 1 377 ? 28.152 -6.841 4.381 1.00 90.62 377 PRO A C 1
ATOM 2866 O O . PRO A 1 377 ? 28.586 -7.365 5.402 1.00 90.62 377 PRO A O 1
ATOM 2869 N N . ILE A 1 378 ? 27.139 -5.969 4.407 1.00 86.75 378 ILE A N 1
ATOM 2870 C CA . ILE A 1 378 ? 26.453 -5.570 5.645 1.00 86.75 378 ILE A CA 1
ATOM 2871 C C . ILE A 1 378 ? 25.647 -6.752 6.188 1.00 86.75 378 ILE A C 1
ATOM 2873 O O . ILE A 1 378 ? 25.755 -7.084 7.368 1.00 86.75 378 ILE A O 1
ATOM 2877 N N . ALA A 1 379 ? 24.884 -7.435 5.329 1.00 85.19 379 ALA A N 1
ATOM 2878 C CA . ALA A 1 379 ? 24.154 -8.640 5.714 1.00 85.19 379 ALA A CA 1
ATOM 2879 C C . ALA A 1 379 ? 25.104 -9.753 6.195 1.00 85.19 379 ALA A C 1
ATOM 2881 O O . ALA A 1 379 ? 24.840 -10.399 7.208 1.00 85.19 379 ALA A O 1
ATOM 2882 N N . TRP A 1 380 ? 26.247 -9.923 5.526 1.00 88.00 380 TRP A N 1
ATOM 2883 C CA . TRP A 1 380 ? 27.302 -10.846 5.941 1.00 88.00 380 TRP A CA 1
ATOM 2884 C C . TRP A 1 380 ? 27.893 -10.482 7.309 1.00 88.00 380 TRP A C 1
ATOM 2886 O O . TRP A 1 380 ? 27.993 -11.337 8.186 1.00 88.00 380 TRP A O 1
ATOM 2896 N N . TRP A 1 381 ? 28.224 -9.208 7.530 1.00 87.81 381 TRP A N 1
ATOM 2897 C CA . TRP A 1 381 ? 28.736 -8.723 8.811 1.00 87.81 381 TRP A CA 1
ATOM 2898 C C . TRP A 1 381 ? 27.739 -8.956 9.953 1.00 87.81 381 TRP A C 1
ATOM 2900 O O . TRP A 1 381 ? 28.125 -9.403 11.038 1.00 87.81 381 TRP A O 1
ATOM 2910 N N . LEU A 1 382 ? 26.444 -8.738 9.702 1.00 85.69 382 LEU A N 1
ATOM 2911 C CA . LEU A 1 382 ? 25.390 -9.065 10.660 1.00 85.69 382 LEU A CA 1
ATOM 2912 C C . LEU A 1 382 ? 25.394 -10.568 10.975 1.00 85.69 382 LEU A C 1
ATOM 2914 O O . LEU A 1 382 ? 25.384 -10.931 12.147 1.00 85.69 382 LEU A O 1
ATOM 2918 N N . MET A 1 383 ? 25.514 -11.450 9.979 1.00 84.38 383 MET A N 1
ATOM 2919 C CA . MET A 1 383 ? 25.587 -12.901 10.217 1.00 84.38 383 MET A CA 1
ATOM 2920 C C . MET A 1 383 ? 26.760 -13.323 11.112 1.00 84.38 383 MET A C 1
ATOM 2922 O O . MET A 1 383 ? 26.627 -14.293 11.856 1.00 84.38 383 MET A O 1
ATOM 2926 N N . THR A 1 384 ? 27.896 -12.626 11.036 1.00 84.50 384 THR A N 1
ATOM 2927 C CA . THR A 1 384 ? 29.098 -12.949 11.822 1.00 84.50 384 THR A CA 1
ATOM 2928 C C . THR A 1 384 ? 29.137 -12.282 13.194 1.00 84.50 384 THR A C 1
ATOM 2930 O O . THR A 1 384 ? 29.921 -12.691 14.046 1.00 84.50 384 THR A O 1
ATOM 2933 N N . THR A 1 385 ? 28.314 -11.257 13.427 1.00 79.88 385 THR A N 1
ATOM 2934 C CA . THR A 1 385 ? 28.327 -10.506 14.687 1.00 79.88 385 THR A CA 1
ATOM 2935 C C . THR A 1 385 ? 27.365 -11.149 15.691 1.00 79.88 385 THR A C 1
ATOM 2937 O O . THR A 1 385 ? 26.168 -11.222 15.395 1.00 79.88 385 THR A O 1
ATOM 2940 N N . PRO A 1 386 ? 27.839 -11.592 16.873 1.00 68.31 386 PRO A N 1
ATOM 2941 C CA . PRO A 1 386 ? 26.993 -12.248 17.863 1.00 68.31 386 PRO A CA 1
ATOM 2942 C C . PRO A 1 386 ? 25.896 -11.305 18.369 1.00 68.31 386 PRO A C 1
ATOM 2944 O O . PRO A 1 386 ? 26.139 -10.131 18.651 1.00 68.31 386 PRO A O 1
ATOM 2947 N N . THR A 1 387 ? 24.676 -11.826 18.494 1.00 65.94 387 THR A N 1
ATOM 2948 C CA . THR A 1 387 ? 23.577 -11.139 19.181 1.00 65.94 387 THR A CA 1
ATOM 2949 C C . THR A 1 387 ? 23.940 -11.019 20.658 1.00 65.94 387 THR A C 1
ATOM 2951 O O . THR A 1 387 ? 24.253 -12.038 21.277 1.00 65.94 387 THR A O 1
ATOM 2954 N N . LEU A 1 388 ? 23.930 -9.800 21.213 1.00 56.50 388 LEU A N 1
ATOM 2955 C CA . LEU A 1 388 ? 24.198 -9.567 22.636 1.00 56.50 388 LEU A CA 1
ATOM 2956 C C . LEU A 1 388 ? 23.369 -10.545 23.490 1.00 56.50 388 LEU A C 1
ATOM 2958 O O . LEU A 1 388 ? 22.159 -10.646 23.268 1.00 56.50 388 LEU A O 1
ATOM 2962 N N . PRO A 1 389 ? 23.981 -11.281 24.437 1.00 49.62 389 PRO A N 1
ATOM 2963 C CA . PRO A 1 389 ? 23.219 -12.136 25.330 1.00 49.62 389 PRO A CA 1
ATOM 2964 C C . PRO A 1 389 ? 22.273 -11.251 26.141 1.00 49.62 389 PRO A C 1
ATOM 2966 O O . PRO A 1 389 ? 22.708 -10.305 26.799 1.00 49.62 389 PRO A O 1
ATOM 2969 N N . LEU A 1 390 ? 20.974 -11.552 26.073 1.00 51.22 390 LEU A N 1
ATOM 2970 C CA . LEU A 1 390 ? 19.984 -10.987 26.982 1.00 51.22 390 LEU A CA 1
ATOM 2971 C C . LEU A 1 390 ? 20.421 -11.357 28.399 1.00 51.22 390 LEU A C 1
ATOM 2973 O O . LEU A 1 390 ? 20.289 -12.506 28.820 1.00 51.22 390 LEU A O 1
ATOM 2977 N N . ARG A 1 391 ? 20.981 -10.391 29.124 1.00 40.50 391 ARG A N 1
ATOM 2978 C CA . ARG A 1 391 ? 21.199 -10.517 30.557 1.00 40.50 391 ARG A CA 1
ATOM 2979 C C . ARG A 1 391 ? 19.824 -10.435 31.210 1.00 40.50 391 ARG A C 1
ATOM 2981 O O . ARG A 1 391 ? 19.320 -9.354 31.486 1.00 40.50 391 ARG A O 1
ATOM 2988 N N . VAL A 1 392 ? 19.179 -11.589 31.355 1.00 50.94 392 VAL A N 1
ATOM 2989 C CA . VAL A 1 392 ? 17.994 -11.739 32.199 1.00 50.94 392 VAL A CA 1
ATOM 2990 C C . VAL A 1 392 ? 18.509 -11.719 33.634 1.00 50.94 392 VAL A C 1
ATOM 2992 O O . VAL A 1 392 ? 18.783 -12.764 34.218 1.00 50.94 392 VAL A O 1
ATOM 2995 N N . ASP A 1 393 ? 18.737 -10.525 34.177 1.00 39.12 393 ASP A N 1
ATOM 2996 C CA . ASP A 1 393 ? 18.918 -10.384 35.616 1.00 39.12 393 ASP A CA 1
ATOM 2997 C C . ASP A 1 393 ? 17.540 -10.658 36.244 1.00 39.12 393 ASP A C 1
ATOM 2999 O O . ASP A 1 393 ? 16.641 -9.820 36.226 1.00 39.12 393 ASP A O 1
ATOM 3003 N N . HIS A 1 394 ? 17.340 -11.892 36.713 1.00 43.94 394 HIS A N 1
ATOM 3004 C CA . HIS A 1 394 ? 16.236 -12.230 37.603 1.00 43.94 394 HIS A CA 1
ATOM 3005 C C . HIS A 1 394 ? 16.441 -11.465 38.916 1.00 43.94 394 HIS A C 1
ATOM 3007 O O . HIS A 1 394 ? 17.315 -11.837 39.701 1.00 43.94 394 HIS A O 1
ATOM 3013 N N . VAL A 1 395 ? 15.647 -10.418 39.147 1.00 37.31 395 VAL A N 1
ATOM 3014 C CA . VAL A 1 395 ? 15.446 -9.801 40.467 1.00 37.31 395 VAL A CA 1
ATOM 3015 C C . VAL A 1 395 ? 13.960 -9.611 40.704 1.00 37.31 395 VAL A C 1
ATOM 3017 O O . VAL A 1 395 ? 13.292 -9.058 39.801 1.00 37.31 395 VAL A O 1
#

Radius of gyration: 25.21 Å; chains: 1; bounding box: 69×54×68 Å

InterPro domains:
  IPR011701 Major facilitator superfamily [PF07690] (247-387)
  IPR020846 Major facilitator superfamily domain [PS50850] (141-395)
  IPR036259 MFS transporter superfamily [G3DSA:1.20.1250.20] (231-388)
  IPR036259 MFS transporter superfamily [SSF103473] (244-383)
  IPR037165 Aldehyde oxidase/xanthine dehydrogenase, molybdopterin binding domain superfamily [SSF56003] (34-174)
  IPR046867 Aldehyde oxidase/xanthine dehydrogenase, second molybdopterin binding domain [PF20256] (34-112)
  IPR052714 Major Facilitator Superfamily Exporter [PTHR23531] (245-385)

pLDDT: mean 70.05, std 22.49, range [20.88, 94.88]

Sequence (395 aa):
MERLITLDVNGQQRRVDVMPNETLAQTLRDKLRLAEVEVDTETGMYRIVDFHVQADAGRVVHPRAFAGQVFGRSMLGIGHATSQKWFYDKRYGLPVAKRFYQTRPPTILSIPEKFSWEAVGIPDPQTPVGARGIGEPPTAGALAAVLCALADALGDNAFLRAPVMADTVLAALEPEARLPVGGLAANVRTRKPRHKNGRRLSWRSYATACHPLPSTSRQASRTPWPWPDASARTLGYADRGWDGTWLAFTMLSIAFMVARAFFGHLPDKFGGARVALTCVMFEGLGLVLLWLAPGPALALAGVTLTGLGYSLVYPALGVEAIRRSPAEAHGLAMGTYTAFYDLTMGIGTPILGYVANRAGLQAVFLISALAAFCSAPIAWWLMTTPTLPLRVDHV

Foldseek 3Di:
DDFDWDADPVRDTDGDDDPPDVVVVVLCLAWWKAWAKDADQVQLDIATAAIETEHEFFADPDVVVLVVLLQVQLLLLLLFQEAADWDADPPPRHTPQPDCVRRVRDDPVRRHPHYYYDYSHHFDPVDPGSGFDDNHSSNNNSNVNVVVNLCVVLPVQQDDDPHCYSVSSNLSSDPVNRDPPPDPDDDDPDDDDDDDPDDDDDDDDDGPSPDDPPPCVVVVSVQDDLCLVLVLLLVLCVVVVHPDNVLLVVLLVVLLVVLCVPVVCVCVVPNLLVLLLVLLVLLLVLLVQCLPPPHDVSVSVSSSSNSNSVNRNLVSVLRLQQLQDPPVCNVVSNVVSVVVSSVCSRPVNVVLVVCCVVPNSSVSSVVVSVVSVVCNVVSVVSVVDDRPPPPPPDD